Protein AF-0000000074681074 (afdb_homodimer)

Sequence (410 aa):
MANSNIKLIYFNQPGRAEAIRLLLAAAGKAYEEVNVNLDQWQEMKPSAPCGTIPIIEVDGKRFGQSRAIATYLAREFDLYGKESLDGLKIDQTAQVAEDFIMEFANKYYFVKESDKKDEGAKTLKEETAPKYLGFFEKYIREEGTGFICGSKITLGDIVVFDICTGFLKPFIDDSLSSFPLVQALVKMVESNARIKQYLATKKSSMANSNIKLIYFNQPGRAEAIRLLLAAAGKAYEEVNVNLDQWQEMKPSAPCGTIPIIEVDGKRFGQSRAIATYLAREFDLYGKESLDGLKIDQTAQVAEDFIMEFANKYYFVKESDKKDEGAKTLKEETAPKYLGFFEKYIREEGTGFICGSKITLGDIVVFDICTGFLKPFIDDSLSSFPLVQALVKMVESNARIKQYLATKKSS

InterPro domains:
  IPR004045 Glutathione S-transferase, N-terminal [PF02798] (7-75)
  IPR004045 Glutathione S-transferase, N-terminal [PS50404] (4-81)
  IPR004046 Glutathione S-transferase, C-terminal [PF14497] (98-201)
  IPR010987 Glutathione S-transferase, C-terminal-like [PS50405] (83-205)
  IPR036249 Thioredoxin-like superfamily [SSF52833] (5-77)
  IPR036282 Glutathione S-transferase, C-terminal domain superfamily [SSF47616] (79-202)
  IPR040079 Glutathione transferase family [SFLDS00019] (5-202)
  IPR050213 Glutathione S-transferase superfamily [PTHR11571] (6-202)

Foldseek 3Di:
DLPKAKEWEEAPFCPLCVLVVLLCLLLVHDYHYHHDDPVRLVVCQVVAPVSDDGWMAINRDIDHDSLVSNCVSLVVRVQQDDDPVSNVLLVVLLVLLVVLVVLCCVQAVVDDDPVSNVVSLVCLQPPSLLVSLVVQLVCCVVCPCLESGDPDHHSSLSSLLCCCPHPVVVSNVVVVVVRVSSVSSNVVSCPSPSSVVVVVVSVVD/DLPKAKEWEEAPFCPLCVLVVLLCLLLVHDYHYHHDDPVRLVVCQVVAPVSDDGWMAINRDIDHDSLVSNCVSLVVRVQQDDDPVSNVLLVVLLVLLVVLVVLCCVQAVVDDDPVSNVVSLVCLQPPSLLVSLVVQLVCCVVCPCLESGDPDHHSSLSSLLCCCPHPVVVSNVVVVVVRVSSVSSNVVSCPSPSSVVVVVVSVVD

Organism: NCBI:txid231223

Secondary structure (DSSP, 8-state):
-TT--EEEEE-SS-GGGHHHHHHHHHHT---EEEE--HHHHHHHGGGSTTSSS-EEEETTEEE--HHHHHHHHHHHTT-S-SSHHHHHHHHHHHHHHHHHHHHHIIIIIT--SHHHHHHHHHHIIIIIHHHHHHHHHHHHHHH-SSSSSTTS--HHHHHHHHHHHSTTHHHHHHHHTT-HHHHHHHHHHHHSHHHHHHHHHHHT-/-TT--EEEEE-SS-GGGHHHHHHHHHHT---EEEE--HHHHHHHGGGSTTSSS-EEEETTEEE--HHHHHHHHHHHTT-S-SSHHHHHHHHHHHHHHHHHHHHHIIIIIT--SHHHHHHHHHHIIIIIHHHHHHHHHHHHHHH-SSSSSTTS--HHHHHHHHHHHSTTHHHHHHHHTT-HHHHHHHHHHHHSHHHHHHHHHHHT-

Radius of gyration: 20.81 Å; Cα contacts (8 Å, |Δi|>4): 632; chains: 2; bounding box: 51×54×57 Å

Solvent-accessible surface area (backbone atoms only — not comparable to full-atom values): 21508 Å² total; per-residue (Å²): 109,92,78,54,50,39,34,43,36,35,55,88,58,54,78,76,43,34,54,43,52,49,51,34,31,62,58,68,53,79,64,44,78,44,69,43,53,70,70,56,42,64,70,45,34,86,74,34,69,67,61,52,74,28,30,41,30,54,73,84,46,72,41,26,46,50,67,23,49,35,52,32,50,19,56,74,59,74,17,38,67,89,46,62,68,39,35,30,52,30,38,26,46,45,50,52,52,47,53,53,51,48,49,45,38,67,33,33,72,71,40,79,51,64,69,58,23,53,52,24,47,50,45,36,37,71,46,50,33,49,52,55,52,47,42,53,31,50,44,23,59,72,57,65,60,61,26,53,47,68,86,52,79,26,52,30,41,45,44,53,33,42,49,61,68,39,94,46,22,87,43,31,59,85,45,47,77,80,31,63,61,48,51,50,34,37,53,54,55,52,63,35,67,47,37,36,52,50,55,58,55,53,72,72,98,110,92,77,53,53,38,34,43,37,36,54,88,59,56,78,76,43,35,54,43,52,50,53,33,32,61,58,68,52,80,63,45,80,43,70,42,54,72,71,56,42,64,69,46,33,86,74,34,67,67,61,54,74,29,31,40,29,55,74,83,45,72,41,26,45,49,67,23,48,36,51,32,51,18,56,73,58,73,17,38,65,91,47,62,67,37,34,29,53,28,38,25,47,44,50,50,51,47,53,54,53,48,50,46,38,67,34,32,73,73,40,80,51,65,70,57,23,54,52,23,48,49,44,36,37,70,46,49,34,46,51,56,52,48,42,53,32,48,44,24,60,72,58,65,61,62,25,54,48,67,85,51,80,27,52,28,42,46,45,52,35,41,49,61,68,39,94,46,22,87,43,31,58,84,46,45,76,80,31,62,63,48,50,50,33,36,52,54,55,52,62,35,67,47,38,38,52,49,54,57,55,52,70,73,101

pLDDT: mean 95.89, std 6.55, range [50.62, 98.94]

Structure (mmCIF, N/CA/C/O backbone):
data_AF-0000000074681074-model_v1
#
loop_
_entity.id
_entity.type
_entity.pdbx_description
1 polymer 'Glutathione S-transferase'
#
loop_
_atom_site.group_PDB
_atom_site.id
_atom_site.type_symbol
_atom_site.label_atom_id
_atom_site.label_alt_id
_atom_site.label_comp_id
_atom_site.label_asym_id
_atom_site.label_entity_id
_atom_site.label_seq_id
_atom_site.pdbx_PDB_ins_code
_atom_site.Cartn_x
_atom_site.Cartn_y
_atom_site.Cartn_z
_atom_site.occupancy
_atom_site.B_iso_or_equiv
_atom_site.auth_seq_id
_atom_site.auth_comp_id
_atom_site.auth_asym_id
_atom_site.auth_atom_id
_atom_site.pdbx_PDB_model_num
ATOM 1 N N . MET A 1 1 ? -16.156 -4.816 16.031 1 62.44 1 MET A N 1
ATOM 2 C CA . MET A 1 1 ? -14.82 -4.309 16.328 1 62.44 1 MET A CA 1
ATOM 3 C C . MET A 1 1 ? -14.781 -3.678 17.719 1 62.44 1 MET A C 1
ATOM 5 O O . MET A 1 1 ? -13.758 -3.717 18.406 1 62.44 1 MET A O 1
ATOM 9 N N . ALA A 1 2 ? -15.906 -3.174 18.125 1 59.97 2 ALA A N 1
ATOM 10 C CA . ALA A 1 2 ? -15.938 -2.551 19.438 1 59.97 2 ALA A CA 1
ATOM 11 C C . ALA A 1 2 ? -15.484 -3.527 20.516 1 59.97 2 ALA A C 1
ATOM 13 O O . ALA A 1 2 ? -14.797 -3.137 21.469 1 59.97 2 ALA A O 1
ATOM 14 N N . ASN A 1 3 ? -15.508 -4.707 20.109 1 72.12 3 ASN A N 1
ATOM 15 C CA . ASN A 1 3 ? -15.266 -5.68 21.172 1 72.12 3 ASN A CA 1
ATOM 16 C C . ASN A 1 3 ? -13.945 -6.418 20.953 1 72.12 3 ASN A C 1
ATOM 18 O O . ASN A 1 3 ? -13.555 -7.25 21.781 1 72.12 3 ASN A O 1
ATOM 22 N N . SER A 1 4 ? -13.352 -6.109 19.922 1 85.06 4 SER A N 1
ATOM 23 C CA . SER A 1 4 ? -12.102 -6.828 19.656 1 85.06 4 SER A CA 1
ATOM 24 C C . SER A 1 4 ? -10.961 -6.273 20.5 1 85.06 4 SER A C 1
ATOM 26 O O . SER A 1 4 ? -10.883 -5.062 20.734 1 85.06 4 SER A O 1
ATOM 28 N N . ASN A 1 5 ? -10.125 -7.18 21.062 1 93.25 5 ASN A N 1
ATOM 29 C CA . ASN A 1 5 ? -8.891 -6.773 21.719 1 93.25 5 ASN A CA 1
ATOM 30 C C . ASN A 1 5 ? -7.785 -6.48 20.719 1 93.25 5 ASN A C 1
ATOM 32 O O . ASN A 1 5 ? -7.445 -7.336 19.891 1 93.25 5 ASN A O 1
ATOM 36 N N . ILE A 1 6 ? -7.27 -5.254 20.859 1 96.75 6 ILE A N 1
ATOM 37 C CA . ILE A 1 6 ? -6.242 -4.84 19.906 1 96.75 6 ILE A CA 1
ATOM 38 C C . ILE A 1 6 ? -4.926 -4.609 20.641 1 96.75 6 ILE A C 1
ATOM 40 O O . ILE A 1 6 ? -4.895 -3.936 21.688 1 96.75 6 ILE A O 1
ATOM 44 N N . LYS A 1 7 ? -3.873 -5.246 20.109 1 98 7 LYS A N 1
ATOM 45 C CA . LYS A 1 7 ? -2.506 -4.945 20.531 1 98 7 LYS A CA 1
ATOM 46 C C . LYS A 1 7 ? -1.683 -4.418 19.359 1 98 7 LYS A C 1
ATOM 48 O O . LYS A 1 7 ? -1.78 -4.938 18.234 1 98 7 LYS A O 1
ATOM 53 N N . LEU A 1 8 ? -0.989 -3.352 19.625 1 98.38 8 LEU A N 1
ATOM 54 C CA . LEU A 1 8 ? -0.048 -2.816 18.641 1 98.38 8 LEU A CA 1
ATOM 55 C C . LEU A 1 8 ? 1.392 -3.029 19.094 1 98.38 8 LEU A C 1
ATOM 57 O O . LEU A 1 8 ? 1.777 -2.58 20.188 1 98.38 8 LEU A O 1
ATOM 61 N N . ILE A 1 9 ? 2.15 -3.775 18.344 1 98.56 9 ILE A N 1
ATOM 62 C CA . ILE A 1 9 ? 3.539 -4.094 18.656 1 98.56 9 ILE A CA 1
ATOM 63 C C . ILE A 1 9 ? 4.473 -3.275 17.766 1 98.56 9 ILE A C 1
ATOM 65 O O . ILE A 1 9 ? 4.465 -3.434 16.547 1 98.56 9 ILE A O 1
ATOM 69 N N . TYR A 1 10 ? 5.242 -2.447 18.359 1 98 10 TYR A N 1
ATOM 70 C CA . TYR A 1 10 ? 6.18 -1.596 17.641 1 98 10 TYR A CA 1
ATOM 71 C C . TYR A 1 10 ? 7.25 -1.046 18.578 1 98 10 TYR A C 1
ATOM 73 O O . TYR A 1 10 ? 7.266 -1.369 19.766 1 98 10 TYR A O 1
ATOM 81 N N . PHE A 1 11 ? 8.258 -0.343 18.031 1 96.56 11 PHE A N 1
ATOM 82 C CA . PHE A 1 11 ? 9.258 0.345 18.844 1 96.56 11 PHE A CA 1
ATOM 83 C C . PHE A 1 11 ? 8.633 1.521 19.594 1 96.56 11 PHE A C 1
ATOM 85 O O . PHE A 1 11 ? 7.566 2.008 19.203 1 96.56 11 PHE A O 1
ATOM 92 N N . ASN A 1 12 ? 9.312 1.931 20.578 1 92.12 12 ASN A N 1
ATOM 93 C CA . ASN A 1 12 ? 8.844 3.105 21.312 1 92.12 12 ASN A CA 1
ATOM 94 C C . ASN A 1 12 ? 9.211 4.398 20.578 1 92.12 12 ASN A C 1
ATOM 96 O O . ASN A 1 12 ? 9.961 5.219 21.109 1 92.12 12 ASN A O 1
ATOM 100 N N . GLN A 1 13 ? 8.789 4.59 19.469 1 92.44 13 GLN A N 1
ATOM 101 C CA . GLN A 1 13 ? 8.945 5.742 18.578 1 92.44 13 GLN A CA 1
ATOM 102 C C . GLN A 1 13 ? 7.805 5.824 17.578 1 92.44 13 GLN A C 1
ATOM 104 O O . GLN A 1 13 ? 7.148 4.824 17.281 1 92.44 13 GLN A O 1
ATOM 109 N N . PRO A 1 14 ? 7.418 6.949 17.109 1 91.5 14 PRO A N 1
ATOM 110 C CA . PRO A 1 14 ? 6.309 7.086 16.172 1 91.5 14 PRO A CA 1
ATOM 111 C C . PRO A 1 14 ? 6.461 6.184 14.945 1 91.5 14 PRO A C 1
ATOM 113 O O . PRO A 1 14 ? 5.676 5.254 14.75 1 91.5 14 PRO A O 1
ATOM 116 N N . GLY A 1 15 ? 7.594 6.418 14.109 1 92.88 15 GLY A N 1
ATOM 117 C CA . GLY A 1 15 ? 7.902 5.617 12.938 1 92.88 15 GLY A CA 1
ATOM 118 C C . GLY A 1 15 ? 6.676 5.258 12.117 1 92.88 15 GLY A C 1
ATOM 119 O O . GLY A 1 15 ? 5.758 6.066 11.977 1 92.88 15 GLY A O 1
ATOM 120 N N . ARG A 1 16 ? 6.668 4.039 11.578 1 95 16 ARG A N 1
ATOM 121 C CA . ARG A 1 16 ? 5.621 3.578 10.672 1 95 16 ARG A CA 1
ATOM 122 C C . ARG A 1 16 ? 4.344 3.242 11.43 1 95 16 ARG A C 1
ATOM 124 O O . ARG A 1 16 ? 3.277 3.096 10.828 1 95 16 ARG A O 1
ATOM 131 N N . ALA A 1 17 ? 4.359 3.188 12.688 1 97.62 17 ALA A N 1
ATOM 132 C CA . ALA A 1 17 ? 3.186 2.85 13.492 1 97.62 17 ALA A CA 1
ATOM 133 C C . ALA A 1 17 ? 2.365 4.094 13.812 1 97.62 17 ALA A C 1
ATOM 135 O O . ALA A 1 17 ? 1.23 3.994 14.281 1 97.62 17 ALA A O 1
ATOM 136 N N . GLU A 1 18 ? 2.922 5.27 13.539 1 97.75 18 GLU A N 1
ATOM 137 C CA . GLU A 1 18 ? 2.297 6.496 14.031 1 97.75 18 GLU A CA 1
ATOM 138 C C . GLU A 1 18 ? 0.921 6.703 13.398 1 97.75 18 GLU A C 1
ATOM 140 O O . GLU A 1 18 ? -0.022 7.113 14.078 1 97.75 18 GLU A O 1
ATOM 145 N N . ALA A 1 19 ? 0.792 6.504 12.117 1 98.12 19 ALA A N 1
ATOM 146 C CA . ALA A 1 19 ? -0.518 6.64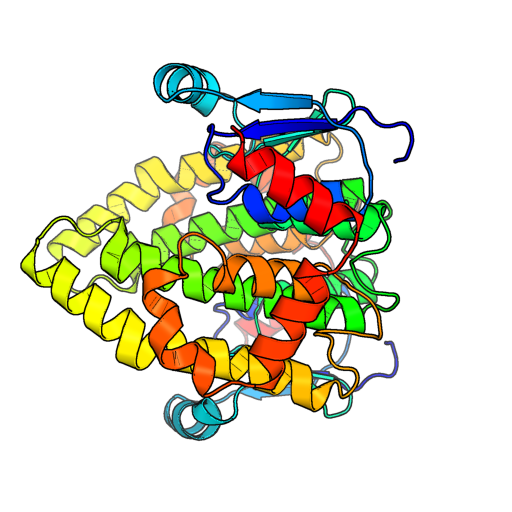1 11.484 1 98.12 19 ALA A CA 1
ATOM 147 C C . ALA A 1 19 ? -1.539 5.711 12.133 1 98.12 19 ALA A C 1
ATOM 149 O O . ALA A 1 19 ? -2.711 6.07 12.273 1 98.12 19 ALA A O 1
ATOM 150 N N . ILE A 1 20 ? -1.136 4.504 12.5 1 98.56 20 ILE A N 1
ATOM 151 C CA . ILE A 1 20 ? -1.996 3.523 13.156 1 98.56 20 ILE A CA 1
ATOM 152 C C . ILE A 1 20 ? -2.441 4.055 14.516 1 98.56 20 ILE A C 1
ATOM 154 O O . ILE A 1 20 ? -3.627 3.998 14.859 1 98.56 20 ILE A O 1
ATOM 158 N N . ARG A 1 21 ? -1.517 4.617 15.266 1 98.12 21 ARG A N 1
ATOM 159 C CA . ARG A 1 21 ? -1.82 5.203 16.562 1 98.12 21 ARG A CA 1
ATOM 160 C C . ARG A 1 21 ? -2.809 6.359 16.438 1 98.12 21 ARG A C 1
ATOM 162 O O . ARG A 1 21 ? -3.756 6.465 17.219 1 98.12 21 ARG A O 1
ATOM 169 N N . LEU A 1 22 ? -2.572 7.18 15.461 1 98.5 22 LEU A N 1
ATOM 170 C CA . LEU A 1 22 ? -3.443 8.328 15.219 1 98.5 22 LEU A CA 1
ATOM 171 C C . LEU A 1 22 ? -4.852 7.867 14.852 1 98.5 22 LEU A C 1
ATOM 173 O O . LEU A 1 22 ? -5.836 8.477 15.273 1 98.5 22 LEU A O 1
ATOM 177 N N . LEU A 1 23 ? -4.984 6.816 14.023 1 98.5 23 LEU A N 1
ATOM 178 C CA . LEU A 1 23 ? -6.285 6.262 13.672 1 98.5 23 LEU A CA 1
ATOM 179 C C . LEU A 1 23 ? -7.012 5.746 14.906 1 98.5 23 LEU A C 1
ATOM 181 O O . LEU A 1 23 ? -8.211 5.992 15.078 1 98.5 23 LEU A O 1
ATOM 185 N N . LEU A 1 24 ? -6.297 5.008 15.75 1 98 24 LEU A N 1
ATOM 186 C CA . LEU A 1 24 ? -6.887 4.469 16.969 1 98 24 LEU A CA 1
ATOM 187 C C . LEU A 1 24 ? -7.32 5.594 17.906 1 98 24 LEU A C 1
ATOM 189 O O . LEU A 1 24 ? -8.383 5.516 18.531 1 98 24 LEU A O 1
ATOM 193 N N . ALA A 1 25 ? -6.52 6.633 17.969 1 98 25 ALA A N 1
ATOM 194 C CA . ALA A 1 25 ? -6.875 7.805 18.766 1 98 25 ALA A CA 1
ATOM 195 C C . ALA A 1 25 ? -8.141 8.469 18.234 1 98 25 ALA A C 1
ATOM 197 O O . ALA A 1 25 ? -9.078 8.734 19 1 98 25 ALA A O 1
ATOM 198 N N . ALA A 1 26 ? -8.148 8.727 16.938 1 98.12 26 ALA A N 1
ATOM 199 C CA . ALA A 1 26 ? -9.305 9.359 16.312 1 98.12 26 ALA A CA 1
ATOM 200 C C . ALA A 1 26 ? -10.57 8.547 16.562 1 98.12 26 ALA A C 1
ATOM 202 O O . ALA A 1 26 ? -11.656 9.109 16.703 1 98.12 26 ALA A O 1
ATOM 203 N N . ALA A 1 27 ? -10.445 7.238 16.594 1 97.25 27 ALA A N 1
ATOM 204 C CA . ALA A 1 27 ? -11.57 6.332 16.781 1 97.25 27 ALA A CA 1
ATOM 205 C C . ALA A 1 27 ? -11.969 6.23 18.25 1 97.25 27 ALA A C 1
ATOM 207 O O . ALA A 1 27 ? -13.047 5.734 18.578 1 97.25 27 ALA A O 1
ATOM 208 N N . GLY A 1 28 ? -11.117 6.695 19.125 1 96.88 28 GLY A N 1
ATOM 209 C CA . GLY A 1 28 ? -11.32 6.496 20.562 1 96.88 28 GLY A CA 1
ATOM 210 C C . GLY A 1 28 ? -11.25 5.039 20.969 1 96.88 28 GLY A C 1
ATOM 211 O O . GLY A 1 28 ? -11.938 4.625 21.906 1 96.88 28 GLY A O 1
ATOM 212 N N . LYS A 1 29 ? -10.531 4.285 20.234 1 97.06 29 LYS A N 1
ATOM 213 C CA . LYS A 1 29 ? -10.43 2.852 20.5 1 97.06 29 LYS A CA 1
ATOM 214 C C . LYS A 1 29 ? -9.273 2.541 21.438 1 97.06 29 LYS A C 1
ATOM 216 O O . LYS A 1 29 ? -8.125 2.877 21.156 1 97.06 29 LYS A O 1
ATOM 221 N N . ALA A 1 30 ? -9.625 1.905 22.547 1 95.81 30 ALA A N 1
ATOM 222 C CA . ALA A 1 30 ? -8.586 1.434 23.453 1 95.81 30 ALA A CA 1
ATOM 223 C C . ALA A 1 30 ? -7.801 0.278 22.844 1 95.81 30 ALA A C 1
ATOM 225 O O . ALA A 1 30 ? -8.367 -0.554 22.125 1 95.81 30 ALA A O 1
ATOM 226 N N . TYR A 1 31 ? -6.527 0.276 23.141 1 96.75 31 TYR A N 1
ATOM 227 C CA . TYR A 1 31 ? -5.66 -0.806 22.688 1 96.75 31 TYR A CA 1
ATOM 228 C C . TYR A 1 31 ? -4.453 -0.953 23.609 1 96.75 31 TYR A C 1
ATOM 230 O O . TYR A 1 31 ? -4.141 -0.049 24.375 1 96.75 31 TYR A O 1
ATOM 238 N N . GLU A 1 32 ? -3.844 -2.074 23.531 1 97.19 32 GLU A N 1
ATOM 239 C CA . GLU A 1 32 ? -2.602 -2.309 24.25 1 97.19 32 GLU A CA 1
ATOM 240 C C . GLU A 1 32 ? -1.385 -2.004 23.391 1 97.19 32 GLU A C 1
ATOM 242 O O . GLU A 1 32 ? -1.263 -2.525 22.281 1 97.19 32 GLU A O 1
ATOM 247 N N . GLU A 1 33 ? -0.555 -1.15 23.828 1 96.38 33 GLU A N 1
ATOM 248 C CA . GLU A 1 33 ? 0.711 -0.857 23.172 1 96.38 33 GLU A CA 1
ATOM 249 C C . GLU A 1 33 ? 1.838 -1.726 23.719 1 96.38 33 GLU A C 1
ATOM 251 O O . GLU A 1 33 ? 2.088 -1.734 24.922 1 96.38 33 GLU A O 1
ATOM 256 N N . VAL A 1 34 ? 2.457 -2.502 22.906 1 97.38 34 VAL A N 1
ATOM 257 C CA . VAL A 1 34 ? 3.621 -3.301 23.281 1 97.38 34 VAL A CA 1
ATOM 258 C C . VAL A 1 34 ? 4.871 -2.729 22.609 1 97.38 34 VAL A C 1
ATOM 260 O O . VAL A 1 34 ? 5.098 -2.939 21.422 1 97.38 34 VAL A O 1
ATOM 263 N N . ASN A 1 35 ? 5.648 -2.053 23.422 1 97.31 35 ASN A N 1
ATOM 264 C CA . ASN A 1 35 ? 6.91 -1.514 22.922 1 97.31 35 ASN A CA 1
ATOM 265 C C . ASN A 1 35 ? 8.031 -2.545 23.016 1 97.31 35 ASN A C 1
ATOM 267 O O . ASN A 1 35 ? 8.25 -3.145 24.078 1 97.31 35 ASN A O 1
ATOM 271 N N . VAL A 1 36 ? 8.695 -2.76 21.922 1 97.62 36 VAL A N 1
ATOM 272 C CA . VAL A 1 36 ? 9.797 -3.711 21.922 1 97.62 36 VAL A CA 1
ATOM 273 C C . VAL A 1 36 ? 11.102 -2.984 21.594 1 97.62 36 VAL A C 1
ATOM 275 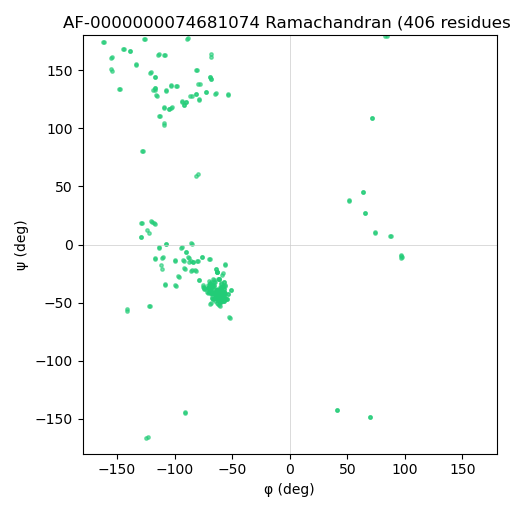O O . VAL A 1 36 ? 11.109 -2.014 20.844 1 97.62 36 VAL A O 1
ATOM 278 N N . ASN A 1 37 ? 12.172 -3.445 22.234 1 97.31 37 ASN A N 1
ATOM 279 C CA . ASN A 1 37 ? 13.492 -2.947 21.875 1 97.31 37 ASN A CA 1
ATOM 280 C C . ASN A 1 37 ? 14.125 -3.779 20.75 1 97.31 37 ASN A C 1
ATOM 282 O O . ASN A 1 37 ? 13.508 -4.723 20.266 1 97.31 37 ASN A O 1
ATOM 286 N N . LEU A 1 38 ? 15.242 -3.381 20.344 1 96.44 38 LEU A N 1
ATOM 287 C CA . LEU A 1 38 ? 15.891 -4.004 19.203 1 96.44 38 LEU A CA 1
ATOM 288 C C . LEU A 1 38 ? 16.156 -5.48 19.453 1 96.44 38 LEU A C 1
ATOM 290 O O . LEU A 1 38 ? 15.977 -6.312 18.562 1 96.44 38 LEU A O 1
ATOM 294 N N . ASP A 1 39 ? 16.609 -5.809 20.641 1 97.69 39 ASP A N 1
ATOM 295 C CA . ASP A 1 39 ? 16.891 -7.199 20.984 1 97.69 39 ASP A CA 1
ATOM 296 C C . ASP A 1 39 ? 15.617 -8.039 20.953 1 97.69 39 ASP A C 1
ATOM 298 O O . ASP A 1 39 ? 15.617 -9.156 20.438 1 97.69 39 ASP A O 1
ATOM 302 N N . GLN A 1 40 ? 14.586 -7.539 21.531 1 97.94 40 GLN A N 1
ATOM 303 C CA . GLN A 1 40 ? 13.297 -8.227 21.531 1 97.94 40 GLN A CA 1
ATOM 304 C C . GLN A 1 40 ? 12.766 -8.406 20.109 1 97.94 40 GLN A C 1
ATOM 306 O O . GLN A 1 40 ? 12.195 -9.445 19.781 1 97.94 40 GLN A O 1
ATOM 311 N N . TRP A 1 41 ? 12.961 -7.391 19.312 1 97.56 41 TRP A N 1
ATOM 312 C CA . TRP A 1 41 ? 12.523 -7.477 17.922 1 97.56 41 TRP A CA 1
ATOM 313 C C . TRP A 1 41 ? 13.289 -8.562 17.172 1 97.56 41 TRP A C 1
ATOM 315 O O . TRP A 1 41 ? 12.695 -9.344 16.422 1 97.56 41 TRP A O 1
ATOM 325 N N . GLN A 1 42 ? 14.578 -8.594 17.359 1 97.44 42 GLN A N 1
ATOM 326 C CA . GLN A 1 42 ? 15.383 -9.609 16.688 1 97.44 42 GLN A CA 1
ATOM 327 C C . GLN A 1 42 ? 14.914 -11.016 17.047 1 97.44 42 GLN A C 1
ATOM 329 O O . GLN A 1 42 ? 14.914 -11.914 16.203 1 97.44 42 GLN A O 1
ATOM 334 N N . GLU A 1 43 ? 14.508 -11.156 18.266 1 97.75 43 GLU A N 1
ATOM 335 C CA . GLU A 1 43 ? 13.992 -12.445 18.719 1 97.75 43 GLU A CA 1
ATOM 336 C C . GLU A 1 43 ? 12.633 -12.758 18.094 1 97.75 43 GLU A C 1
ATOM 338 O O . GLU A 1 43 ? 12.336 -13.906 17.781 1 97.75 43 GLU A O 1
ATOM 343 N N . MET A 1 44 ? 11.812 -11.766 17.891 1 97.31 44 MET A N 1
ATOM 344 C CA . MET A 1 44 ? 10.438 -11.914 17.422 1 97.31 44 MET A CA 1
ATOM 345 C C . MET A 1 44 ? 10.383 -12 15.898 1 97.31 44 MET A C 1
ATOM 347 O O . MET A 1 44 ? 9.43 -12.555 15.344 1 97.31 44 MET A O 1
ATOM 351 N N . LYS A 1 45 ? 11.367 -11.516 15.242 1 97.19 45 LYS A N 1
ATOM 352 C CA . LYS A 1 45 ? 11.367 -11.266 13.805 1 97.19 45 LYS A CA 1
ATOM 353 C C . LYS A 1 45 ? 11.078 -12.547 13.023 1 97.19 45 LYS A C 1
ATOM 355 O O . LYS A 1 45 ? 10.266 -12.555 12.102 1 97.19 45 LYS A O 1
ATOM 360 N N . PRO A 1 46 ? 11.664 -13.703 13.391 1 95.38 46 PRO A N 1
ATOM 361 C CA . PRO A 1 46 ? 11.453 -14.914 12.594 1 95.38 46 PRO A CA 1
ATOM 362 C C . PRO A 1 46 ? 10 -15.383 12.594 1 95.38 46 PRO A C 1
ATOM 364 O O . PRO A 1 46 ? 9.562 -16.047 11.648 1 95.38 46 PRO A O 1
ATOM 367 N N . SER A 1 47 ? 9.227 -14.969 13.57 1 95 47 SER A N 1
ATOM 368 C CA . SER A 1 47 ? 7.84 -15.422 13.664 1 95 47 SER A CA 1
ATOM 369 C C . SER A 1 47 ? 6.871 -14.305 13.289 1 95 47 SER A C 1
ATOM 371 O O . SER A 1 47 ? 5.656 -14.492 13.336 1 95 47 SER A O 1
ATOM 373 N N . ALA A 1 48 ? 7.406 -13.125 12.93 1 97.69 48 ALA A N 1
ATOM 374 C CA . ALA A 1 48 ? 6.547 -12 12.562 1 97.69 48 ALA A CA 1
ATOM 375 C C . ALA A 1 48 ?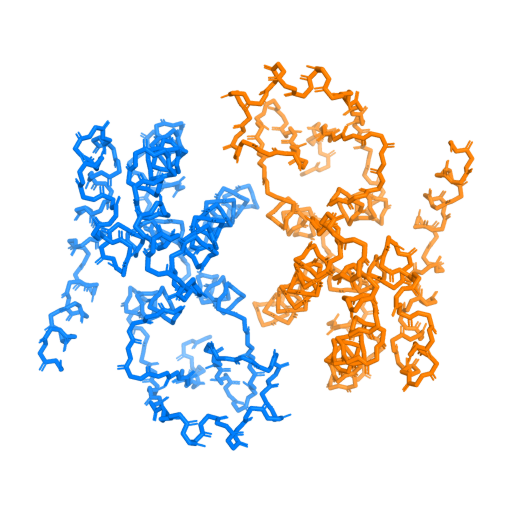 5.812 -12.266 11.25 1 97.69 48 ALA A C 1
ATOM 377 O O . ALA A 1 48 ? 6.391 -12.836 10.32 1 97.69 48 ALA A O 1
ATOM 378 N N . PRO A 1 49 ? 4.59 -11.852 11.133 1 98.12 49 PRO A N 1
ATOM 379 C CA . PRO A 1 49 ? 3.773 -12.188 9.961 1 98.12 49 PRO A CA 1
ATOM 380 C C . PRO A 1 49 ? 4.414 -11.75 8.648 1 98.12 49 PRO A C 1
ATOM 382 O O . PRO A 1 49 ? 4.227 -12.398 7.617 1 98.12 49 PRO A O 1
ATOM 385 N N . CYS A 1 50 ? 5.152 -10.68 8.633 1 98.25 50 CYS A N 1
ATOM 386 C CA . CYS A 1 50 ? 5.719 -10.133 7.406 1 98.25 50 CYS A CA 1
ATOM 387 C C . CYS A 1 50 ? 7.215 -9.875 7.559 1 98.25 50 CYS A C 1
ATOM 389 O O . CYS A 1 50 ? 7.82 -9.203 6.723 1 98.25 50 CYS A O 1
ATOM 391 N N . GLY A 1 51 ? 7.785 -10.32 8.719 1 97.38 51 GLY A N 1
ATOM 392 C CA . GLY A 1 51 ? 9.195 -10.102 8.992 1 97.38 51 GLY A CA 1
ATOM 393 C C . GLY A 1 51 ? 9.516 -8.664 9.367 1 97.38 51 GLY A C 1
ATOM 394 O O . GLY A 1 51 ? 10.688 -8.266 9.375 1 97.38 51 GLY A O 1
ATOM 395 N N . THR A 1 52 ? 8.469 -7.891 9.586 1 97.25 52 THR A N 1
ATOM 396 C CA . THR A 1 52 ? 8.633 -6.484 9.938 1 97.25 52 THR A CA 1
ATOM 397 C C . THR A 1 52 ? 7.645 -6.09 11.031 1 97.25 52 THR A C 1
ATOM 399 O O . THR A 1 52 ? 6.75 -6.863 11.383 1 97.25 52 THR A O 1
ATOM 402 N N . ILE A 1 53 ? 7.797 -5.031 11.633 1 97.88 53 ILE A N 1
ATOM 403 C CA . ILE A 1 53 ? 6.848 -4.363 12.516 1 97.88 53 ILE A CA 1
ATOM 404 C C . ILE A 1 53 ? 6.535 -2.969 11.984 1 97.88 53 ILE A C 1
ATOM 406 O O . ILE A 1 53 ? 7.348 -2.371 11.273 1 97.88 53 ILE A O 1
ATOM 410 N N . PRO A 1 54 ? 5.34 -2.469 12.188 1 98.31 54 PRO A N 1
ATOM 411 C CA . PRO A 1 54 ? 4.391 -2.783 13.258 1 98.31 54 PRO A CA 1
ATOM 412 C C . PRO A 1 54 ? 3.59 -4.055 12.977 1 98.31 54 PRO A C 1
ATOM 414 O O . PRO A 1 54 ? 3.428 -4.445 11.82 1 98.31 54 PRO A O 1
ATOM 417 N N . ILE A 1 55 ? 3.229 -4.711 14.016 1 98.75 55 ILE A N 1
ATOM 418 C CA . ILE A 1 55 ? 2.301 -5.836 14.031 1 98.75 55 ILE A CA 1
ATOM 419 C C . ILE A 1 55 ? 1.063 -5.473 14.852 1 98.75 55 ILE A C 1
ATOM 421 O O . ILE A 1 55 ? 1.173 -4.863 15.914 1 98.75 55 ILE A O 1
ATOM 425 N N . ILE A 1 56 ? -0.104 -5.766 14.359 1 98.56 56 ILE A N 1
ATOM 426 C CA . ILE A 1 56 ? -1.325 -5.664 15.148 1 98.56 56 ILE A CA 1
ATOM 427 C C . ILE A 1 56 ? -1.828 -7.062 15.5 1 98.56 56 ILE A C 1
ATOM 429 O O . ILE A 1 56 ? -1.767 -7.977 14.68 1 98.56 56 ILE A O 1
ATOM 433 N N . GLU A 1 57 ? -2.16 -7.27 16.719 1 97.81 57 GLU A N 1
ATOM 434 C CA . GLU A 1 57 ? -2.852 -8.477 17.156 1 97.81 57 GLU A CA 1
ATOM 435 C C . GLU A 1 57 ? -4.336 -8.211 17.391 1 97.81 57 GLU A C 1
ATOM 437 O O . GLU A 1 57 ? -4.695 -7.332 18.172 1 97.81 57 GLU A O 1
ATOM 442 N N . VAL A 1 58 ? -5.203 -8.867 16.641 1 96.5 58 VAL A N 1
ATOM 443 C CA . VAL A 1 58 ? -6.652 -8.773 16.781 1 96.5 58 VAL A CA 1
ATOM 444 C C . VAL A 1 58 ? -7.215 -10.109 17.281 1 96.5 58 VAL A C 1
ATOM 446 O O . VAL A 1 58 ? -7.215 -11.094 16.547 1 96.5 58 VAL A O 1
ATOM 449 N N . ASP A 1 59 ? -7.691 -10.141 18.516 1 94.5 59 ASP A N 1
ATOM 450 C CA . ASP A 1 59 ? -8.25 -11.336 19.141 1 94.5 59 ASP A CA 1
ATOM 451 C C . ASP A 1 59 ? -7.285 -12.516 19.016 1 94.5 59 ASP A C 1
ATOM 453 O O . ASP A 1 59 ? -7.688 -13.609 18.625 1 94.5 59 ASP A O 1
ATOM 457 N N . GLY A 1 60 ? -6.051 -12.195 19.156 1 93.56 60 GLY A N 1
ATOM 458 C CA . GLY A 1 60 ? -5.039 -13.234 19.25 1 93.56 60 GLY A CA 1
ATOM 459 C C . GLY A 1 60 ? -4.359 -13.531 17.938 1 93.56 60 GLY A C 1
ATOM 460 O O . GLY A 1 60 ? -3.35 -14.242 17.891 1 93.56 60 GLY A O 1
ATOM 461 N N . LYS A 1 61 ? -4.859 -13.047 16.844 1 95.69 61 LYS A N 1
ATOM 462 C CA . LYS A 1 61 ? -4.246 -13.258 15.539 1 95.69 61 LYS A CA 1
ATOM 463 C C . LYS A 1 61 ? -3.393 -12.062 15.133 1 95.69 61 LYS A C 1
ATOM 465 O O . LYS A 1 61 ? -3.809 -10.914 15.297 1 95.69 61 LYS A O 1
ATOM 470 N N . ARG A 1 62 ? -2.191 -12.297 14.594 1 97.81 62 ARG A N 1
ATOM 471 C CA . ARG A 1 62 ? -1.224 -11.242 14.281 1 97.81 62 ARG A CA 1
ATOM 472 C C . ARG A 1 62 ? -1.204 -10.938 12.789 1 97.81 62 ARG A C 1
ATOM 474 O O . ARG A 1 62 ? -1.266 -11.844 11.961 1 97.81 62 ARG A O 1
ATOM 481 N N . PHE A 1 63 ? -1.158 -9.68 12.516 1 98.44 63 PHE A N 1
ATOM 482 C CA . PHE A 1 63 ? -1.051 -9.188 11.141 1 98.44 63 PHE A CA 1
ATOM 483 C C . PHE A 1 63 ? 0.012 -8.094 11.039 1 98.44 63 PHE A C 1
ATOM 485 O O . PHE A 1 63 ? 0.313 -7.422 12.031 1 98.44 63 PHE A O 1
ATOM 492 N N . GLY A 1 64 ? 0.524 -7.969 9.852 1 98.38 64 GLY A N 1
ATOM 493 C CA . GLY A 1 64 ? 1.549 -6.961 9.633 1 98.38 64 GLY A CA 1
ATOM 494 C C . GLY A 1 64 ? 1.208 -5.996 8.508 1 98.38 64 GLY A C 1
ATOM 495 O O . GLY A 1 64 ? 0.044 -5.879 8.125 1 98.38 64 GLY A O 1
ATOM 496 N N . GLN A 1 65 ? 2.281 -5.281 8.148 1 98.12 65 GLN A N 1
ATOM 497 C CA . GLN A 1 65 ? 2.217 -4.266 7.102 1 98.12 65 GLN A CA 1
ATOM 498 C C . GLN A 1 65 ? 1.439 -3.039 7.57 1 98.12 65 GLN A C 1
ATOM 500 O O . GLN A 1 65 ? 0.207 -3.055 7.605 1 98.12 65 GLN A O 1
ATOM 505 N N . SER A 1 66 ? 2.172 -1.957 7.789 1 98.25 66 SER A N 1
ATOM 506 C CA . SER A 1 66 ? 1.629 -0.756 8.414 1 98.25 66 SER A CA 1
ATOM 507 C C . SER A 1 66 ? 0.45 -0.203 7.621 1 98.25 66 SER A C 1
ATOM 509 O O . SER A 1 66 ? -0.58 0.154 8.195 1 98.25 66 SER A O 1
ATOM 511 N N . ARG A 1 67 ? 0.548 -0.233 6.32 1 97.62 67 ARG A N 1
ATOM 512 C CA . ARG A 1 67 ? -0.52 0.311 5.488 1 97.62 67 ARG A CA 1
ATOM 513 C C . ARG A 1 67 ? -1.755 -0.583 5.527 1 97.62 67 ARG A C 1
ATOM 515 O O . ARG A 1 67 ? -2.885 -0.09 5.512 1 97.62 67 ARG A O 1
ATOM 522 N N . ALA A 1 68 ? -1.57 -1.896 5.496 1 98.38 68 ALA A N 1
ATOM 523 C CA . ALA A 1 68 ? -2.688 -2.83 5.605 1 98.38 68 ALA A CA 1
ATOM 524 C C . ALA A 1 68 ? -3.414 -2.662 6.938 1 98.38 68 ALA A C 1
ATOM 526 O O . ALA A 1 68 ? -4.645 -2.633 6.977 1 98.38 68 ALA A O 1
ATOM 527 N N . ILE A 1 69 ? -2.617 -2.521 7.996 1 98.62 69 ILE A N 1
ATOM 528 C CA . ILE A 1 69 ? -3.168 -2.334 9.336 1 98.62 69 ILE A CA 1
ATOM 529 C C . ILE A 1 69 ? -3.961 -1.03 9.383 1 98.62 69 ILE A C 1
ATOM 531 O O . ILE A 1 69 ? -5.086 -1.002 9.891 1 98.62 69 ILE A O 1
ATOM 535 N N . ALA A 1 70 ? -3.391 0.024 8.836 1 98.56 70 ALA A N 1
ATOM 536 C CA . ALA A 1 70 ? -4.043 1.331 8.852 1 98.56 70 ALA A CA 1
ATOM 537 C C . ALA A 1 70 ? -5.367 1.292 8.094 1 98.56 70 ALA A C 1
ATOM 539 O O . ALA A 1 70 ? -6.379 1.811 8.578 1 98.56 70 ALA A O 1
ATOM 540 N N . THR A 1 71 ? -5.352 0.7 6.934 1 97.69 71 THR A N 1
ATOM 541 C CA . THR A 1 71 ? -6.566 0.602 6.129 1 97.69 71 THR A CA 1
ATOM 542 C C . THR A 1 71 ? -7.629 -0.224 6.852 1 97.69 71 THR A C 1
ATOM 544 O O . THR A 1 71 ? -8.805 0.137 6.855 1 97.69 71 THR A O 1
ATOM 547 N N . TYR A 1 72 ? -7.246 -1.325 7.504 1 97.69 72 TYR A N 1
ATOM 548 C CA . TYR A 1 72 ? -8.148 -2.16 8.289 1 97.69 72 TYR A CA 1
ATOM 549 C C . TYR A 1 72 ? -8.836 -1.345 9.383 1 97.69 72 TYR A C 1
ATOM 551 O O . TYR A 1 72 ? -10.062 -1.372 9.508 1 97.69 72 TYR A O 1
ATOM 559 N N . LEU A 1 73 ? -8.078 -0.588 10.125 1 98.06 73 LEU A N 1
ATOM 560 C CA . LEU A 1 73 ? -8.625 0.2 11.227 1 98.06 73 LEU A CA 1
ATOM 561 C C . LEU A 1 73 ? -9.523 1.312 10.703 1 98.06 73 LEU A C 1
ATOM 563 O O . LEU A 1 73 ? -10.562 1.605 11.297 1 98.06 73 LEU A O 1
ATOM 567 N N . ALA A 1 74 ? -9.047 1.936 9.617 1 97.69 74 ALA A N 1
ATOM 568 C CA . ALA A 1 74 ? -9.867 2.994 9.031 1 97.69 74 ALA A CA 1
ATOM 569 C C . ALA A 1 74 ? -11.242 2.465 8.625 1 97.69 74 ALA A C 1
ATOM 571 O O . ALA A 1 74 ? -12.258 3.137 8.82 1 97.69 74 ALA A O 1
ATOM 572 N N . ARG A 1 75 ? -11.273 1.285 8.055 1 95.69 75 ARG A N 1
ATOM 573 C CA . ARG A 1 75 ? -12.539 0.674 7.652 1 95.69 75 ARG A CA 1
ATOM 574 C C . ARG A 1 75 ? -13.383 0.317 8.867 1 95.69 75 ARG A C 1
ATOM 576 O O . ARG A 1 75 ? -14.594 0.546 8.883 1 95.69 7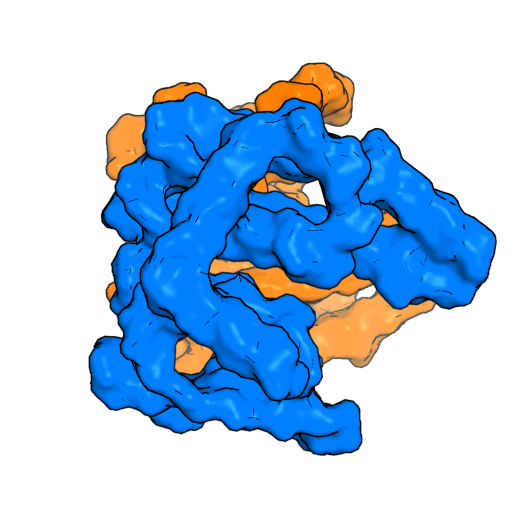5 ARG A O 1
ATOM 583 N N . GLU A 1 76 ? -12.773 -0.199 9.867 1 95.44 76 GLU A N 1
ATOM 584 C CA . GLU A 1 76 ? -13.477 -0.651 11.07 1 95.44 76 GLU A CA 1
ATOM 585 C C . GLU A 1 76 ? -14.109 0.521 11.812 1 95.44 76 GLU A C 1
ATOM 587 O O . GLU A 1 76 ? -15.164 0.377 12.43 1 95.44 76 GLU A O 1
ATOM 592 N N . PHE A 1 77 ? -13.516 1.667 11.719 1 96 77 PHE A N 1
ATOM 593 C CA . PHE A 1 77 ? -13.922 2.752 12.602 1 96 77 PHE A CA 1
ATOM 594 C C . PHE A 1 77 ? -14.484 3.92 11.805 1 96 77 PHE A C 1
ATOM 596 O O . PHE A 1 77 ? -14.469 5.062 12.266 1 96 77 PHE A O 1
ATOM 603 N N . ASP A 1 78 ? -14.867 3.67 10.555 1 95.06 78 ASP A N 1
ATOM 604 C CA . ASP A 1 78 ? -15.547 4.629 9.688 1 95.06 78 ASP A CA 1
ATOM 605 C C . ASP A 1 78 ? -14.656 5.832 9.398 1 95.06 78 ASP A C 1
ATOM 607 O O . ASP A 1 78 ? -15.094 6.977 9.508 1 95.06 78 ASP A O 1
ATOM 611 N N . LEU A 1 79 ? -13.398 5.535 9.078 1 97.69 79 LEU A N 1
ATOM 612 C CA . LEU A 1 79 ? -12.398 6.531 8.703 1 97.69 79 LEU A CA 1
ATOM 613 C C . LEU A 1 79 ? -11.867 6.273 7.297 1 97.69 79 LEU A C 1
ATOM 615 O O . LEU A 1 79 ? -10.742 6.66 6.973 1 97.69 79 LEU A O 1
ATOM 619 N N . TYR A 1 80 ? -12.531 5.496 6.371 1 96.06 80 TYR A N 1
ATOM 620 C CA . TYR A 1 80 ? -12.07 5.074 5.051 1 96.06 80 TYR A CA 1
ATOM 621 C C . TYR A 1 80 ? -13.031 5.539 3.963 1 96.06 80 TYR A C 1
ATOM 623 O O . TYR A 1 80 ? -12.797 5.293 2.777 1 96.06 80 TYR A O 1
ATOM 631 N N . GLY A 1 81 ? -13.93 6.32 4.172 1 89.94 81 GLY A N 1
ATOM 632 C CA . GLY A 1 81 ? -14.93 6.758 3.205 1 89.94 81 GLY A CA 1
ATOM 633 C C . GLY A 1 81 ? -16.109 5.812 3.1 1 89.94 81 GLY A C 1
ATOM 634 O O . GLY A 1 81 ? -16.109 4.742 3.707 1 89.94 81 GLY A O 1
ATOM 635 N N . LYS A 1 82 ? -17.094 6.121 2.244 1 87.06 82 LYS A N 1
ATOM 636 C CA . LYS A 1 82 ? -18.344 5.375 2.191 1 87.06 82 LYS A CA 1
ATOM 637 C C . LYS A 1 82 ? -18.438 4.527 0.925 1 87.06 82 LYS A C 1
ATOM 639 O O . LYS A 1 82 ? -18.953 3.41 0.954 1 87.06 82 LYS A O 1
ATOM 644 N N . GLU A 1 83 ? -17.906 5.035 -0.124 1 90.38 83 GLU A N 1
ATOM 645 C CA . GLU A 1 83 ? -18 4.367 -1.419 1 90.38 83 GLU A CA 1
ATOM 646 C C . GLU A 1 83 ? -16.641 3.887 -1.896 1 90.38 83 GLU A C 1
ATOM 648 O O . GLU A 1 83 ? -15.609 4.312 -1.372 1 90.38 83 GLU A O 1
ATOM 653 N N . SER A 1 84 ? -16.672 3.002 -2.859 1 90.75 84 SER A N 1
ATOM 654 C CA . SER A 1 84 ? -15.438 2.406 -3.369 1 90.75 84 SER A CA 1
ATOM 655 C C . SER A 1 84 ? -14.5 3.471 -3.934 1 90.75 84 SER A C 1
ATOM 657 O O . SER A 1 84 ? -13.281 3.379 -3.779 1 90.75 84 SER A O 1
ATOM 659 N N . LEU A 1 85 ? -15.07 4.453 -4.57 1 94.56 85 LEU A N 1
ATOM 660 C CA . LEU A 1 85 ? -14.242 5.508 -5.141 1 94.56 85 LEU A CA 1
ATOM 661 C C . LEU A 1 85 ? -13.602 6.348 -4.043 1 94.56 85 LEU A C 1
ATOM 663 O O . LEU A 1 85 ? -12.477 6.828 -4.203 1 94.56 85 LEU A O 1
ATOM 667 N N . ASP A 1 86 ? -14.328 6.551 -2.889 1 96.88 86 ASP A N 1
ATOM 668 C CA . ASP A 1 86 ? -13.727 7.211 -1.735 1 96.88 86 ASP A CA 1
ATOM 669 C C . ASP A 1 86 ? -12.484 6.461 -1.259 1 96.88 86 ASP A C 1
ATOM 671 O O . ASP A 1 86 ? -11.445 7.074 -0.988 1 96.88 86 ASP A O 1
ATOM 675 N N . GLY A 1 87 ? -12.641 5.152 -1.213 1 97.06 87 GLY A N 1
ATOM 676 C CA . GLY A 1 87 ? -11.508 4.328 -0.83 1 97.06 87 GLY A CA 1
ATOM 677 C C . GLY A 1 87 ? -10.32 4.469 -1.765 1 97.06 87 GLY A C 1
ATOM 678 O O . GLY A 1 87 ? -9.172 4.5 -1.319 1 97.06 87 GLY A O 1
ATOM 679 N N . LEU A 1 88 ? -10.586 4.555 -3.029 1 97.94 88 LEU A N 1
ATOM 680 C CA . LEU A 1 88 ? -9.531 4.723 -4.02 1 97.94 88 LEU A CA 1
ATOM 681 C C . LEU A 1 88 ? -8.766 6.02 -3.779 1 97.94 88 LEU A C 1
ATOM 683 O O . LEU A 1 88 ? -7.531 6.035 -3.812 1 97.94 88 LEU A O 1
ATOM 687 N N . LYS A 1 89 ? -9.523 7.129 -3.52 1 98.44 89 LYS A N 1
ATOM 688 C CA . LYS A 1 89 ? -8.891 8.414 -3.227 1 98.44 89 LYS A CA 1
ATOM 689 C C . LYS A 1 89 ? -8 8.32 -1.989 1 98.44 89 LYS A C 1
ATOM 691 O O . LYS A 1 89 ? -6.871 8.812 -1.991 1 98.44 89 LYS A O 1
ATOM 696 N N . ILE A 1 90 ? -8.523 7.699 -1.025 1 98.69 90 ILE A N 1
ATOM 697 C CA . ILE A 1 90 ? -7.844 7.57 0.259 1 98.69 90 ILE A CA 1
ATOM 698 C C . ILE A 1 90 ? -6.598 6.707 0.099 1 98.69 90 ILE A C 1
ATOM 700 O O . ILE A 1 90 ? -5.504 7.094 0.519 1 98.69 90 ILE A O 1
ATOM 704 N N . ASP A 1 91 ? -6.734 5.586 -0.578 1 98.44 91 ASP A N 1
ATOM 705 C CA . ASP A 1 91 ? -5.613 4.672 -0.775 1 98.44 91 ASP A CA 1
ATOM 706 C C . ASP A 1 91 ? -4.543 5.301 -1.665 1 98.44 91 ASP A C 1
ATOM 708 O O . ASP A 1 91 ? -3.35 5.109 -1.436 1 98.44 91 ASP A O 1
ATOM 712 N N . GLN A 1 92 ? -4.969 5.973 -2.699 1 98.75 92 GLN A N 1
ATOM 713 C CA . GLN A 1 92 ? -4.02 6.695 -3.537 1 98.75 92 GLN A CA 1
ATOM 714 C C . GLN A 1 92 ? -3.172 7.656 -2.705 1 98.75 92 GLN A C 1
ATOM 716 O O . GLN A 1 92 ? -1.946 7.68 -2.832 1 98.75 92 GLN A O 1
ATOM 721 N N . THR A 1 93 ? -3.826 8.414 -1.844 1 98.88 93 THR A N 1
ATOM 722 C CA . THR A 1 93 ? -3.125 9.375 -1.001 1 98.88 93 THR A CA 1
ATOM 723 C C . THR A 1 93 ? -2.139 8.664 -0.076 1 98.88 93 THR A C 1
ATOM 725 O O . THR A 1 93 ? -0.99 9.094 0.06 1 98.88 93 THR A O 1
ATOM 728 N N . ALA A 1 94 ? -2.615 7.57 0.504 1 98.56 94 ALA A N 1
ATOM 729 C CA . ALA A 1 94 ? -1.771 6.812 1.426 1 98.56 94 ALA A CA 1
ATOM 730 C C . ALA A 1 94 ? -0.561 6.227 0.705 1 98.56 94 ALA A C 1
ATOM 732 O O . ALA A 1 94 ? 0.542 6.199 1.254 1 98.56 94 ALA A O 1
ATOM 733 N N . GLN A 1 95 ? -0.777 5.77 -0.487 1 98.31 95 GLN A N 1
ATOM 734 C CA . GLN A 1 95 ? 0.323 5.195 -1.254 1 98.31 95 GLN A CA 1
ATOM 735 C C . GLN A 1 95 ? 1.306 6.277 -1.698 1 98.31 95 GLN A C 1
ATOM 737 O O . GLN A 1 95 ? 2.516 6.043 -1.744 1 98.31 95 GLN A O 1
ATOM 742 N N . VAL A 1 96 ? 0.815 7.414 -2.045 1 98.56 96 VAL A N 1
ATOM 743 C CA . VAL A 1 96 ? 1.678 8.539 -2.389 1 98.56 96 VAL A CA 1
ATOM 744 C C . VAL A 1 96 ? 2.516 8.938 -1.177 1 98.56 96 VAL A C 1
ATOM 746 O O . VAL A 1 96 ? 3.713 9.211 -1.304 1 98.56 96 VAL A O 1
ATOM 749 N N . ALA A 1 97 ? 1.881 8.992 -0.033 1 98.44 97 ALA A N 1
ATOM 750 C CA . ALA A 1 97 ? 2.617 9.258 1.199 1 98.44 97 ALA A CA 1
ATOM 751 C C . ALA A 1 97 ? 3.723 8.234 1.416 1 98.44 97 ALA A C 1
ATOM 753 O O . ALA A 1 97 ? 4.832 8.578 1.827 1 98.44 97 ALA A O 1
ATOM 754 N N . GLU A 1 98 ? 3.406 7 1.125 1 97.56 98 GLU A N 1
ATOM 755 C CA . GLU A 1 98 ? 4.398 5.938 1.258 1 97.56 98 GLU A CA 1
ATOM 756 C C . GLU A 1 98 ? 5.559 6.145 0.293 1 97.56 98 GLU A C 1
ATOM 758 O O . GLU A 1 98 ? 6.715 5.891 0.642 1 97.56 98 GLU A O 1
ATOM 763 N N . ASP A 1 99 ? 5.238 6.543 -0.93 1 97.5 99 ASP A N 1
ATOM 764 C CA . ASP A 1 99 ? 6.293 6.84 -1.892 1 97.5 99 ASP A CA 1
ATOM 765 C C . ASP A 1 99 ? 7.238 7.914 -1.355 1 97.5 99 ASP A C 1
ATOM 767 O O . ASP A 1 99 ? 8.453 7.832 -1.543 1 97.5 99 ASP A O 1
ATOM 771 N N . PHE A 1 100 ? 6.699 8.922 -0.73 1 98.25 100 PHE A N 1
ATOM 772 C CA . PHE A 1 100 ? 7.492 9.992 -0.137 1 98.25 100 PHE A CA 1
ATOM 773 C C . PHE A 1 100 ? 8.391 9.453 0.964 1 98.25 100 PHE A C 1
ATOM 775 O O . PHE A 1 100 ? 9.586 9.766 1.011 1 98.25 100 PHE A O 1
ATOM 782 N N . ILE A 1 101 ? 7.867 8.594 1.803 1 97.62 101 ILE A N 1
ATOM 783 C CA . ILE A 1 101 ? 8.625 7.988 2.895 1 97.62 101 ILE A CA 1
ATOM 784 C C . ILE A 1 101 ? 9.781 7.168 2.33 1 97.62 101 ILE A C 1
ATOM 786 O O . ILE A 1 101 ? 10.891 7.211 2.857 1 97.62 101 ILE A O 1
ATOM 790 N N . MET A 1 102 ? 9.5 6.496 1.253 1 96.25 102 MET A N 1
ATOM 791 C CA . MET A 1 102 ? 10.531 5.648 0.662 1 96.25 102 MET A CA 1
ATOM 792 C C . MET A 1 102 ? 11.633 6.492 0.032 1 96.25 102 MET A C 1
ATOM 794 O O . MET A 1 102 ? 12.805 6.109 0.055 1 96.25 102 MET A O 1
ATOM 798 N N . GLU A 1 103 ? 11.25 7.586 -0.576 1 96.94 103 GLU A N 1
ATOM 799 C CA . GLU A 1 103 ? 12.266 8.508 -1.076 1 96.94 103 GLU A CA 1
ATOM 800 C C . GLU A 1 103 ? 13.172 8.992 0.052 1 96.94 103 GLU A C 1
ATOM 802 O O . GLU A 1 103 ? 14.391 9.062 -0.108 1 96.94 103 GLU A O 1
ATOM 807 N N . PHE A 1 104 ? 12.633 9.328 1.168 1 97.62 104 PHE A N 1
ATOM 808 C CA . PHE A 1 104 ? 13.391 9.727 2.352 1 97.62 104 PHE A CA 1
ATOM 809 C C . PHE A 1 104 ? 14.32 8.602 2.799 1 97.62 104 PHE A C 1
ATOM 811 O O . PHE A 1 104 ? 15.5 8.844 3.074 1 97.62 104 PHE A O 1
ATOM 818 N N . ALA A 1 105 ? 13.766 7.383 2.875 1 95.5 105 ALA A N 1
ATOM 819 C CA . ALA A 1 105 ? 14.555 6.238 3.324 1 95.5 105 ALA A CA 1
ATOM 820 C C . ALA A 1 105 ? 15.766 6.02 2.422 1 95.5 105 ALA A C 1
ATOM 822 O O . ALA A 1 105 ? 16.891 5.848 2.908 1 95.5 105 ALA A O 1
ATOM 823 N N . ASN A 1 106 ? 15.547 6.141 1.117 1 94.12 106 ASN A N 1
ATOM 824 C CA . ASN A 1 106 ? 16.578 5.812 0.135 1 94.12 106 ASN A CA 1
ATOM 825 C C . ASN A 1 106 ? 17.609 6.926 0.013 1 94.12 106 ASN A C 1
ATOM 827 O O . ASN A 1 106 ? 18.797 6.66 -0.24 1 94.12 106 ASN A O 1
ATOM 831 N N . LYS A 1 107 ? 17.188 8.156 0.228 1 96.44 107 LYS A N 1
ATOM 832 C CA . LYS A 1 107 ? 18.062 9.281 -0.059 1 96.44 107 LYS A CA 1
ATOM 833 C C . LYS A 1 107 ? 18.734 9.797 1.212 1 96.44 107 LYS A C 1
ATOM 835 O O . LYS A 1 107 ? 19.703 10.562 1.146 1 96.44 107 LYS A O 1
ATOM 840 N N . TYR A 1 108 ? 18.172 9.32 2.375 1 97.44 108 TYR A N 1
ATOM 841 C CA . TYR A 1 108 ? 18.719 9.93 3.588 1 97.44 108 TYR A CA 1
ATOM 842 C C . TYR A 1 108 ? 18.859 8.898 4.695 1 97.44 108 TYR A C 1
ATOM 844 O O . TYR A 1 108 ? 19.969 8.633 5.164 1 97.44 108 TYR A O 1
ATOM 852 N N . TYR A 1 109 ? 17.828 8.234 5.043 1 95.19 109 TYR A N 1
ATOM 853 C CA . TYR A 1 109 ? 17.812 7.41 6.25 1 95.19 109 TYR A CA 1
ATOM 854 C C . TYR A 1 109 ? 18.797 6.262 6.137 1 95.19 109 TYR A C 1
ATOM 856 O O . TYR A 1 109 ? 19.562 5.992 7.074 1 95.19 109 TYR A O 1
ATOM 864 N N . PHE A 1 110 ? 18.875 5.555 5.004 1 93.5 110 PHE A N 1
ATOM 865 C CA . PHE A 1 110 ? 19.719 4.375 4.844 1 93.5 110 PHE A CA 1
ATOM 866 C C . PHE A 1 110 ? 21.062 4.754 4.262 1 93.5 110 PHE A C 1
ATOM 868 O O . PHE A 1 110 ? 21.922 3.887 4.039 1 93.5 110 PHE A O 1
ATOM 875 N N . VAL A 1 111 ? 21.234 5.996 3.967 1 94.75 111 VAL A N 1
ATOM 876 C CA . VAL A 1 111 ? 22.484 6.457 3.375 1 94.75 111 VAL A CA 1
ATOM 877 C C . VAL A 1 111 ? 23.531 6.648 4.469 1 94.75 111 VAL A C 1
ATOM 879 O O . VAL A 1 111 ? 23.312 7.391 5.43 1 94.75 111 VAL A O 1
ATOM 882 N N . LYS A 1 112 ? 24.719 6.039 4.227 1 93.19 112 LYS A N 1
ATOM 883 C CA . LYS A 1 112 ? 25.75 6.043 5.254 1 93.19 112 LYS A CA 1
ATOM 884 C C . LYS A 1 112 ? 26.781 7.129 4.988 1 93.19 112 LYS A C 1
ATOM 886 O O . LYS A 1 112 ? 27.312 7.734 5.926 1 93.19 112 LYS A O 1
ATOM 891 N N . GLU A 1 113 ? 27.031 7.312 3.777 1 94.88 113 GLU A N 1
ATOM 892 C CA . GLU A 1 113 ? 28.047 8.305 3.412 1 94.88 113 GLU A CA 1
ATOM 893 C C . GLU A 1 113 ? 27.531 9.727 3.641 1 94.88 113 GLU A C 1
ATOM 895 O O . GLU A 1 113 ? 26.5 10.117 3.08 1 94.88 113 GLU A O 1
ATOM 900 N N . SER A 1 114 ? 28.375 10.492 4.305 1 94.62 114 SER A N 1
ATOM 901 C CA . SER A 1 114 ? 27.953 11.82 4.738 1 94.62 114 SER A CA 1
ATOM 902 C C . SER A 1 114 ? 27.641 12.719 3.549 1 94.62 114 SER A C 1
ATOM 904 O O . SER A 1 114 ? 26.641 13.438 3.545 1 94.62 114 SER A O 1
ATOM 906 N N . ASP A 1 115 ? 28.5 12.688 2.629 1 94.31 115 ASP A N 1
ATOM 907 C CA . ASP A 1 115 ? 28.312 13.547 1.467 1 94.31 115 ASP A CA 1
ATOM 908 C C . ASP A 1 115 ? 27.031 13.18 0.718 1 94.31 115 ASP A C 1
ATOM 910 O O . ASP A 1 115 ? 26.297 14.055 0.264 1 94.31 115 ASP A O 1
ATOM 914 N N . LYS A 1 116 ? 26.812 11.945 0.536 1 95.19 116 LYS A N 1
ATOM 915 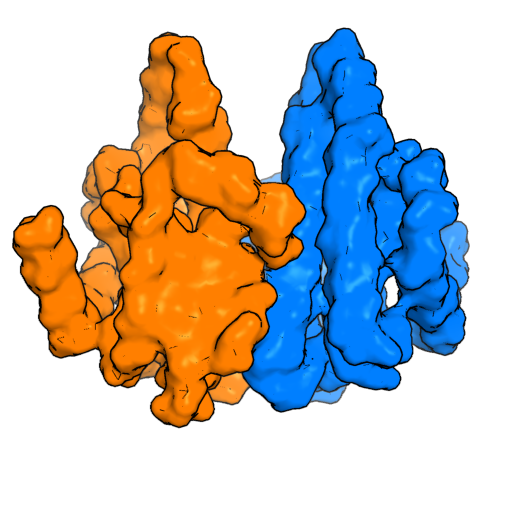C CA . LYS A 1 116 ? 25.594 11.484 -0.125 1 95.19 116 LYS A CA 1
ATOM 916 C C . LYS A 1 116 ? 24.359 11.805 0.712 1 95.19 116 LYS A C 1
ATOM 918 O O . LYS A 1 116 ? 23.281 12.094 0.168 1 95.19 116 LYS A O 1
ATOM 923 N N . LYS A 1 117 ? 24.469 11.742 2.01 1 96.62 117 LYS A N 1
ATOM 924 C CA . LYS A 1 117 ? 23.375 12.07 2.922 1 96.62 117 LYS A CA 1
ATOM 925 C C . LYS A 1 117 ? 23 13.547 2.816 1 96.62 117 LYS A C 1
ATOM 927 O O . LYS A 1 117 ? 21.812 13.883 2.803 1 96.62 117 LYS A O 1
ATOM 932 N N . ASP A 1 118 ? 23.953 14.414 2.75 1 97.12 118 ASP A N 1
ATOM 933 C CA . ASP A 1 118 ? 23.719 15.852 2.592 1 97.12 118 ASP A CA 1
ATOM 934 C C . ASP A 1 118 ? 23.031 16.141 1.262 1 97.12 118 ASP A C 1
ATOM 936 O O . ASP A 1 118 ? 22.109 16.969 1.202 1 97.12 118 ASP A O 1
ATOM 940 N N . GLU A 1 119 ? 23.531 15.484 0.263 1 97.75 119 GLU A N 1
ATOM 941 C CA . GLU A 1 119 ? 22.906 15.648 -1.048 1 97.75 119 GLU A CA 1
ATOM 942 C C . GLU A 1 119 ? 21.469 15.164 -1.032 1 97.75 119 GLU A C 1
ATOM 944 O O . GLU A 1 119 ? 20.594 15.789 -1.629 1 97.75 119 GLU A O 1
ATOM 949 N N . GLY A 1 120 ? 21.234 14.078 -0.394 1 97.88 120 GLY A N 1
ATOM 950 C CA . GLY A 1 120 ? 19.891 13.547 -0.247 1 97.88 120 GLY A CA 1
ATOM 951 C C . GLY A 1 120 ? 18.953 14.477 0.508 1 97.88 120 GLY A C 1
ATOM 952 O O . GLY A 1 120 ? 17.812 14.672 0.11 1 97.88 120 GLY A O 1
ATOM 953 N N . ALA A 1 121 ? 19.484 15.031 1.53 1 97.69 121 ALA A N 1
ATOM 954 C CA . ALA A 1 121 ? 18.703 15.984 2.312 1 97.69 121 ALA A CA 1
ATOM 955 C C . ALA A 1 121 ? 18.297 17.188 1.472 1 97.69 121 ALA A C 1
ATOM 957 O O . ALA A 1 121 ? 17.156 17.656 1.543 1 97.69 121 ALA A O 1
ATOM 958 N N . LYS A 1 122 ? 19.25 17.656 0.741 1 97.81 122 LYS A N 1
ATOM 959 C CA . LYS A 1 122 ? 18.984 18.797 -0.137 1 97.81 122 LYS A CA 1
ATOM 960 C C . LYS A 1 122 ? 17.922 18.453 -1.174 1 97.81 122 LYS A C 1
ATOM 962 O O . LYS A 1 122 ? 16.984 19.234 -1.391 1 97.81 122 LYS A O 1
ATOM 967 N N . THR A 1 123 ? 18.031 17.297 -1.771 1 98.06 123 THR A N 1
ATOM 968 C CA . THR A 1 123 ? 17.078 16.844 -2.779 1 98.06 123 THR A CA 1
ATOM 969 C C . THR A 1 123 ? 15.695 16.688 -2.172 1 98.06 123 THR A C 1
ATOM 971 O O . THR A 1 123 ? 14.688 17.047 -2.793 1 98.06 123 THR A O 1
ATOM 974 N N . LEU A 1 124 ? 15.641 16.125 -0.985 1 98.25 124 LEU A N 1
ATOM 975 C CA . LEU A 1 124 ? 14.375 15.945 -0.295 1 98.25 124 LEU A CA 1
ATOM 976 C C . LEU A 1 124 ? 13.688 17.281 -0.047 1 98.25 124 LEU A C 1
ATOM 978 O O . LEU A 1 124 ? 12.484 17.422 -0.295 1 98.25 124 LEU A O 1
ATOM 982 N N . LYS A 1 125 ? 14.406 18.281 0.389 1 98.06 125 LYS A N 1
ATOM 983 C CA . LYS A 1 125 ? 13.852 19.578 0.762 1 98.06 125 LYS A CA 1
ATOM 984 C C . LYS A 1 125 ? 13.461 20.391 -0.472 1 98.06 125 LYS A C 1
ATOM 986 O O . LYS A 1 125 ? 12.398 21.016 -0.498 1 98.06 125 LYS A O 1
ATOM 991 N N . GLU A 1 126 ? 14.258 20.266 -1.497 1 97.69 126 GLU A N 1
ATOM 992 C CA . GLU A 1 126 ? 14.117 21.203 -2.607 1 97.69 126 GLU A CA 1
ATOM 993 C C . GLU A 1 126 ? 13.258 20.609 -3.725 1 97.69 126 GLU A C 1
ATOM 995 O O . GLU A 1 126 ? 12.633 21.344 -4.492 1 97.69 126 GLU A O 1
ATOM 1000 N N . GLU A 1 127 ? 13.258 19.297 -3.805 1 97.56 127 GLU A N 1
ATOM 1001 C CA . GLU A 1 127 ? 12.586 18.688 -4.945 1 97.56 127 GLU A CA 1
ATOM 1002 C C . GLU A 1 127 ? 11.484 17.734 -4.488 1 97.56 127 GLU A C 1
ATOM 1004 O O . GLU A 1 127 ? 10.328 17.875 -4.875 1 97.56 127 GLU A O 1
ATOM 1009 N N . THR A 1 128 ? 11.844 16.812 -3.627 1 98.12 128 THR A N 1
ATOM 1010 C CA . THR A 1 128 ? 10.938 15.734 -3.266 1 98.12 128 THR A CA 1
ATOM 1011 C C . THR A 1 128 ? 9.75 16.25 -2.463 1 98.12 128 THR A C 1
ATOM 1013 O O . THR A 1 128 ? 8.602 15.961 -2.783 1 98.12 128 THR A O 1
ATOM 1016 N N . ALA A 1 129 ? 10.031 17.016 -1.432 1 98.38 129 ALA A N 1
ATOM 1017 C CA . ALA A 1 129 ? 8.977 17.516 -0.548 1 98.38 129 ALA A CA 1
ATOM 1018 C C . ALA A 1 129 ? 7.977 18.375 -1.315 1 98.38 129 ALA A C 1
ATOM 1020 O O . ALA A 1 129 ? 6.77 18.125 -1.267 1 98.38 129 ALA A O 1
ATOM 1021 N N . PRO A 1 130 ? 8.414 19.359 -2.131 1 98.31 130 PRO A N 1
ATOM 1022 C CA . PRO A 1 130 ? 7.445 20.156 -2.891 1 98.31 130 PRO A CA 1
ATOM 1023 C C . PRO A 1 130 ? 6.602 19.312 -3.842 1 98.31 130 PRO A C 1
ATOM 1025 O O . PRO A 1 130 ? 5.41 19.562 -4.02 1 98.31 130 PRO A O 1
ATOM 1028 N N . LYS A 1 131 ? 7.219 18.312 -4.43 1 97.94 131 LYS A N 1
ATOM 1029 C CA . LYS A 1 131 ? 6.512 17.438 -5.359 1 97.94 131 LYS A CA 1
ATOM 1030 C C . LYS A 1 131 ? 5.355 16.719 -4.668 1 97.94 131 LYS A C 1
ATOM 1032 O O . LYS A 1 131 ? 4.215 16.781 -5.129 1 97.94 131 LYS A O 1
ATOM 1037 N N . TYR A 1 132 ? 5.613 16.094 -3.584 1 98.56 132 TYR A N 1
ATOM 1038 C CA . TYR A 1 132 ? 4.602 15.289 -2.916 1 98.56 132 TYR A CA 1
ATOM 1039 C C . TYR A 1 132 ? 3.576 16.172 -2.213 1 98.56 132 TYR A C 1
ATOM 1041 O O . TYR A 1 132 ? 2.385 15.852 -2.189 1 98.56 132 TYR A O 1
ATOM 1049 N N . LEU A 1 133 ? 4.016 17.297 -1.596 1 98.69 133 LEU A N 1
ATOM 1050 C CA . LEU A 1 133 ? 3.062 18.25 -1.052 1 98.69 133 LEU A CA 1
ATOM 1051 C C . LEU A 1 133 ? 2.148 18.797 -2.148 1 98.69 133 LEU A C 1
ATOM 1053 O O . LEU A 1 133 ? 0.971 19.062 -1.902 1 98.69 133 LEU A O 1
ATOM 1057 N N . GLY A 1 134 ? 2.73 18.906 -3.324 1 98.56 134 GLY A N 1
ATOM 1058 C CA . GLY A 1 134 ? 1.938 19.328 -4.469 1 98.56 134 GLY A CA 1
ATOM 1059 C C . GLY A 1 134 ? 0.825 18.359 -4.812 1 98.56 134 GLY A C 1
ATOM 1060 O O . GLY A 1 134 ? -0.286 18.766 -5.152 1 98.56 134 GLY A O 1
ATOM 1061 N N . PHE A 1 135 ? 1.107 17.078 -4.742 1 98.69 135 PHE A N 1
ATOM 1062 C CA . PHE A 1 135 ? 0.074 16.078 -4.965 1 98.69 135 PHE A CA 1
ATOM 1063 C C . PHE A 1 135 ? -1.041 16.219 -3.934 1 98.69 135 PHE A C 1
ATOM 1065 O O . PHE A 1 135 ? -2.221 16.25 -4.289 1 98.69 135 PHE A O 1
ATOM 1072 N N . PHE A 1 136 ? -0.655 16.297 -2.631 1 98.81 136 PHE A N 1
ATOM 1073 C CA . PHE A 1 136 ? -1.653 16.406 -1.572 1 98.81 136 PHE A CA 1
ATOM 1074 C C . PHE A 1 136 ? -2.506 17.656 -1.745 1 98.81 136 PHE A C 1
ATOM 1076 O O . PHE A 1 136 ? -3.729 17.609 -1.601 1 98.81 136 PHE A O 1
ATOM 1083 N N . GLU A 1 137 ? -1.837 18.781 -2.068 1 98.88 137 GLU A N 1
ATOM 1084 C CA . GLU A 1 137 ? -2.537 20.031 -2.309 1 98.88 137 GLU A CA 1
ATOM 1085 C C . GLU A 1 137 ? -3.572 19.891 -3.42 1 98.88 137 GLU A C 1
ATOM 1087 O O . GLU A 1 137 ? -4.699 20.375 -3.293 1 98.88 137 GLU A O 1
ATOM 1092 N N . LYS A 1 138 ? -3.156 19.266 -4.465 1 98.56 138 LYS A N 1
ATOM 1093 C CA . LYS A 1 138 ? -4.035 19.031 -5.605 1 98.56 138 LYS A CA 1
ATOM 1094 C C . LYS A 1 138 ? -5.227 18.156 -5.215 1 98.56 138 LYS A C 1
ATOM 1096 O O . LYS A 1 138 ? -6.363 18.438 -5.605 1 98.56 138 LYS A O 1
ATOM 1101 N N . TYR A 1 139 ? -5.023 17.062 -4.469 1 98.69 139 TYR A N 1
ATOM 1102 C CA . TYR A 1 139 ? -6.102 16.172 -4.051 1 98.69 139 TYR A CA 1
ATOM 1103 C C . TYR A 1 139 ? -7.141 16.922 -3.225 1 98.69 139 TYR A C 1
ATOM 1105 O O . TYR A 1 139 ? -8.344 16.781 -3.447 1 98.69 139 TYR A O 1
ATOM 1113 N N . ILE A 1 140 ? -6.668 17.734 -2.264 1 98.81 140 ILE A N 1
ATOM 1114 C CA . ILE A 1 140 ? -7.562 18.5 -1.396 1 98.81 140 ILE A CA 1
ATOM 1115 C C . ILE A 1 140 ? -8.359 19.5 -2.229 1 98.81 140 ILE A C 1
ATOM 1117 O O . ILE A 1 140 ? -9.57 19.641 -2.045 1 98.81 140 ILE A O 1
ATOM 1121 N N . ARG A 1 141 ? -7.664 20.172 -3.111 1 98.62 141 ARG A N 1
ATOM 1122 C CA . ARG A 1 141 ? -8.312 21.156 -3.98 1 98.62 141 ARG A CA 1
ATOM 1123 C C . ARG A 1 141 ? -9.406 20.5 -4.816 1 98.62 141 ARG A C 1
ATOM 1125 O O . ARG A 1 141 ? -10.516 21.031 -4.91 1 98.62 141 ARG A O 1
ATOM 1132 N N . GLU A 1 142 ? -9.156 19.391 -5.414 1 97.62 142 GLU A N 1
ATOM 1133 C CA . GLU A 1 142 ? -10.094 18.703 -6.297 1 97.62 142 GLU A CA 1
ATOM 1134 C C . GLU A 1 142 ? -11.297 18.172 -5.523 1 97.62 142 GLU A C 1
ATOM 1136 O O . GLU A 1 142 ? -12.414 18.141 -6.047 1 97.62 142 GLU A O 1
ATOM 1141 N N . GLU A 1 143 ? -11.055 17.734 -4.297 1 97.62 143 GLU A N 1
ATOM 1142 C CA . GLU A 1 143 ? -12.172 17.297 -3.473 1 97.62 143 GLU A CA 1
ATOM 1143 C C . GLU A 1 143 ? -13.086 18.469 -3.098 1 97.62 143 GLU A C 1
ATOM 1145 O O . GLU A 1 143 ? -14.312 18.328 -3.107 1 97.62 143 GLU A O 1
ATOM 1150 N N . GLY A 1 144 ? -12.5 19.625 -2.66 1 98.25 144 GLY A N 1
ATOM 1151 C CA . GLY A 1 144 ? -13.227 20.875 -2.477 1 98.25 144 GLY A CA 1
ATOM 1152 C C . GLY A 1 144 ? -13.867 21 -1.105 1 98.25 144 GLY A C 1
ATOM 1153 O O . GLY A 1 144 ? -14.586 21.953 -0.837 1 98.25 144 GLY A O 1
ATOM 1154 N N . THR A 1 145 ? -13.602 20.094 -0.165 1 98.12 145 THR A N 1
ATOM 1155 C CA . THR A 1 145 ? -14.25 20.109 1.144 1 98.12 145 THR A CA 1
ATOM 1156 C C . THR A 1 145 ? -13.25 20.484 2.234 1 98.12 145 THR A C 1
ATOM 1158 O O . THR A 1 145 ? -13.633 20.703 3.385 1 98.12 145 THR A O 1
ATOM 1161 N N . GLY A 1 146 ? -11.93 20.5 1.861 1 98.44 146 GLY A N 1
ATOM 1162 C CA . GLY A 1 146 ? -10.875 20.719 2.842 1 98.44 146 GLY A CA 1
ATOM 1163 C C . GLY A 1 146 ? -10.266 19.422 3.346 1 98.44 146 GLY A C 1
ATOM 1164 O O . GLY A 1 146 ? -9.258 19.438 4.055 1 98.44 146 GLY A O 1
ATOM 1165 N N . PHE A 1 147 ? -10.914 18.281 2.955 1 98.56 147 PHE A N 1
ATOM 1166 C CA . PHE A 1 147 ? -10.414 16.953 3.293 1 98.56 147 PHE A CA 1
ATOM 1167 C C . PHE A 1 147 ? -9.875 16.25 2.053 1 98.56 147 PHE A C 1
ATOM 1169 O O . PHE A 1 147 ? -10.078 16.719 0.93 1 98.56 147 PHE A O 1
ATOM 1176 N N . ILE A 1 148 ? -9.086 15.203 2.273 1 98.62 148 ILE A N 1
ATOM 1177 C CA . ILE A 1 148 ? -8.641 14.367 1.163 1 98.62 148 ILE A CA 1
ATOM 1178 C C . ILE A 1 148 ? -9.852 13.742 0.472 1 98.62 148 ILE A C 1
ATOM 1180 O O . ILE A 1 148 ? -9.859 13.586 -0.751 1 98.62 148 ILE A O 1
ATOM 1184 N N . CYS A 1 149 ? -10.781 13.32 1.281 1 98 149 CYS A N 1
ATOM 1185 C CA . CYS A 1 149 ? -11.977 12.664 0.778 1 98 149 CYS A CA 1
ATOM 1186 C C . CYS A 1 149 ? -13.172 12.953 1.68 1 98 149 CYS A C 1
ATOM 1188 O O . CYS A 1 149 ? -13.086 12.805 2.9 1 98 149 CYS A O 1
ATOM 1190 N N . GLY A 1 150 ? -14.289 13.305 1.034 1 96.81 150 GLY A N 1
ATOM 1191 C CA . GLY A 1 150 ? -15.516 13.523 1.791 1 96.81 150 GLY A CA 1
ATOM 1192 C C . GLY A 1 150 ? -15.461 14.773 2.65 1 96.81 150 GLY A C 1
ATOM 1193 O O . GLY A 1 150 ? -14.867 15.781 2.258 1 96.81 150 GLY A O 1
ATOM 1194 N N . SER A 1 151 ? -16.172 14.711 3.801 1 96.75 151 SER A N 1
ATOM 1195 C CA . SER A 1 151 ? -16.328 15.906 4.629 1 96.75 151 SER A CA 1
ATOM 1196 C C . SER A 1 151 ? -15.953 15.625 6.082 1 96.75 151 SER A C 1
ATOM 1198 O O . SER A 1 151 ? -16.406 16.328 6.992 1 96.75 151 SER A O 1
ATOM 1200 N N . LYS A 1 152 ? -15.25 14.586 6.246 1 97 152 LYS A N 1
ATOM 1201 C CA . LYS A 1 152 ? -14.75 14.25 7.574 1 97 152 LYS A CA 1
ATOM 1202 C C . LYS A 1 152 ? -13.359 13.609 7.496 1 97 152 LYS A C 1
ATOM 1204 O O . LYS A 1 152 ? -12.922 13.203 6.418 1 97 152 LYS A O 1
ATOM 1209 N N . ILE A 1 153 ? -12.734 13.5 8.641 1 98.44 153 ILE A N 1
ATOM 1210 C CA . ILE A 1 153 ? -11.383 12.961 8.703 1 98.44 153 ILE A CA 1
ATOM 1211 C C . ILE A 1 153 ? -11.391 11.5 8.258 1 98.44 153 ILE A C 1
ATOM 1213 O O . ILE A 1 153 ? -12.242 10.719 8.695 1 98.44 153 ILE A O 1
ATOM 1217 N N . THR A 1 154 ? -10.531 11.156 7.371 1 98.69 154 THR A N 1
ATOM 1218 C CA . THR A 1 154 ? -10.297 9.781 6.945 1 98.69 154 THR A CA 1
ATOM 1219 C C . THR A 1 154 ? -8.82 9.422 7.07 1 98.69 154 THR A C 1
ATOM 1221 O O . THR A 1 154 ? -8 10.258 7.449 1 98.69 154 THR A O 1
ATOM 1224 N N . LEU A 1 155 ? -8.477 8.18 6.773 1 98.81 155 LEU A N 1
ATOM 1225 C CA . LEU A 1 155 ? -7.094 7.719 6.703 1 98.81 155 LEU A CA 1
ATOM 1226 C C . LEU A 1 155 ? -6.258 8.633 5.809 1 98.81 155 LEU A C 1
ATOM 1228 O O . LEU A 1 155 ? -5.09 8.891 6.098 1 98.81 155 LEU A O 1
ATOM 1232 N N . GLY A 1 156 ? -6.844 9.102 4.695 1 98.88 156 GLY A N 1
ATOM 1233 C CA . GLY A 1 156 ? -6.117 10 3.814 1 98.88 156 GLY A CA 1
ATOM 1234 C C . GLY A 1 156 ? -5.625 11.25 4.512 1 98.88 156 GLY A C 1
ATOM 1235 O O . GLY A 1 156 ? -4.477 11.664 4.328 1 98.88 156 GLY A O 1
ATOM 1236 N N . ASP A 1 157 ? -6.445 11.828 5.324 1 98.94 157 ASP A N 1
ATOM 1237 C CA . ASP A 1 157 ? -6.074 13.031 6.07 1 98.94 157 ASP A CA 1
ATOM 1238 C C . ASP A 1 157 ? -5.016 12.719 7.125 1 98.94 157 ASP A C 1
ATOM 1240 O O . ASP A 1 157 ? -4.082 13.5 7.324 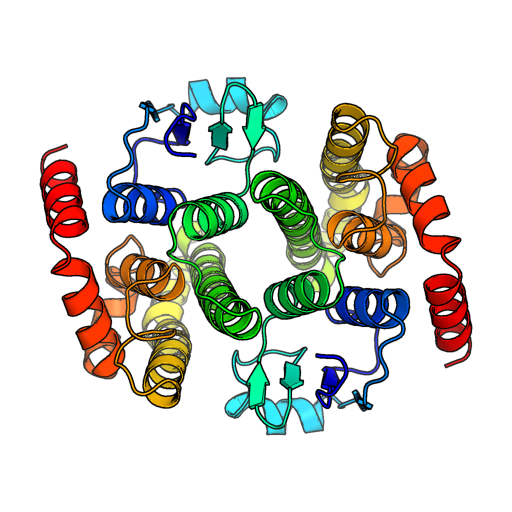1 98.94 157 ASP A O 1
ATOM 1244 N N . ILE A 1 158 ? -5.18 11.609 7.762 1 98.88 158 ILE A N 1
ATOM 1245 C CA . ILE A 1 158 ? -4.312 11.219 8.867 1 98.88 158 ILE A CA 1
ATOM 1246 C C . ILE A 1 158 ? -2.893 10.984 8.352 1 98.88 158 ILE A C 1
ATOM 1248 O O . ILE A 1 158 ? -1.918 11.383 8.992 1 98.88 158 ILE A O 1
ATOM 1252 N N . VAL A 1 159 ? -2.764 10.359 7.195 1 98.75 159 VAL A N 1
ATOM 1253 C CA . VAL A 1 159 ? -1.433 10.078 6.668 1 98.75 159 VAL A CA 1
ATOM 1254 C C . VAL A 1 159 ? -0.754 11.375 6.246 1 98.75 159 VAL A C 1
ATOM 1256 O O . VAL A 1 159 ? 0.456 11.539 6.418 1 98.75 159 VAL A O 1
ATOM 1259 N N . VAL A 1 160 ? -1.529 12.289 5.652 1 98.81 160 VAL A N 1
ATOM 1260 C CA . VAL A 1 160 ? -0.964 13.578 5.273 1 98.81 160 VAL A CA 1
ATOM 1261 C C . VAL A 1 160 ? -0.534 14.344 6.523 1 98.81 160 VAL A C 1
ATOM 1263 O O . VAL A 1 160 ? 0.545 14.938 6.555 1 98.81 160 VAL A O 1
ATOM 1266 N N . PHE A 1 161 ? -1.337 14.297 7.551 1 98.81 161 PHE A N 1
ATOM 1267 C CA . PHE A 1 161 ? -0.999 14.922 8.828 1 98.81 161 PHE A CA 1
ATOM 1268 C C . PHE A 1 161 ? 0.299 14.344 9.383 1 98.81 161 PHE A C 1
ATOM 1270 O O . PHE A 1 161 ? 1.188 15.094 9.797 1 98.81 161 PHE A O 1
ATOM 1277 N N . ASP A 1 162 ? 0.401 13.023 9.391 1 98.31 162 ASP A N 1
ATOM 1278 C CA . ASP A 1 162 ? 1.572 12.336 9.922 1 98.31 162 ASP A CA 1
ATOM 1279 C C . ASP A 1 162 ? 2.832 12.711 9.141 1 98.31 162 ASP A C 1
ATOM 1281 O O . ASP A 1 162 ? 3.891 12.93 9.734 1 98.31 162 ASP A O 1
ATOM 1285 N N . ILE A 1 163 ? 2.684 12.828 7.809 1 98 163 ILE A N 1
ATOM 1286 C CA . ILE A 1 163 ? 3.793 13.211 6.941 1 98 163 ILE A CA 1
ATOM 1287 C C . ILE A 1 163 ? 4.277 14.609 7.316 1 98 163 ILE A C 1
ATOM 1289 O O . ILE A 1 163 ? 5.484 14.852 7.41 1 98 163 ILE A O 1
ATOM 1293 N N . CYS A 1 164 ? 3.357 15.484 7.555 1 98.06 164 CYS A N 1
ATOM 1294 C CA . CYS A 1 164 ? 3.67 16.891 7.727 1 98.06 164 CYS A CA 1
ATOM 1295 C C . CYS A 1 164 ? 4.152 17.172 9.141 1 98.06 164 CYS A C 1
ATOM 1297 O O . CYS A 1 164 ? 4.855 18.156 9.383 1 98.06 164 CYS A O 1
ATOM 1299 N N . THR A 1 165 ? 3.816 16.328 10.094 1 96.88 165 THR A N 1
ATOM 1300 C CA . THR A 1 165 ? 4.105 16.656 11.484 1 96.88 165 THR A CA 1
ATOM 1301 C C . THR A 1 165 ? 5.086 15.648 12.086 1 96.88 165 THR A C 1
ATOM 1303 O O . THR A 1 165 ? 5.625 15.867 13.172 1 96.88 165 THR A O 1
ATOM 1306 N N . GLY A 1 166 ? 5.309 14.539 11.375 1 94.94 166 GLY A N 1
ATOM 1307 C CA . GLY A 1 166 ? 6.133 13.461 11.906 1 94.94 166 GLY A CA 1
ATOM 1308 C C . GLY A 1 166 ? 7.598 13.594 11.547 1 94.94 166 GLY A C 1
ATOM 1309 O O . GLY A 1 166 ? 8.148 14.703 11.57 1 94.94 166 GLY A O 1
ATOM 1310 N N . PHE A 1 167 ? 8.266 12.484 11.312 1 93.69 167 PHE A N 1
ATOM 1311 C CA . PHE A 1 167 ? 9.719 12.43 11.18 1 93.69 167 PHE A CA 1
ATOM 1312 C C . PHE A 1 167 ? 10.164 13.109 9.891 1 93.69 167 PHE A C 1
ATOM 1314 O O . PHE A 1 167 ? 11.352 13.414 9.719 1 93.69 167 PHE A O 1
ATOM 1321 N N . LEU A 1 168 ? 9.227 13.406 8.977 1 96.75 168 LEU A N 1
ATOM 1322 C CA . LEU A 1 168 ? 9.586 14.062 7.723 1 96.75 168 LEU A CA 1
ATOM 1323 C C . LEU A 1 168 ? 9.531 15.586 7.871 1 96.75 168 LEU A C 1
ATOM 1325 O O . LEU A 1 168 ? 9.969 16.312 6.977 1 96.75 168 LEU A O 1
ATOM 1329 N N . LYS A 1 169 ? 9.078 16.109 8.961 1 96.75 169 LYS A N 1
ATOM 1330 C CA . LYS A 1 169 ? 8.82 17.531 9.18 1 96.75 169 LYS A CA 1
ATOM 1331 C C . LYS A 1 169 ? 10.047 18.375 8.859 1 96.75 169 LYS A C 1
ATOM 1333 O O . LYS A 1 169 ? 9.945 19.391 8.18 1 96.75 169 LYS A O 1
ATOM 1338 N N . PRO A 1 170 ? 11.273 17.938 9.266 1 96.5 170 PRO A N 1
ATOM 1339 C CA . PRO A 1 170 ? 12.445 18.766 8.992 1 96.5 170 PRO A CA 1
ATOM 1340 C C . PRO A 1 170 ? 12.703 18.953 7.504 1 96.5 170 PRO A C 1
ATOM 1342 O O . PRO A 1 170 ? 13.344 19.938 7.098 1 96.5 170 PRO A O 1
ATOM 1345 N N . PHE A 1 171 ? 12.227 18.047 6.711 1 97.25 171 PHE A N 1
ATOM 1346 C CA . PHE A 1 171 ? 12.484 18.094 5.277 1 97.25 171 PHE A CA 1
ATOM 1347 C C . PHE A 1 171 ? 11.375 18.844 4.551 1 97.25 171 PHE A C 1
ATOM 1349 O O . PHE A 1 171 ? 11.531 19.219 3.383 1 97.25 171 PHE A O 1
ATOM 1356 N N . ILE A 1 172 ? 10.281 19.047 5.258 1 96.94 172 ILE A N 1
ATOM 1357 C CA . ILE A 1 172 ? 9.102 19.578 4.578 1 96.94 172 ILE A CA 1
ATOM 1358 C C . ILE A 1 172 ? 8.812 21 5.062 1 96.94 172 ILE A C 1
ATOM 1360 O O . ILE A 1 172 ? 8.062 21.734 4.422 1 96.94 172 ILE A O 1
ATOM 1364 N N . ASP A 1 173 ? 9.297 21.453 6.125 1 94.31 173 ASP A N 1
ATOM 1365 C CA . ASP A 1 173 ? 8.93 22.672 6.816 1 94.31 173 ASP A CA 1
ATOM 1366 C C . ASP A 1 173 ? 9.086 23.891 5.902 1 94.31 173 ASP A C 1
ATOM 1368 O O . ASP A 1 173 ? 8.195 24.75 5.836 1 94.31 173 ASP A O 1
ATOM 1372 N N . ASP A 1 174 ? 10.133 23.906 5.152 1 93.56 174 ASP A N 1
ATOM 1373 C CA . ASP A 1 174 ? 10.422 25.062 4.305 1 93.56 174 ASP A CA 1
ATOM 1374 C C . ASP A 1 174 ? 9.422 25.172 3.156 1 93.56 174 ASP A C 1
ATOM 1376 O O . ASP A 1 174 ? 9.109 26.281 2.703 1 93.56 174 ASP A O 1
ATOM 1380 N N . SER A 1 175 ? 8.977 24.047 2.734 1 96.19 175 SER A N 1
ATOM 1381 C CA . SER A 1 175 ? 8.109 24.031 1.558 1 96.19 175 SER A CA 1
ATOM 1382 C C . SER A 1 175 ? 6.641 24.125 1.947 1 96.19 175 SER A C 1
ATOM 1384 O O . SER A 1 175 ? 5.797 24.484 1.124 1 96.19 175 SER A O 1
ATOM 1386 N N . LEU A 1 176 ? 6.324 23.812 3.166 1 96.88 176 LEU A N 1
ATOM 1387 C CA . LEU A 1 176 ? 4.941 23.672 3.604 1 96.88 176 LEU A CA 1
ATOM 1388 C C . LEU A 1 176 ? 4.191 24.984 3.451 1 96.88 176 LEU A C 1
ATOM 1390 O O . LEU A 1 176 ? 2.982 25 3.205 1 96.88 176 LEU A O 1
ATOM 1394 N N . SER A 1 177 ? 4.852 26.141 3.553 1 95.44 177 SER A N 1
ATOM 1395 C CA . SER A 1 177 ? 4.238 27.469 3.488 1 95.44 177 SER A CA 1
ATOM 1396 C C . SER A 1 177 ? 3.602 27.719 2.125 1 95.44 177 SER A C 1
ATOM 1398 O O . SER A 1 177 ? 2.68 28.531 2.002 1 95.44 177 SER A O 1
ATOM 1400 N N . SER A 1 178 ? 4.062 27.016 1.084 1 97.88 178 SER A N 1
ATOM 1401 C CA . SER A 1 178 ? 3.57 27.203 -0.277 1 97.88 178 SER A CA 1
ATOM 1402 C C . SER A 1 178 ? 2.326 26.359 -0.537 1 97.88 178 SER A C 1
ATOM 1404 O O . SER A 1 178 ? 1.763 26.406 -1.634 1 97.88 178 SER A O 1
ATOM 1406 N N . PHE A 1 179 ? 1.884 25.641 0.456 1 98.69 179 PHE A N 1
ATOM 1407 C CA . PHE A 1 179 ? 0.763 24.734 0.279 1 98.69 179 PHE A CA 1
ATOM 1408 C C . PHE A 1 179 ? -0.303 24.969 1.343 1 98.69 179 PHE A C 1
ATOM 1410 O O . PHE A 1 179 ? -0.429 24.188 2.287 1 98.69 179 PHE A O 1
ATOM 1417 N N . PRO A 1 180 ? -1.131 25.984 1.126 1 98.69 180 PRO A N 1
ATOM 1418 C CA . PRO A 1 180 ? -2.066 26.438 2.158 1 98.69 180 PRO A CA 1
ATOM 1419 C C . PRO A 1 180 ? -3.152 25.406 2.463 1 98.69 180 PRO A C 1
ATOM 1421 O O . PRO A 1 180 ? -3.621 25.312 3.6 1 98.69 180 PRO A O 1
ATOM 1424 N N . LEU A 1 181 ? -3.615 24.641 1.469 1 98.88 181 LEU A N 1
ATOM 1425 C CA . LEU A 1 181 ? -4.656 23.656 1.728 1 98.88 181 LEU A CA 1
ATOM 1426 C C . LEU A 1 181 ? -4.125 22.516 2.592 1 98.88 181 LEU A C 1
ATOM 1428 O O . LEU A 1 181 ? -4.84 22 3.455 1 98.88 181 LEU A O 1
ATOM 1432 N N . VAL A 1 182 ? -2.871 22.125 2.354 1 98.88 182 VAL A N 1
ATOM 1433 C CA . VAL A 1 182 ? -2.238 21.109 3.189 1 98.88 182 VAL A CA 1
ATOM 1434 C C . VAL A 1 182 ? -2.104 21.641 4.621 1 98.88 182 VAL A C 1
ATOM 1436 O O . VAL A 1 182 ? -2.391 20.906 5.578 1 98.88 182 VAL A O 1
ATOM 1439 N N . GLN A 1 183 ? -1.688 22.891 4.766 1 98.75 183 GLN A N 1
ATOM 1440 C CA . GLN A 1 183 ? -1.571 23.484 6.09 1 98.75 183 GLN A CA 1
ATOM 1441 C C . GLN A 1 183 ? -2.912 23.484 6.816 1 98.75 183 GLN A C 1
ATOM 1443 O O . GLN A 1 183 ? -2.979 23.156 8.008 1 98.75 183 GLN A O 1
ATOM 1448 N N . ALA A 1 184 ? -3.918 23.844 6.09 1 98.81 184 ALA A N 1
ATOM 1449 C CA . ALA A 1 184 ? -5.254 23.891 6.68 1 98.81 184 ALA A CA 1
ATOM 1450 C C . ALA A 1 184 ? -5.703 22.5 7.117 1 98.81 184 ALA A C 1
ATOM 1452 O O . ALA A 1 184 ? -6.324 22.344 8.172 1 98.81 184 ALA A O 1
ATOM 1453 N N . LEU A 1 185 ? -5.414 21.5 6.285 1 98.88 185 LEU A N 1
ATOM 1454 C CA . LEU A 1 185 ? -5.758 20.141 6.637 1 98.88 185 LEU A CA 1
ATOM 1455 C C . LEU A 1 185 ? -5.039 19.703 7.91 1 98.88 185 LEU A C 1
ATOM 1457 O O . LEU A 1 185 ? -5.637 19.062 8.781 1 98.88 185 LEU A O 1
ATOM 1461 N N . VAL A 1 186 ? -3.781 20.031 8.016 1 98.62 186 VAL A N 1
ATOM 1462 C CA . VAL A 1 186 ? -2.982 19.672 9.18 1 98.62 186 VAL A CA 1
ATOM 1463 C C . VAL A 1 186 ? -3.594 20.281 10.438 1 98.62 186 VAL A C 1
ATOM 1465 O O . VAL A 1 186 ? -3.766 19.594 11.453 1 98.62 186 VAL A O 1
ATOM 1468 N N . LYS A 1 187 ? -3.932 21.547 10.375 1 98.5 187 LYS A N 1
ATOM 1469 C CA . LYS A 1 187 ? -4.555 22.219 11.508 1 98.5 187 LYS A CA 1
ATOM 1470 C C . LYS A 1 187 ? -5.891 21.578 11.867 1 98.5 187 LYS A C 1
ATOM 1472 O O . LYS A 1 187 ? -6.23 21.453 13.047 1 98.5 187 LYS A O 1
ATOM 1477 N N . MET A 1 188 ? -6.617 21.25 10.844 1 98.38 188 MET A N 1
ATOM 1478 C CA . MET A 1 188 ? -7.922 20.609 11.039 1 98.38 188 MET A CA 1
ATOM 1479 C C . MET A 1 188 ? -7.773 19.281 11.781 1 98.38 188 MET A C 1
ATOM 1481 O O . MET A 1 188 ? -8.484 19.031 12.758 1 98.38 188 MET A O 1
ATOM 1485 N N . VAL A 1 189 ? -6.867 18.422 11.352 1 98.62 189 VAL A N 1
ATOM 1486 C CA . VAL A 1 189 ? -6.66 17.125 11.992 1 98.62 189 VAL A CA 1
ATOM 1487 C C . VAL A 1 189 ? -6.152 17.328 13.414 1 98.62 189 VAL A C 1
ATOM 1489 O O . VAL A 1 189 ? -6.594 16.641 14.336 1 98.62 189 VAL A O 1
ATOM 1492 N N . GLU A 1 190 ? -5.254 18.25 13.617 1 97.81 190 GLU A N 1
ATOM 1493 C CA . GLU A 1 190 ? -4.672 18.547 14.922 1 97.81 190 GLU A CA 1
ATOM 1494 C C . GLU A 1 190 ? -5.742 19.016 15.906 1 97.81 190 GLU A C 1
ATOM 1496 O O . GLU A 1 190 ? -5.625 18.781 17.109 1 97.81 190 GLU A O 1
ATOM 1501 N N . SER A 1 191 ? -6.746 19.625 15.438 1 97.38 191 SER A N 1
ATOM 1502 C CA . SER A 1 191 ? -7.777 20.219 16.281 1 97.38 191 SER A CA 1
ATOM 1503 C C . SER A 1 191 ? -8.82 19.188 16.688 1 97.38 191 SER A C 1
ATOM 1505 O O . SER A 1 191 ? -9.656 19.453 17.562 1 97.38 191 SER A O 1
ATOM 1507 N N . ASN A 1 192 ? -8.812 18.016 15.961 1 97.69 192 ASN A N 1
ATOM 1508 C CA . ASN A 1 192 ? -9.688 16.953 16.422 1 97.69 192 ASN A CA 1
ATOM 1509 C C . ASN A 1 192 ? -9.453 16.625 17.906 1 97.69 192 ASN A C 1
ATOM 1511 O O . ASN A 1 192 ? -8.312 16.391 18.312 1 97.69 192 ASN A O 1
ATOM 1515 N N . ALA A 1 193 ? -10.477 16.578 18.719 1 97.75 193 ALA A N 1
ATOM 1516 C CA . ALA A 1 193 ? -10.359 16.5 20.172 1 97.75 193 ALA A CA 1
ATOM 1517 C C . ALA A 1 193 ? -9.586 15.258 20.594 1 97.75 193 ALA A C 1
ATOM 1519 O O . ALA A 1 193 ? -8.719 15.32 21.469 1 97.75 193 ALA A O 1
ATOM 1520 N N . ARG A 1 194 ? -9.883 14.164 20.016 1 97.75 194 ARG A N 1
ATOM 1521 C CA . ARG A 1 194 ? -9.242 12.914 20.391 1 97.75 194 ARG A CA 1
ATOM 1522 C C . ARG A 1 194 ? -7.781 12.891 19.969 1 97.75 194 ARG A C 1
ATOM 1524 O O . ARG A 1 194 ? -6.918 12.414 20.703 1 97.75 194 ARG A O 1
ATOM 1531 N N . ILE A 1 195 ? -7.516 13.406 18.781 1 98.06 195 ILE A N 1
ATOM 1532 C CA . ILE A 1 195 ? -6.145 13.453 18.281 1 98.06 195 ILE A CA 1
ATOM 1533 C C . ILE A 1 195 ? -5.328 14.445 19.109 1 98.06 195 ILE A C 1
ATOM 1535 O O . ILE A 1 195 ? -4.176 14.172 19.453 1 98.06 195 ILE A O 1
ATOM 1539 N N . LYS A 1 196 ? -5.926 15.555 19.391 1 97.44 196 LYS A N 1
ATOM 1540 C CA . LYS A 1 196 ? -5.27 16.547 20.25 1 97.44 196 LYS A CA 1
ATOM 1541 C C . LYS A 1 196 ? -4.863 15.938 21.578 1 97.44 196 LYS A C 1
ATOM 1543 O O . LYS A 1 196 ? -3.754 16.188 22.062 1 97.44 196 LYS A O 1
ATOM 1548 N N . GLN A 1 197 ? -5.758 15.219 22.172 1 96.69 197 GLN A N 1
ATOM 1549 C CA . GLN A 1 197 ? -5.469 14.555 23.438 1 96.69 197 GLN A CA 1
ATOM 1550 C C . GLN A 1 197 ? -4.328 13.555 23.297 1 96.69 197 GLN A C 1
ATOM 1552 O O . GLN A 1 197 ? -3.438 13.492 24.141 1 96.69 197 GLN A O 1
ATOM 1557 N N . TYR A 1 198 ? -4.391 12.766 22.25 1 97.06 198 TYR A N 1
ATOM 1558 C CA . TYR A 1 198 ? -3.336 11.797 21.984 1 97.06 198 TYR A CA 1
ATOM 1559 C C . TYR A 1 198 ? -1.983 12.484 21.844 1 97.06 198 TYR A C 1
ATOM 1561 O O . TYR A 1 198 ? -0.99 12.023 22.422 1 97.06 198 TYR A O 1
ATOM 1569 N N . LEU A 1 199 ? -1.952 13.602 21.109 1 96 199 LEU A N 1
ATOM 1570 C CA . LEU A 1 199 ? -0.709 14.328 20.891 1 96 199 LEU A CA 1
ATOM 1571 C C . LEU A 1 199 ? -0.169 14.906 22.188 1 96 199 LEU A C 1
ATOM 1573 O O . LEU A 1 199 ? 1.047 14.992 22.375 1 96 199 LEU A O 1
ATOM 1577 N N . ALA A 1 200 ? -1.03 15.258 23.047 1 94.06 200 ALA A N 1
ATOM 1578 C CA . ALA A 1 200 ? -0.632 15.812 24.344 1 94.06 200 ALA A CA 1
ATOM 1579 C C . ALA A 1 200 ? 0.012 14.742 25.219 1 94.06 200 ALA A C 1
ATOM 1581 O O . ALA A 1 200 ? 0.907 15.039 26.016 1 94.06 200 ALA A O 1
ATOM 1582 N N . THR A 1 201 ? -0.443 13.5 25.094 1 88.69 201 THR A N 1
ATOM 1583 C CA . THR A 1 201 ? 0.092 12.406 25.891 1 88.69 201 THR A CA 1
ATOM 1584 C C . THR A 1 201 ? 1.464 11.977 25.375 1 88.69 201 THR A C 1
ATOM 1586 O O . THR A 1 201 ? 2.289 11.477 26.141 1 88.69 201 THR A O 1
ATOM 1589 N N . LYS A 1 202 ? 1.684 12.023 24.156 1 80.38 202 LYS A N 1
ATOM 1590 C CA . LYS A 1 202 ? 2.951 11.656 23.531 1 80.38 202 LYS A CA 1
ATOM 1591 C C . LYS A 1 202 ? 4.07 12.602 23.953 1 80.38 202 LYS A C 1
ATOM 1593 O O . LYS A 1 202 ? 5.215 12.18 24.125 1 80.38 202 LYS A O 1
ATOM 1598 N N . LYS A 1 203 ? 3.756 13.844 23.859 1 66.69 203 LYS A N 1
ATOM 1599 C CA . LYS A 1 203 ? 4.734 14.852 24.234 1 66.69 203 LYS A CA 1
ATOM 1600 C C . LYS A 1 203 ? 5.188 14.672 25.688 1 66.69 203 LYS A C 1
ATOM 1602 O O . LYS A 1 203 ? 6.328 14.977 26.031 1 66.69 203 LYS A O 1
ATOM 1607 N N . SER A 1 204 ? 4.375 14.078 26.406 1 56.47 204 SER A N 1
ATOM 1608 C CA . SER A 1 204 ? 4.68 13.883 27.812 1 56.47 204 SER A CA 1
ATOM 1609 C C . SER A 1 204 ? 5.484 12.609 28.047 1 56.47 204 SER A C 1
ATOM 1611 O O . SER A 1 204 ? 6.078 12.422 29.109 1 56.47 204 SER A O 1
ATOM 1613 N N . SER A 1 205 ? 5.512 11.68 26.984 1 50.62 205 SER A N 1
ATOM 1614 C CA . SER A 1 205 ? 6.242 10.43 27.203 1 50.62 205 SER A CA 1
ATOM 1615 C C . SER A 1 205 ? 7.711 10.57 26.812 1 50.62 205 SER A C 1
ATOM 1617 O O . SER A 1 205 ? 8.047 11.305 25.875 1 50.62 205 SER A O 1
ATOM 1619 N N . MET B 1 1 ? -20.766 0.028 -10.68 1 62.97 1 MET B N 1
ATOM 1620 C CA . MET B 1 1 ? -19.516 -0.153 -11.414 1 62.97 1 MET B CA 1
ATOM 1621 C C . MET B 1 1 ? -19.766 -0.797 -12.773 1 62.97 1 MET B C 1
ATOM 1623 O O . MET B 1 1 ? -19.062 -0.513 -13.742 1 62.97 1 MET B O 1
ATOM 1627 N N . ALA B 1 2 ? -20.828 -1.555 -12.828 1 61.09 2 ALA B N 1
ATOM 1628 C CA . ALA B 1 2 ? -21.125 -2.213 -14.102 1 61.09 2 ALA B CA 1
ATOM 1629 C C . ALA B 1 2 ? -21.25 -1.193 -15.227 1 61.09 2 ALA B C 1
ATOM 1631 O O . ALA B 1 2 ? -20.828 -1.448 -16.359 1 61.09 2 ALA B O 1
ATOM 1632 N N . ASN B 1 3 ? -21.422 -0.034 -14.781 1 72.56 3 ASN B N 1
ATOM 1633 C CA . ASN B 1 3 ? -21.75 0.932 -15.828 1 72.56 3 ASN B CA 1
ATOM 1634 C C . ASN B 1 3 ? -20.625 1.962 -16 1 72.56 3 ASN B C 1
ATOM 1636 O O . ASN B 1 3 ? -20.703 2.812 -16.891 1 72.56 3 ASN B O 1
ATOM 1640 N N . SER B 1 4 ? -19.688 1.834 -15.203 1 85.06 4 SER B N 1
ATOM 1641 C CA . SER B 1 4 ? -18.641 2.832 -15.312 1 85.06 4 SER B CA 1
ATOM 1642 C C . SER B 1 4 ? -17.688 2.52 -16.469 1 85.06 4 SER B C 1
ATOM 1644 O O . SER B 1 4 ? -17.406 1.353 -16.75 1 85.06 4 SER B O 1
ATOM 1646 N N . ASN B 1 5 ? -17.297 3.566 -17.219 1 93.06 5 ASN B N 1
ATOM 1647 C CA . ASN B 1 5 ? -16.25 3.426 -18.234 1 93.06 5 ASN B CA 1
ATOM 1648 C C . ASN B 1 5 ? -14.859 3.436 -17.594 1 93.06 5 ASN B C 1
ATOM 1650 O O . ASN B 1 5 ? -14.508 4.375 -16.875 1 93.06 5 ASN B O 1
ATOM 1654 N N . ILE B 1 6 ? -14.133 2.35 -17.922 1 96.69 6 ILE B N 1
ATOM 1655 C CA . ILE B 1 6 ? -12.805 2.225 -17.344 1 96.69 6 ILE B CA 1
ATOM 1656 C C . ILE B 1 6 ? -11.742 2.279 -18.438 1 96.69 6 ILE B C 1
ATOM 1658 O O . ILE B 1 6 ? -11.859 1.593 -19.453 1 96.69 6 ILE B O 1
ATOM 1662 N N . LYS B 1 7 ? -10.766 3.18 -18.219 1 97.94 7 LYS B N 1
ATOM 1663 C CA . LYS B 1 7 ? -9.547 3.188 -19.031 1 97.94 7 LYS B CA 1
ATOM 1664 C C . LYS B 1 7 ? -8.312 2.908 -18.172 1 97.94 7 LYS B C 1
ATOM 1666 O O . LYS B 1 7 ? -8.203 3.428 -17.047 1 97.94 7 LYS B O 1
ATOM 1671 N N . LEU B 1 8 ? -7.504 2.016 -18.672 1 98.31 8 LEU B N 1
ATOM 1672 C CA . LEU B 1 8 ? -6.223 1.746 -18.031 1 98.31 8 LEU B CA 1
ATOM 1673 C C . LEU B 1 8 ? -5.07 2.271 -18.875 1 98.31 8 LEU B C 1
ATOM 1675 O O . LEU B 1 8 ? -4.926 1.887 -20.031 1 98.31 8 LEU B O 1
ATOM 1679 N N . ILE B 1 9 ? -4.312 3.215 -18.344 1 98.56 9 ILE B N 1
ATOM 1680 C CA . ILE B 1 9 ? -3.191 3.836 -19.047 1 98.56 9 ILE B CA 1
ATOM 1681 C C . ILE B 1 9 ? -1.875 3.289 -18.5 1 98.56 9 ILE B C 1
ATOM 1683 O O . ILE B 1 9 ? -1.556 3.486 -17.312 1 98.56 9 ILE B O 1
ATOM 1687 N N . TYR B 1 10 ? -1.151 2.633 -19.312 1 97.94 10 TYR B N 1
ATOM 1688 C CA . TYR B 1 10 ? 0.13 2.049 -18.922 1 97.94 10 TYR B CA 1
ATOM 1689 C C . TYR B 1 10 ? 0.975 1.734 -20.156 1 97.94 10 TYR B C 1
ATOM 1691 O O . TYR B 1 10 ? 0.57 2.02 -21.281 1 97.94 10 TYR B O 1
ATOM 1699 N N . PHE B 1 11 ? 2.225 1.302 -19.969 1 96.38 11 PHE B N 1
ATOM 1700 C CA . PHE B 1 11 ? 3.07 0.837 -21.062 1 96.38 11 PHE B CA 1
ATOM 1701 C C . PHE B 1 11 ? 2.545 -0.476 -21.625 1 96.38 11 PHE B C 1
ATOM 1703 O O . PHE B 1 11 ? 1.764 -1.172 -20.984 1 96.38 11 PHE B O 1
ATOM 1710 N N . ASN B 1 12 ? 3.016 -0.771 -22.766 1 91.5 12 ASN B N 1
ATOM 1711 C CA . ASN B 1 12 ? 2.643 -2.047 -23.375 1 91.5 12 ASN B CA 1
ATOM 1712 C C . ASN B 1 12 ? 3.488 -3.193 -22.828 1 91.5 12 ASN B C 1
ATOM 1714 O O . ASN B 1 12 ? 4.223 -3.84 -23.578 1 91.5 12 ASN B O 1
ATOM 1718 N N . GLN B 1 13 ? 3.475 -3.43 -21.656 1 91.88 13 GLN B N 1
ATOM 1719 C CA . GLN B 1 13 ? 4.148 -4.48 -20.906 1 91.88 13 GLN B CA 1
ATOM 1720 C C . GLN B 1 13 ? 3.404 -4.797 -19.609 1 91.88 13 GLN B C 1
ATOM 1722 O O . GLN B 1 13 ? 2.641 -3.969 -19.109 1 91.88 13 GLN B O 1
ATOM 1727 N N . PRO B 1 14 ? 3.424 -5.98 -19.094 1 90.81 14 PRO B N 1
ATOM 1728 C CA . PRO B 1 14 ? 2.705 -6.336 -17.875 1 90.81 14 PRO B CA 1
ATOM 1729 C C . PRO B 1 14 ? 3.004 -5.383 -16.719 1 90.81 14 PRO B C 1
ATOM 1731 O O . PRO B 1 14 ? 2.123 -4.637 -16.281 1 90.81 14 PRO B O 1
ATOM 1734 N N . GLY B 1 15 ? 4.352 -5.328 -16.25 1 92.62 15 GLY B N 1
ATOM 1735 C CA . GLY B 1 15 ? 4.801 -4.434 -15.195 1 92.62 15 GLY B CA 1
ATOM 1736 C C . GLY B 1 15 ? 3.818 -4.324 -14.047 1 92.62 15 GLY B C 1
ATOM 1737 O O . GLY B 1 15 ? 3.189 -5.312 -13.664 1 92.62 15 GLY B O 1
ATOM 1738 N N . ARG B 1 16 ? 3.684 -3.111 -13.5 1 94.88 16 ARG B N 1
ATOM 1739 C CA . ARG B 1 16 ? 2.877 -2.861 -12.305 1 94.88 16 ARG B CA 1
ATOM 1740 C C . ARG B 1 16 ? 1.39 -2.859 -12.641 1 94.88 16 ARG B C 1
ATOM 1742 O O . ARG B 1 16 ? 0.545 -2.936 -11.75 1 94.88 16 ARG B O 1
ATOM 1749 N N . ALA B 1 17 ? 1.018 -2.854 -13.852 1 97.56 17 ALA B N 1
ATOM 1750 C CA . ALA B 1 17 ? -0.385 -2.828 -14.258 1 97.56 17 ALA B CA 1
ATOM 1751 C C . ALA B 1 17 ? -0.95 -4.242 -14.367 1 97.56 17 ALA B C 1
ATOM 1753 O O . ALA B 1 17 ? -2.164 -4.426 -14.477 1 97.56 17 ALA B O 1
ATOM 1754 N N . GLU B 1 18 ? -0.08 -5.246 -14.312 1 97.69 18 GLU B N 1
ATOM 1755 C CA . GLU B 1 18 ? -0.518 -6.602 -14.641 1 97.69 18 GLU B CA 1
ATOM 1756 C C . GLU B 1 18 ? -1.56 -7.102 -13.641 1 97.69 18 GLU B C 1
ATOM 1758 O O . GLU B 1 18 ? -2.541 -7.742 -14.031 1 97.69 18 GLU B O 1
ATOM 1763 N N . ALA B 1 19 ? -1.35 -6.887 -12.367 1 98.12 19 ALA B N 1
ATOM 1764 C CA . ALA B 1 19 ? -2.348 -7.301 -11.383 1 98.12 19 ALA B CA 1
ATOM 1765 C C . ALA B 1 19 ? -3.701 -6.656 -11.672 1 98.12 19 ALA B C 1
ATOM 1767 O O . ALA B 1 19 ? -4.746 -7.281 -11.469 1 98.12 19 ALA B O 1
ATOM 1768 N N . ILE B 1 20 ? -3.711 -5.398 -12.094 1 98.5 20 ILE B N 1
ATOM 1769 C CA . ILE B 1 20 ? -4.93 -4.668 -12.43 1 98.5 20 ILE B CA 1
ATOM 1770 C C . ILE B 1 20 ? -5.617 -5.34 -13.617 1 98.5 20 ILE B C 1
ATOM 1772 O O . ILE B 1 20 ? -6.832 -5.57 -13.586 1 98.5 20 ILE B O 1
ATOM 1776 N N . ARG B 1 21 ? -4.855 -5.695 -14.625 1 98.06 21 ARG B N 1
ATOM 1777 C CA . ARG B 1 21 ? -5.383 -6.383 -15.805 1 98.06 21 ARG B CA 1
ATOM 1778 C C . ARG B 1 21 ? -5.992 -7.727 -15.422 1 98.06 21 ARG B C 1
ATOM 1780 O O . ARG B 1 21 ? -7.078 -8.078 -15.891 1 98.06 21 ARG B O 1
ATOM 1787 N N . LEU B 1 22 ? -5.297 -8.445 -14.594 1 98.44 22 LEU B N 1
ATOM 1788 C CA . LEU B 1 22 ? -5.77 -9.75 -14.148 1 98.44 22 LEU B CA 1
ATOM 1789 C C . LEU B 1 22 ? -7.074 -9.617 -13.367 1 98.44 22 LEU B C 1
ATOM 1791 O O . LEU B 1 22 ? -7.973 -10.453 -13.5 1 98.44 22 LEU B O 1
ATOM 1795 N N . LEU B 1 23 ? -7.195 -8.594 -12.5 1 98.5 23 LEU B N 1
ATOM 1796 C CA . LEU B 1 23 ? -8.43 -8.344 -11.758 1 98.5 23 LEU B CA 1
ATOM 1797 C C . LEU B 1 23 ? -9.586 -8.055 -12.711 1 98.5 23 LEU B C 1
ATOM 1799 O O . LEU B 1 23 ? -10.688 -8.578 -12.523 1 98.5 23 LEU B O 1
ATOM 1803 N N . LEU B 1 24 ? -9.336 -7.203 -13.695 1 98 24 LEU B N 1
ATOM 1804 C CA . LEU B 1 24 ? -10.367 -6.859 -14.664 1 98 24 LEU B CA 1
ATOM 1805 C C . LEU B 1 24 ? -10.789 -8.086 -15.469 1 98 24 LEU B C 1
ATOM 1807 O O . LEU B 1 24 ? -11.969 -8.281 -15.75 1 98 24 LEU B O 1
ATOM 1811 N N . ALA B 1 25 ? -9.82 -8.914 -15.812 1 97.94 25 ALA B N 1
ATOM 1812 C CA . ALA B 1 25 ? -10.109 -10.164 -16.516 1 97.94 25 ALA B CA 1
ATOM 1813 C C . ALA B 1 25 ? -10.977 -11.086 -15.648 1 97.94 25 ALA B C 1
ATOM 1815 O O . ALA B 1 25 ? -12 -11.586 -16.109 1 97.94 25 ALA B O 1
ATOM 1816 N N . ALA B 1 26 ? -10.547 -11.297 -14.422 1 98.12 26 ALA B N 1
ATOM 1817 C CA . ALA B 1 26 ? -11.289 -12.148 -13.5 1 98.12 26 ALA B CA 1
ATOM 1818 C C . ALA B 1 26 ? -12.727 -11.664 -13.336 1 98.12 26 ALA B C 1
ATOM 1820 O O . ALA B 1 26 ? -13.648 -12.469 -13.18 1 98.12 26 ALA B O 1
ATOM 1821 N N . ALA B 1 27 ? -12.922 -10.359 -13.359 1 97.25 27 ALA B N 1
ATOM 1822 C CA . ALA B 1 27 ? -14.227 -9.75 -13.164 1 97.25 27 ALA B CA 1
ATOM 1823 C C . ALA B 1 27 ? -15.055 -9.797 -14.445 1 97.25 27 ALA B C 1
ATOM 1825 O O . ALA B 1 27 ? -16.266 -9.57 -14.422 1 97.25 27 ALA B O 1
ATOM 1826 N N . GLY B 1 28 ? -14.414 -10.078 -15.555 1 96.88 28 GLY B N 1
ATOM 1827 C CA . GLY B 1 28 ? -15.07 -9.984 -16.844 1 96.88 28 GLY B CA 1
ATOM 1828 C C . GLY B 1 28 ? -15.469 -8.57 -17.219 1 96.88 28 GLY B C 1
ATOM 1829 O O . GLY B 1 28 ? -16.484 -8.359 -17.891 1 96.88 28 GLY B O 1
ATOM 1830 N N . LYS B 1 29 ? -14.75 -7.645 -16.688 1 97.06 29 LYS B N 1
ATOM 1831 C CA . LYS B 1 29 ? -15.07 -6.238 -16.922 1 97.06 29 LYS B CA 1
ATOM 1832 C C . LYS B 1 29 ? -14.352 -5.711 -18.156 1 97.06 29 LYS B C 1
ATOM 1834 O O . LYS B 1 29 ? -13.117 -5.758 -18.234 1 97.06 29 LYS B O 1
ATOM 1839 N N . ALA B 1 30 ? -15.148 -5.211 -19.094 1 95.75 30 ALA B N 1
ATOM 1840 C CA . ALA B 1 30 ? -14.562 -4.547 -20.25 1 95.75 30 ALA B CA 1
ATOM 1841 C C . ALA B 1 30 ? -13.922 -3.221 -19.859 1 95.75 30 ALA B C 1
ATOM 1843 O O . ALA B 1 30 ? -14.422 -2.516 -18.984 1 95.75 30 ALA B O 1
ATOM 1844 N N . TYR B 1 31 ? -12.828 -2.936 -20.516 1 96.62 31 TYR B N 1
ATOM 1845 C CA . TYR B 1 31 ? -12.141 -1.668 -20.297 1 96.62 31 TYR B CA 1
ATOM 1846 C C . TYR B 1 31 ? -11.32 -1.277 -21.516 1 96.62 31 TYR B C 1
ATOM 1848 O O . TYR B 1 31 ? -11.047 -2.113 -22.391 1 96.62 31 TYR B O 1
ATOM 1856 N N . GLU B 1 32 ? -11 -0.03 -21.578 1 97.06 32 GLU B N 1
ATOM 1857 C CA . GLU B 1 32 ? -10.125 0.459 -22.641 1 97.06 32 GLU B CA 1
ATOM 1858 C C . GLU B 1 32 ? -8.672 0.478 -22.188 1 97.06 32 GLU B C 1
ATOM 1860 O O . GLU B 1 32 ? -8.344 1.06 -21.141 1 97.06 32 GLU B O 1
ATOM 1865 N N . GLU B 1 33 ? -7.836 -0.182 -22.891 1 96.25 33 GLU B N 1
ATOM 1866 C CA . GLU B 1 33 ? -6.398 -0.151 -22.641 1 96.25 33 GLU B CA 1
ATOM 1867 C C . GLU B 1 33 ? -5.719 0.939 -23.469 1 96.25 33 GLU B C 1
ATOM 1869 O O . GLU B 1 33 ? -5.844 0.968 -24.703 1 96.25 33 GLU B O 1
ATOM 1874 N N . VAL B 1 34 ? -5.078 1.871 -22.844 1 97.31 34 VAL B N 1
ATOM 1875 C CA . VAL B 1 34 ? -4.293 2.906 -23.5 1 97.31 34 VAL B CA 1
ATOM 1876 C C . VAL B 1 34 ? -2.805 2.666 -23.266 1 97.31 34 VAL B C 1
ATOM 1878 O O . VAL B 1 34 ? -2.291 2.969 -22.172 1 97.31 34 VAL B O 1
ATOM 1881 N N . ASN B 1 35 ? -2.17 2.158 -24.281 1 97.25 35 ASN B N 1
ATOM 1882 C CA . ASN B 1 35 ? -0.729 1.947 -24.203 1 97.25 35 ASN B CA 1
ATOM 1883 C C . ASN B 1 35 ? 0.043 3.207 -24.578 1 97.25 35 ASN B C 1
ATOM 1885 O O . ASN B 1 35 ? -0.213 3.807 -25.625 1 97.25 35 ASN B O 1
ATOM 1889 N N . VAL B 1 36 ? 0.937 3.607 -23.719 1 97.5 36 VAL B N 1
ATOM 1890 C CA . VAL B 1 36 ? 1.74 4.789 -24.016 1 97.5 36 VAL B CA 1
ATOM 1891 C C . VAL B 1 36 ? 3.213 4.402 -24.125 1 97.5 36 VAL B C 1
ATOM 1893 O O . VAL B 1 36 ? 3.674 3.494 -23.422 1 97.5 36 VAL B O 1
ATOM 1896 N N . ASN B 1 37 ? 3.906 5.07 -25.031 1 97.19 37 ASN B N 1
ATOM 1897 C CA . ASN B 1 37 ? 5.355 4.906 -25.094 1 97.19 37 ASN B CA 1
ATOM 1898 C C . ASN B 1 37 ? 6.07 5.902 -24.172 1 97.19 37 ASN B C 1
ATOM 1900 O O . ASN B 1 37 ? 5.426 6.695 -23.484 1 97.19 37 ASN B O 1
ATOM 1904 N N . LEU B 1 38 ? 7.328 5.785 -24.141 1 96.38 38 LEU B N 1
ATOM 1905 C CA . LEU B 1 38 ? 8.125 6.582 -23.219 1 96.38 38 LEU B CA 1
ATOM 1906 C C . LEU B 1 38 ? 7.949 8.07 -23.484 1 96.38 38 LEU B C 1
ATOM 1908 O O . LEU B 1 38 ? 7.855 8.875 -22.562 1 96.38 38 LEU B O 1
ATOM 1912 N N . ASP B 1 39 ? 7.938 8.461 -24.734 1 97.62 39 ASP B N 1
ATOM 1913 C CA . ASP B 1 39 ? 7.77 9.867 -25.109 1 97.62 39 ASP B CA 1
ATOM 1914 C C . ASP B 1 39 ? 6.402 10.391 -24.672 1 97.62 39 ASP B C 1
ATOM 1916 O O . ASP B 1 39 ? 6.297 11.492 -24.141 1 97.62 39 ASP B O 1
ATOM 1920 N N . GLN B 1 40 ? 5.391 9.641 -24.922 1 97.88 40 GLN B N 1
ATOM 1921 C CA . GLN B 1 40 ? 4.035 10.008 -24.516 1 97.88 40 GLN B CA 1
ATOM 1922 C C . GLN B 1 40 ? 3.926 10.109 -23 1 97.88 40 GLN B C 1
ATOM 1924 O O . GLN B 1 40 ? 3.254 11.008 -22.484 1 97.88 40 GLN B O 1
ATOM 1929 N N . TRP B 1 41 ? 4.586 9.195 -22.344 1 97.5 41 TRP B N 1
ATOM 1930 C CA . TRP B 1 41 ? 4.57 9.227 -20.875 1 97.5 41 TRP B CA 1
ATOM 1931 C C . TRP B 1 41 ? 5.25 10.484 -20.359 1 97.5 41 TRP B C 1
ATOM 1933 O O . TRP B 1 41 ? 4.746 11.133 -19.438 1 97.5 41 TRP B O 1
ATOM 1943 N N . GLN B 1 42 ? 6.383 10.82 -20.906 1 97.38 42 GLN B N 1
ATOM 1944 C CA . GLN B 1 42 ? 7.09 12.016 -20.469 1 97.38 42 GLN B CA 1
ATOM 1945 C C . GLN B 1 42 ? 6.219 13.258 -20.625 1 97.38 42 GLN B C 1
ATOM 1947 O O . GLN B 1 42 ? 6.258 14.164 -19.781 1 97.38 42 GLN B O 1
ATOM 1952 N N . GLU B 1 43 ? 5.441 13.266 -21.656 1 97.62 43 GLU B N 1
ATOM 1953 C CA . GLU B 1 43 ? 4.527 14.383 -21.891 1 97.62 43 GLU B CA 1
ATOM 1954 C C . GLU B 1 43 ? 3.387 14.383 -20.891 1 97.62 43 GLU B C 1
ATOM 1956 O O . GLU B 1 43 ? 2.934 15.445 -20.453 1 97.62 43 GLU B O 1
ATOM 1961 N N . MET B 1 44 ? 2.918 13.234 -20.469 1 97.25 44 MET B N 1
ATOM 1962 C CA . MET B 1 44 ? 1.747 13.07 -19.609 1 97.25 44 MET B CA 1
ATOM 1963 C C . MET B 1 44 ? 2.127 13.203 -18.141 1 97.25 44 MET B C 1
ATOM 1965 O O . MET B 1 44 ? 1.286 13.547 -17.312 1 97.25 44 MET B O 1
ATOM 1969 N N . LYS B 1 45 ? 3.348 12.984 -17.828 1 97.12 45 LYS B N 1
ATOM 1970 C CA . LYS B 1 45 ? 3.836 12.797 -16.469 1 97.12 45 LYS B CA 1
ATOM 1971 C C . LYS B 1 45 ? 3.504 14 -15.586 1 97.12 45 LYS B C 1
ATOM 1973 O O . LYS B 1 45 ? 3.021 13.844 -14.469 1 97.12 45 LYS B O 1
ATOM 1978 N N . PRO B 1 46 ? 3.664 15.242 -16.078 1 95.31 46 PRO B N 1
ATOM 1979 C CA . PRO B 1 46 ? 3.43 16.406 -15.211 1 95.31 46 PRO B CA 1
ATOM 1980 C C . PRO B 1 46 ? 1.975 16.516 -14.758 1 95.31 46 PRO B C 1
ATOM 1982 O O . PRO B 1 46 ? 1.693 17.094 -13.703 1 95.31 46 PRO B O 1
ATOM 1985 N N . SER B 1 47 ? 1.068 15.898 -15.469 1 94.94 47 SER B N 1
ATOM 1986 C CA . SER B 1 47 ? -0.348 16 -15.133 1 94.94 47 SER B CA 1
ATOM 1987 C C . SER B 1 47 ? -0.874 14.711 -14.531 1 94.94 47 SER B C 1
ATOM 1989 O O . SER B 1 47 ? -2.061 14.609 -14.203 1 94.94 47 SER B O 1
ATOM 1991 N N . ALA B 1 48 ? -0.004 13.711 -14.383 1 97.69 48 ALA B N 1
ATOM 1992 C CA . ALA B 1 48 ? -0.431 12.43 -13.828 1 97.69 48 ALA B CA 1
ATOM 1993 C C . ALA B 1 48 ? -0.784 12.562 -12.352 1 97.69 48 ALA B C 1
ATOM 1995 O O . ALA B 1 48 ? -0.108 13.281 -11.609 1 97.69 48 ALA B O 1
ATOM 1996 N N . PRO B 1 49 ? -1.782 11.883 -11.883 1 98.12 49 PRO B N 1
ATOM 1997 C CA . PRO B 1 49 ? -2.273 12.062 -10.516 1 98.12 49 PRO B CA 1
ATOM 1998 C C . PRO B 1 49 ? -1.191 11.82 -9.469 1 98.12 49 PRO B C 1
ATOM 2000 O O . PRO B 1 49 ? -1.215 12.438 -8.398 1 98.12 49 PRO B O 1
ATOM 2003 N N . CYS B 1 50 ? -0.258 10.945 -9.711 1 98.19 50 CYS B N 1
ATOM 2004 C CA . CYS B 1 50 ? 0.752 10.586 -8.727 1 98.19 50 CYS B CA 1
ATOM 2005 C C . CYS B 1 50 ? 2.152 10.68 -9.32 1 98.19 50 CYS B C 1
ATOM 2007 O O . CYS B 1 50 ? 3.117 10.195 -8.727 1 98.19 50 CYS B O 1
ATOM 2009 N N . GLY B 1 51 ? 2.244 11.203 -10.578 1 97.38 51 GLY B N 1
ATOM 2010 C CA . GLY B 1 51 ? 3.521 11.305 -11.266 1 97.38 51 GLY B CA 1
ATOM 2011 C C . GLY B 1 51 ? 4.035 9.969 -11.766 1 97.38 51 GLY B C 1
ATOM 2012 O O . GLY B 1 51 ? 5.211 9.852 -12.125 1 97.38 51 GLY B O 1
ATOM 2013 N N . THR B 1 52 ? 3.17 8.969 -11.703 1 97.19 52 THR B N 1
ATOM 2014 C CA . THR B 1 52 ? 3.535 7.629 -12.141 1 97.19 52 THR B CA 1
ATOM 2015 C C . THR B 1 52 ? 2.387 6.98 -12.914 1 97.19 52 THR B C 1
ATOM 2017 O O . THR B 1 52 ? 1.278 7.52 -12.953 1 97.19 52 THR B O 1
ATOM 2020 N N . ILE B 1 53 ? 2.605 5.961 -13.57 1 97.81 53 ILE B N 1
ATOM 2021 C CA . ILE B 1 53 ? 1.616 5.062 -14.156 1 97.81 53 ILE B CA 1
ATOM 2022 C C . ILE B 1 53 ? 1.802 3.656 -13.594 1 97.81 53 ILE B C 1
ATOM 2024 O O . ILE B 1 53 ? 2.904 3.285 -13.188 1 97.81 53 ILE B O 1
ATOM 2028 N N . PRO B 1 54 ? 0.755 2.887 -13.461 1 98.31 54 PRO B N 1
ATOM 2029 C CA . PRO B 1 54 ? -0.515 2.936 -14.188 1 98.31 54 PRO B CA 1
ATOM 2030 C C . PRO B 1 54 ? -1.467 3.998 -13.648 1 98.31 54 PRO B C 1
ATOM 2032 O O . PRO B 1 54 ? -1.363 4.383 -12.477 1 98.31 54 PRO B O 1
ATOM 2035 N N . ILE B 1 55 ? -2.266 4.516 -14.5 1 98.69 55 ILE B N 1
ATOM 2036 C CA . ILE B 1 55 ? -3.391 5.395 -14.203 1 98.69 55 ILE B CA 1
ATOM 2037 C C . ILE B 1 55 ? -4.695 4.727 -14.633 1 98.69 55 ILE B C 1
ATOM 2039 O O . ILE B 1 55 ? -4.766 4.117 -15.703 1 98.69 55 ILE B O 1
ATOM 2043 N N . ILE B 1 56 ? -5.695 4.762 -13.805 1 98.56 56 ILE B N 1
ATOM 2044 C CA . ILE B 1 56 ? -7.039 4.352 -14.203 1 98.56 56 ILE B CA 1
ATOM 2045 C C . ILE B 1 56 ? -7.934 5.582 -14.344 1 98.56 56 ILE B C 1
ATOM 2047 O O . ILE B 1 56 ? -7.848 6.516 -13.547 1 98.56 56 ILE B O 1
ATOM 2051 N N . GLU B 1 57 ? -8.641 5.664 -15.406 1 97.75 57 GLU B N 1
ATOM 2052 C CA . GLU B 1 57 ? -9.688 6.664 -15.578 1 97.75 57 GLU B CA 1
ATOM 2053 C C . GLU B 1 57 ? -11.07 6.051 -15.375 1 97.75 57 GLU B C 1
ATOM 2055 O O . GLU B 1 57 ? -11.43 5.082 -16.047 1 97.75 57 GLU B O 1
ATOM 2060 N N . VAL B 1 58 ? -11.812 6.52 -14.398 1 96.44 58 VAL B N 1
ATOM 2061 C CA . VAL B 1 58 ? -13.172 6.086 -14.109 1 96.44 58 VAL B CA 1
ATOM 2062 C C . VAL B 1 58 ? -14.148 7.234 -14.367 1 96.44 58 VAL B C 1
ATOM 2064 O O . VAL B 1 58 ? -14.156 8.227 -13.625 1 96.44 58 VAL B O 1
ATOM 2067 N N . ASP B 1 59 ? -14.969 7.113 -15.414 1 94.25 59 ASP B N 1
ATOM 2068 C CA . ASP B 1 59 ? -15.938 8.133 -15.805 1 94.25 59 ASP B CA 1
ATOM 2069 C C . ASP B 1 59 ? -15.281 9.5 -15.93 1 94.25 59 ASP B C 1
ATOM 2071 O O . ASP B 1 59 ? -15.789 10.492 -15.398 1 94.25 59 ASP B O 1
ATOM 2075 N N . GLY B 1 60 ? -14.102 9.477 -16.422 1 93.31 60 GLY B N 1
ATOM 2076 C CA . GLY B 1 60 ? -13.43 10.711 -16.781 1 93.31 60 GLY B CA 1
ATOM 2077 C C . GLY B 1 60 ? -12.484 11.211 -15.711 1 93.31 60 GLY B C 1
ATOM 2078 O O . GLY B 1 60 ? -11.695 12.125 -15.945 1 93.31 60 GLY B O 1
ATOM 2079 N N . LYS B 1 61 ? -12.508 10.656 -14.539 1 95.56 61 LYS B N 1
ATOM 2080 C CA . LYS B 1 61 ? -11.609 11.055 -13.461 1 95.56 61 LYS B CA 1
ATOM 2081 C C . LYS B 1 61 ? -10.422 10.102 -13.367 1 95.56 61 LYS B C 1
ATOM 2083 O O . LYS B 1 61 ? -10.586 8.883 -13.438 1 95.56 61 LYS B O 1
ATOM 2088 N N . ARG B 1 62 ? -9.195 10.633 -13.195 1 97.75 62 ARG B N 1
ATOM 2089 C CA . ARG B 1 62 ? -7.969 9.844 -13.227 1 97.75 62 ARG B CA 1
ATOM 2090 C C . ARG B 1 62 ? -7.441 9.602 -11.812 1 97.75 62 ARG B C 1
ATOM 2092 O O . ARG B 1 62 ? -7.461 10.5 -10.977 1 97.75 62 ARG B O 1
ATOM 2099 N N . PHE B 1 63 ? -7.039 8.391 -11.609 1 98.44 63 PHE B N 1
ATOM 2100 C CA . PHE B 1 63 ? -6.422 7.984 -10.352 1 98.44 63 PHE B CA 1
ATOM 2101 C C . PHE B 1 63 ? -5.16 7.172 -10.602 1 98.44 63 PHE B C 1
ATOM 2103 O O . PHE B 1 63 ? -5.02 6.543 -11.656 1 98.44 63 PHE B O 1
ATOM 2110 N N . GLY B 1 64 ? -4.297 7.227 -9.625 1 98.31 64 GLY B N 1
ATOM 2111 C CA . GLY B 1 64 ? -3.053 6.484 -9.758 1 98.31 64 GLY B CA 1
ATOM 2112 C C . GLY B 1 64 ? -2.822 5.504 -8.625 1 98.31 64 GLY B C 1
ATOM 2113 O O . GLY B 1 64 ? -3.762 5.121 -7.926 1 98.31 64 GLY B O 1
ATOM 2114 N N . GLN B 1 65 ? -1.552 5.062 -8.609 1 98.06 65 GLN B N 1
ATOM 2115 C CA . GLN B 1 65 ? -1.062 4.102 -7.625 1 98.06 65 GLN B CA 1
ATOM 2116 C C . GLN B 1 65 ? -1.632 2.709 -7.891 1 98.06 65 GLN B C 1
ATOM 2118 O O . GLN B 1 65 ? -2.795 2.439 -7.586 1 98.06 65 GLN B O 1
ATOM 2123 N N . SER B 1 66 ? -0.754 1.832 -8.359 1 98.19 66 SER B N 1
ATOM 2124 C CA . SER B 1 66 ? -1.154 0.51 -8.828 1 98.19 66 SER B CA 1
ATOM 2125 C C . SER B 1 66 ? -1.885 -0.267 -7.738 1 98.19 66 SER B C 1
ATOM 2127 O O . SER B 1 66 ? -2.928 -0.871 -7.992 1 98.19 66 SER B O 1
ATOM 2129 N N . ARG B 1 67 ? -1.425 -0.175 -6.527 1 97.62 67 ARG B N 1
ATOM 2130 C CA . ARG B 1 67 ? -2.043 -0.916 -5.434 1 97.62 67 ARG B CA 1
ATOM 2131 C C . ARG B 1 67 ? -3.408 -0.337 -5.082 1 97.62 67 ARG B C 1
ATOM 2133 O O . ARG B 1 67 ? -4.336 -1.079 -4.754 1 97.62 67 ARG B O 1
ATOM 2140 N N . ALA B 1 68 ? -3.527 0.984 -5.059 1 98.38 68 ALA B N 1
ATOM 2141 C CA . ALA B 1 6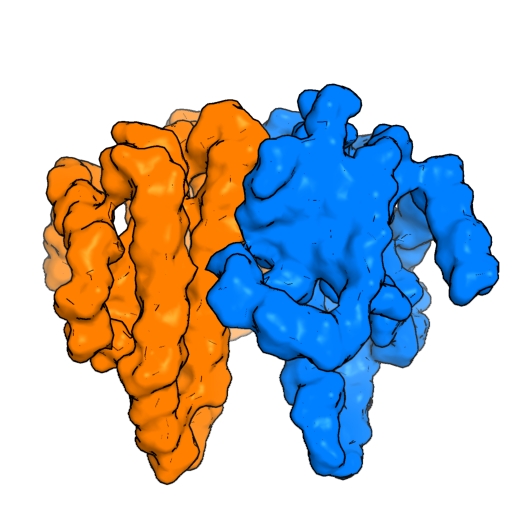8 ? -4.812 1.629 -4.801 1 98.38 68 ALA B CA 1
ATOM 2142 C C . ALA B 1 68 ? -5.84 1.247 -5.863 1 98.38 68 ALA B C 1
ATOM 2144 O O . ALA B 1 68 ? -6.984 0.93 -5.539 1 98.38 68 ALA B O 1
ATOM 2145 N N . ILE B 1 69 ? -5.383 1.258 -7.117 1 98.62 69 ILE B N 1
ATOM 2146 C CA . ILE B 1 69 ? -6.246 0.899 -8.242 1 98.62 69 ILE B CA 1
ATOM 2147 C C . ILE B 1 69 ? -6.691 -0.554 -8.102 1 98.62 69 ILE B C 1
ATOM 2149 O O . ILE B 1 69 ? -7.879 -0.861 -8.25 1 98.62 69 ILE B O 1
ATOM 2153 N N . ALA B 1 70 ? -5.754 -1.427 -7.777 1 98.56 70 ALA B N 1
ATOM 2154 C CA . ALA B 1 70 ? -6.062 -2.848 -7.645 1 98.56 70 ALA B CA 1
ATOM 2155 C C . ALA B 1 70 ? -7.078 -3.088 -6.531 1 98.56 70 ALA B C 1
ATOM 2157 O O . ALA B 1 70 ? -8.039 -3.842 -6.707 1 98.56 70 ALA B O 1
ATOM 2158 N N . THR B 1 71 ? -6.859 -2.473 -5.406 1 97.62 71 THR B N 1
ATOM 2159 C CA . THR B 1 71 ? -7.77 -2.627 -4.277 1 97.62 71 THR B CA 1
ATOM 2160 C C . THR B 1 71 ? -9.156 -2.098 -4.629 1 97.62 71 THR B C 1
ATOM 2162 O O . THR B 1 71 ? -10.164 -2.725 -4.297 1 97.62 71 THR B O 1
ATOM 2165 N N . TYR B 1 72 ? -9.25 -0.949 -5.324 1 97.69 72 TYR B N 1
ATOM 2166 C CA . TYR B 1 72 ? -10.508 -0.375 -5.777 1 97.69 72 TYR B CA 1
ATOM 2167 C C . TYR B 1 72 ? -11.281 -1.364 -6.645 1 97.69 72 TYR B C 1
ATOM 2169 O O . TYR B 1 72 ? -12.461 -1.626 -6.402 1 97.69 72 TYR B O 1
ATOM 2177 N N . LEU B 1 73 ? -10.625 -1.959 -7.609 1 98 73 LEU B N 1
ATOM 2178 C CA . LEU B 1 73 ? -11.273 -2.891 -8.523 1 98 73 LEU B CA 1
ATOM 2179 C C . LEU B 1 73 ? -11.703 -4.16 -7.797 1 98 73 LEU B C 1
ATOM 2181 O O . LEU B 1 73 ? -12.781 -4.703 -8.07 1 98 73 LEU B O 1
ATOM 2185 N N . ALA B 1 74 ? -10.797 -4.617 -6.914 1 97.69 74 ALA B N 1
ATOM 2186 C CA . ALA B 1 74 ? -11.141 -5.812 -6.148 1 97.69 74 ALA B CA 1
ATOM 2187 C C . ALA B 1 74 ? -12.414 -5.602 -5.34 1 97.69 74 ALA B C 1
ATOM 2189 O O . ALA B 1 74 ? -13.258 -6.496 -5.254 1 97.69 74 ALA B O 1
ATOM 2190 N N . ARG B 1 75 ? -12.555 -4.441 -4.746 1 95.62 75 ARG B N 1
ATOM 2191 C CA . ARG B 1 75 ? -13.75 -4.121 -3.973 1 95.62 75 ARG B CA 1
ATOM 2192 C C . ARG B 1 75 ? -14.969 -4.012 -4.875 1 95.62 75 ARG B C 1
ATOM 2194 O O . ARG B 1 75 ? -16.047 -4.516 -4.539 1 95.62 75 ARG B O 1
ATOM 2201 N N . GLU B 1 76 ? -14.82 -3.414 -6 1 95.38 76 GLU B N 1
ATOM 2202 C CA . GLU B 1 76 ? -15.93 -3.18 -6.922 1 95.38 76 GLU B CA 1
ATOM 2203 C C . GLU B 1 76 ? -16.453 -4.492 -7.492 1 95.38 76 GLU B C 1
ATOM 2205 O O . GLU B 1 76 ? -17.656 -4.613 -7.77 1 95.38 76 GLU B O 1
ATOM 2210 N N . PHE B 1 77 ? -15.617 -5.465 -7.609 1 96 77 PHE B N 1
ATOM 2211 C CA . PHE B 1 77 ? -16.016 -6.645 -8.367 1 96 77 PHE B CA 1
ATOM 2212 C C . PHE B 1 77 ? -16.031 -7.879 -7.473 1 96 77 PHE B C 1
ATOM 2214 O O . PHE B 1 77 ? -15.875 -9.008 -7.957 1 96 77 PHE B O 1
ATOM 2221 N N . ASP B 1 78 ? -16.078 -7.676 -6.16 1 95.12 78 ASP B N 1
ATOM 2222 C CA . ASP B 1 78 ? -16.234 -8.727 -5.16 1 95.12 78 ASP B CA 1
ATOM 2223 C C . ASP B 1 78 ? -15.0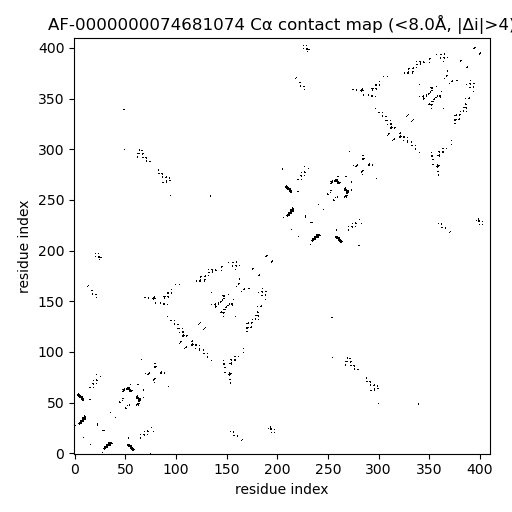39 -9.688 -5.176 1 95.12 78 ASP B C 1
ATOM 2225 O O . ASP B 1 78 ? -15.219 -10.906 -5.184 1 95.12 78 ASP B O 1
ATOM 2229 N N . LEU B 1 79 ? -13.844 -9.102 -5.23 1 97.75 79 LEU B N 1
ATOM 2230 C CA . LEU B 1 79 ? -12.578 -9.836 -5.195 1 97.75 79 LEU B CA 1
ATOM 2231 C C . LEU B 1 79 ? -11.734 -9.406 -3.998 1 97.75 79 LEU B C 1
ATOM 2233 O O . LEU B 1 79 ? -10.508 -9.508 -4.031 1 97.75 79 LEU B O 1
ATOM 2237 N N . TYR B 1 80 ? -12.273 -8.789 -2.904 1 96.38 80 TYR B N 1
ATOM 2238 C CA . TYR B 1 80 ? -11.555 -8.211 -1.774 1 96.38 80 TYR B CA 1
ATOM 2239 C C . TYR B 1 80 ? -12.023 -8.82 -0.458 1 96.38 80 TYR B C 1
ATOM 2241 O O . TYR B 1 80 ? -11.539 -8.445 0.613 1 96.38 80 TYR B O 1
ATOM 2249 N N . GLY B 1 81 ? -12.719 -9.828 -0.422 1 90.38 81 GLY B N 1
ATOM 2250 C CA . GLY B 1 81 ? -13.258 -10.438 0.783 1 90.38 81 GLY B CA 1
ATOM 2251 C C . GLY B 1 81 ? -14.547 -9.789 1.259 1 90.38 81 GLY B C 1
ATOM 2252 O O . GLY B 1 81 ? -14.977 -8.773 0.704 1 90.38 81 GLY B O 1
ATOM 2253 N N . LYS B 1 82 ? -15.133 -10.281 2.354 1 87.44 82 LYS B N 1
ATOM 2254 C CA . LYS B 1 82 ? -16.453 -9.844 2.801 1 87.44 82 LYS B CA 1
ATOM 2255 C C . LYS B 1 82 ? -16.359 -8.992 4.059 1 87.44 82 LYS B C 1
ATOM 2257 O O . LYS B 1 82 ? -17.125 -8.039 4.234 1 87.44 82 LYS B O 1
ATOM 2262 N N . GLU B 1 83 ? -15.43 -9.312 4.883 1 90.62 83 GLU B N 1
ATOM 2263 C CA . GLU B 1 83 ? -15.289 -8.633 6.168 1 90.62 83 GLU B CA 1
ATOM 2264 C C . GLU B 1 83 ? -13.992 -7.836 6.23 1 90.62 83 GLU B C 1
ATOM 2266 O O . GLU B 1 83 ? -13.094 -8.031 5.402 1 90.62 83 GLU B O 1
ATOM 2271 N N . SER B 1 84 ? -13.93 -6.941 7.176 1 90.88 84 SER B N 1
ATOM 2272 C CA . SER B 1 84 ? -12.773 -6.062 7.312 1 90.88 84 SER B CA 1
ATOM 2273 C C . SER B 1 84 ? -11.492 -6.859 7.543 1 90.88 84 SER B C 1
ATOM 2275 O O . SER B 1 84 ? -10.43 -6.496 7.039 1 90.88 84 SER B O 1
ATOM 2277 N N . LEU B 1 85 ? -11.617 -7.934 8.281 1 94.69 85 LEU B N 1
ATOM 2278 C CA . LEU B 1 85 ? -10.445 -8.75 8.547 1 94.69 85 LEU B CA 1
ATOM 2279 C C . LEU B 1 85 ? -9.969 -9.461 7.281 1 94.69 85 LEU B C 1
ATOM 2281 O O . LEU B 1 85 ? -8.773 -9.656 7.086 1 94.69 85 LEU B O 1
ATOM 2285 N N . ASP B 1 86 ? -10.938 -9.859 6.387 1 96.94 86 ASP B N 1
ATOM 2286 C CA . ASP B 1 86 ? -10.562 -10.406 5.086 1 96.94 86 ASP B CA 1
ATOM 2287 C C . ASP B 1 86 ? -9.719 -9.406 4.293 1 96.94 86 ASP B C 1
ATOM 2289 O O . ASP B 1 86 ? -8.695 -9.781 3.713 1 96.94 86 ASP B O 1
ATOM 2293 N N . GLY B 1 87 ? -10.18 -8.172 4.336 1 97.12 87 GLY B N 1
ATOM 2294 C CA . GLY B 1 87 ? -9.43 -7.121 3.668 1 97.12 87 GLY B CA 1
ATOM 2295 C C . GLY B 1 87 ? -8.023 -6.953 4.211 1 97.12 87 GLY B C 1
ATOM 2296 O O . GLY B 1 87 ? -7.078 -6.73 3.447 1 97.12 87 GLY B O 1
ATOM 2297 N N . LEU B 1 88 ? -7.879 -7.066 5.496 1 98 88 LEU B N 1
ATOM 2298 C CA . LEU B 1 88 ? -6.57 -6.953 6.129 1 98 88 LEU B CA 1
ATOM 2299 C C . LEU B 1 88 ? -5.629 -8.047 5.629 1 98 88 LEU B C 1
ATOM 2301 O O . LEU B 1 88 ? -4.473 -7.773 5.297 1 98 88 LEU B O 1
ATOM 2305 N N . LYS B 1 89 ? -6.156 -9.305 5.562 1 98.5 89 LYS B N 1
ATOM 2306 C CA . LYS B 1 89 ? -5.359 -10.414 5.055 1 98.5 89 LYS B CA 1
ATOM 2307 C C . LYS B 1 89 ? -4.922 -10.164 3.615 1 98.5 89 LYS B C 1
ATOM 2309 O O . LYS B 1 89 ? -3.76 -10.391 3.266 1 98.5 89 LYS B O 1
ATOM 2314 N N . ILE B 1 90 ? -5.832 -9.719 2.871 1 98.75 90 ILE B N 1
ATOM 2315 C CA . ILE B 1 90 ? -5.609 -9.484 1.449 1 98.75 90 ILE B CA 1
ATOM 2316 C C . ILE B 1 90 ? -4.602 -8.352 1.265 1 98.75 90 ILE B C 1
ATOM 2318 O O . ILE B 1 90 ? -3.623 -8.5 0.528 1 98.75 90 ILE B O 1
ATOM 2322 N N . ASP B 1 91 ? -4.789 -7.27 1.988 1 98.5 91 ASP B N 1
ATOM 2323 C CA . ASP B 1 91 ? -3.898 -6.117 1.878 1 98.5 91 ASP B CA 1
ATOM 2324 C C . ASP B 1 91 ? -2.5 -6.453 2.391 1 98.5 91 ASP B C 1
ATOM 2326 O O . ASP B 1 91 ? -1.502 -6 1.825 1 98.5 91 ASP B O 1
ATOM 2330 N N . GLN B 1 92 ? -2.432 -7.172 3.479 1 98.75 92 GLN B N 1
ATOM 2331 C CA . GLN B 1 92 ? -1.135 -7.625 3.971 1 98.75 92 GLN B CA 1
ATOM 2332 C C . GLN B 1 92 ? -0.375 -8.391 2.893 1 98.75 92 GLN B C 1
ATOM 2334 O O . GLN B 1 92 ? 0.807 -8.133 2.654 1 98.75 92 GLN B O 1
ATOM 2339 N N . THR B 1 93 ? -1.069 -9.305 2.24 1 98.88 93 THR B N 1
ATOM 2340 C CA . THR B 1 93 ? -0.448 -10.109 1.194 1 98.88 93 THR B CA 1
ATOM 2341 C C . THR B 1 93 ? 0.033 -9.227 0.046 1 98.88 93 THR B C 1
ATOM 2343 O O . THR B 1 93 ? 1.156 -9.383 -0.437 1 98.88 93 THR B O 1
ATOM 2346 N N . ALA B 1 94 ? -0.831 -8.297 -0.337 1 98.56 94 ALA B N 1
ATOM 2347 C CA . ALA B 1 94 ? -0.492 -7.398 -1.438 1 98.56 94 ALA B CA 1
ATOM 2348 C C . ALA B 1 94 ? 0.71 -6.527 -1.084 1 98.56 94 ALA B C 1
ATOM 2350 O O . ALA B 1 94 ? 1.566 -6.266 -1.932 1 98.56 94 ALA B O 1
ATOM 2351 N N . GLN B 1 95 ? 0.758 -6.086 0.138 1 98.31 95 GLN B N 1
ATOM 2352 C CA . GLN B 1 95 ? 1.875 -5.25 0.567 1 98.31 95 GLN B CA 1
ATOM 2353 C C . GLN B 1 95 ? 3.164 -6.059 0.663 1 98.31 95 GLN B C 1
ATOM 2355 O O . GLN B 1 95 ? 4.246 -5.555 0.357 1 98.31 95 GLN B O 1
ATOM 2360 N N . VAL B 1 96 ? 3.072 -7.266 1.099 1 98.56 96 VAL B N 1
ATOM 2361 C CA . VAL B 1 96 ? 4.23 -8.156 1.134 1 98.56 96 VAL B CA 1
ATOM 2362 C C . VAL B 1 96 ? 4.742 -8.391 -0.285 1 98.56 96 VAL B C 1
ATOM 2364 O O . VAL B 1 96 ? 5.953 -8.375 -0.526 1 98.56 96 VAL B O 1
ATOM 2367 N N . ALA B 1 97 ? 3.824 -8.617 -1.191 1 98.44 97 ALA B N 1
ATOM 2368 C CA . ALA B 1 97 ? 4.207 -8.758 -2.594 1 98.44 97 ALA B CA 1
ATOM 2369 C C . ALA B 1 97 ? 4.934 -7.512 -3.092 1 98.44 97 ALA B C 1
ATOM 2371 O O . ALA B 1 97 ? 5.922 -7.613 -3.822 1 98.44 97 ALA B O 1
ATOM 2372 N N . GLU B 1 98 ? 4.438 -6.379 -2.682 1 97.56 98 GLU B N 1
ATOM 2373 C CA . GLU B 1 98 ? 5.078 -5.125 -3.062 1 97.56 98 GLU B CA 1
ATOM 2374 C C . GLU B 1 98 ? 6.488 -5.027 -2.492 1 97.56 98 GLU B C 1
ATOM 2376 O O . GLU B 1 98 ? 7.398 -4.527 -3.156 1 97.56 98 GLU B O 1
ATOM 2381 N N . ASP B 1 99 ? 6.645 -5.441 -1.235 1 97.56 99 ASP B N 1
ATOM 2382 C CA . ASP B 1 99 ? 7.977 -5.457 -0.64 1 97.56 99 ASP B CA 1
ATOM 2383 C C . ASP B 1 99 ? 8.938 -6.305 -1.467 1 97.56 99 ASP B C 1
ATOM 2385 O O . ASP B 1 99 ? 10.102 -5.941 -1.644 1 97.56 99 ASP B O 1
ATOM 2389 N N . PHE B 1 100 ? 8.484 -7.434 -1.942 1 98.19 100 PHE B N 1
ATOM 2390 C CA . PHE B 1 100 ? 9.297 -8.312 -2.779 1 98.19 100 PHE B CA 1
ATOM 2391 C C . PHE B 1 100 ? 9.68 -7.621 -4.078 1 98.19 100 PHE B C 1
ATOM 2393 O O . PHE B 1 100 ? 10.844 -7.66 -4.484 1 98.19 100 PHE B O 1
ATOM 2400 N N . ILE B 1 101 ? 8.75 -6.941 -4.699 1 97.56 101 ILE B N 1
ATOM 2401 C CA . ILE B 1 101 ? 8.984 -6.219 -5.941 1 97.56 101 ILE B CA 1
ATOM 2402 C C . ILE B 1 101 ? 10.039 -5.137 -5.719 1 97.56 101 ILE B C 1
ATOM 2404 O O . ILE B 1 101 ? 10.93 -4.938 -6.551 1 97.56 101 ILE B O 1
ATOM 2408 N N . MET B 1 102 ? 9.953 -4.516 -4.582 1 96.25 102 MET B N 1
ATOM 2409 C CA . MET B 1 102 ? 10.891 -3.434 -4.289 1 96.25 102 MET B CA 1
ATOM 2410 C C . MET B 1 102 ? 12.289 -3.982 -4.043 1 96.25 102 MET B C 1
ATOM 2412 O O . MET B 1 102 ? 13.281 -3.342 -4.398 1 96.25 102 MET B O 1
ATOM 2416 N N . GLU B 1 103 ? 12.352 -5.109 -3.393 1 96.94 103 GLU B N 1
ATOM 2417 C CA . GLU B 1 103 ? 13.656 -5.758 -3.25 1 96.94 103 GLU B CA 1
ATOM 2418 C C . GLU B 1 103 ? 14.266 -6.062 -4.613 1 96.94 103 GLU B C 1
ATOM 2420 O O . GLU B 1 103 ? 15.461 -5.844 -4.82 1 96.94 103 GLU B O 1
ATOM 2425 N N . PHE B 1 104 ? 13.523 -6.539 -5.527 1 97.62 104 PHE B N 1
ATOM 2426 C CA . PHE B 1 104 ? 13.961 -6.789 -6.895 1 97.62 104 PHE B CA 1
ATOM 2427 C C . PHE B 1 104 ? 14.438 -5.5 -7.555 1 97.62 104 PHE B C 1
ATOM 2429 O O . PHE B 1 104 ? 15.5 -5.473 -8.18 1 97.62 104 PHE B O 1
ATOM 2436 N N . ALA B 1 105 ? 13.625 -4.449 -7.418 1 95.44 105 ALA B N 1
ATOM 2437 C CA . ALA B 1 105 ? 13.961 -3.172 -8.039 1 95.44 105 ALA B CA 1
ATOM 2438 C C . ALA B 1 105 ? 15.297 -2.65 -7.527 1 95.44 105 ALA B C 1
ATOM 2440 O O . ALA B 1 105 ? 16.156 -2.244 -8.312 1 95.44 105 ALA B O 1
ATOM 2441 N N . ASN B 1 106 ? 15.508 -2.775 -6.223 1 94.06 106 ASN B N 1
ATOM 2442 C CA . ASN B 1 106 ? 16.672 -2.186 -5.578 1 94.06 106 ASN B CA 1
ATOM 2443 C C . ASN B 1 106 ? 17.922 -3.025 -5.805 1 94.06 106 ASN B C 1
ATOM 2445 O O . ASN B 1 106 ? 19.031 -2.488 -5.902 1 94.06 106 ASN B O 1
ATOM 2449 N N . LYS B 1 107 ? 17.766 -4.32 -5.938 1 96.44 107 LYS B N 1
ATOM 2450 C CA . LYS B 1 107 ? 18.922 -5.207 -5.961 1 96.44 107 LYS B CA 1
ATOM 2451 C C . LYS B 1 107 ? 19.281 -5.594 -7.395 1 96.44 107 LYS B C 1
ATOM 2453 O O . LYS B 1 107 ? 20.375 -6.117 -7.641 1 96.44 107 LYS B O 1
ATOM 2458 N N . TYR B 1 108 ? 18.312 -5.297 -8.312 1 97.38 108 TYR B N 1
ATOM 2459 C CA . TYR B 1 108 ? 18.578 -5.809 -9.648 1 97.38 108 TYR B CA 1
ATOM 2460 C C . TYR B 1 108 ? 18.156 -4.805 -10.711 1 97.38 108 TYR B C 1
ATOM 2462 O O . TYR B 1 108 ? 19 -4.312 -11.477 1 97.38 108 TYR B O 1
ATOM 2470 N N . TYR B 1 109 ? 16.938 -4.418 -10.719 1 95.12 109 TYR B N 1
ATOM 2471 C CA . TYR B 1 109 ? 16.391 -3.662 -11.836 1 95.12 109 TYR B CA 1
ATOM 2472 C C . TYR B 1 109 ? 17.078 -2.311 -11.977 1 95.12 109 TYR B C 1
ATOM 2474 O O . TYR B 1 109 ? 17.438 -1.905 -13.086 1 95.12 109 TYR B O 1
ATOM 2482 N N . PHE B 1 110 ? 17.328 -1.585 -10.883 1 93.56 110 PHE B N 1
ATOM 2483 C CA . PHE B 1 110 ? 17.875 -0.237 -10.93 1 93.56 110 PHE B CA 1
ATOM 2484 C C . PHE B 1 110 ? 19.391 -0.269 -10.789 1 93.56 110 PHE B C 1
ATOM 2486 O O . PHE B 1 110 ? 20.047 0.778 -10.797 1 93.56 110 PHE B O 1
ATOM 2493 N N . VAL B 1 111 ? 19.922 -1.437 -10.602 1 94.81 111 VAL B N 1
ATOM 2494 C CA . VAL B 1 111 ? 21.359 -1.573 -10.422 1 94.81 111 VAL B CA 1
ATOM 2495 C C . VAL B 1 111 ? 22.047 -1.554 -11.781 1 94.81 111 VAL B C 1
ATOM 2497 O O . VAL B 1 111 ? 21.734 -2.357 -12.664 1 94.81 111 VAL B O 1
ATOM 2500 N N . LYS B 1 112 ? 23.094 -0.676 -11.867 1 92.88 112 LYS B N 1
ATOM 2501 C CA . LYS B 1 112 ? 23.75 -0.47 -13.156 1 92.88 112 LYS B CA 1
ATOM 2502 C C . LYS B 1 112 ? 25.047 -1.277 -13.25 1 92.88 112 LYS B C 1
ATOM 2504 O O . LYS B 1 112 ? 25.406 -1.769 -14.32 1 92.88 112 LYS B O 1
ATOM 2509 N N . GLU B 1 113 ? 25.656 -1.366 -12.172 1 94.88 113 GLU B N 1
ATOM 2510 C CA . GLU B 1 113 ? 26.922 -2.092 -12.156 1 94.88 113 GLU B CA 1
ATOM 2511 C C . GLU B 1 113 ? 26.703 -3.598 -12.273 1 94.88 113 GLU B C 1
ATOM 2513 O O . GLU B 1 113 ? 26 -4.191 -11.453 1 94.88 113 GLU B O 1
ATOM 2518 N N . SER B 1 114 ? 27.469 -4.168 -13.195 1 94.56 114 SER B N 1
ATOM 2519 C CA . SER B 1 114 ? 27.25 -5.57 -13.539 1 94.56 114 SER B CA 1
ATOM 2520 C C . SER B 1 114 ? 27.516 -6.477 -12.344 1 94.56 114 SER B C 1
ATOM 2522 O O . SER B 1 114 ? 26.75 -7.398 -12.07 1 94.56 114 SER B O 1
ATOM 2524 N N . ASP B 1 115 ? 28.594 -6.219 -11.719 1 94.31 115 ASP B N 1
ATOM 2525 C CA . ASP B 1 115 ? 28.953 -7.066 -10.578 1 94.31 115 ASP B CA 1
ATOM 2526 C C . ASP B 1 115 ? 27.906 -6.969 -9.477 1 94.31 115 ASP B C 1
ATOM 2528 O O . ASP B 1 115 ? 27.547 -7.977 -8.859 1 94.31 115 ASP B O 1
ATOM 2532 N N . LYS B 1 116 ? 27.469 -5.832 -9.188 1 95.19 116 LYS B N 1
ATOM 2533 C CA . LYS B 1 116 ? 26.422 -5.637 -8.18 1 95.19 116 LYS B CA 1
ATOM 2534 C C . LYS B 1 116 ? 25.109 -6.254 -8.633 1 95.19 116 LYS B C 1
ATOM 2536 O O . LYS B 1 116 ? 24.344 -6.758 -7.805 1 95.19 116 LYS B O 1
ATOM 2541 N N . LYS B 1 117 ? 24.812 -6.195 -9.906 1 96.5 117 LYS B N 1
ATOM 2542 C CA . LYS B 1 117 ? 23.609 -6.797 -10.461 1 96.5 117 LYS B CA 1
ATOM 2543 C C . LYS B 1 117 ? 23.625 -8.312 -10.305 1 96.5 117 LYS B C 1
ATOM 2545 O O . LYS B 1 117 ? 22.609 -8.922 -9.953 1 96.5 117 LYS B O 1
ATOM 2550 N N . ASP B 1 118 ? 24.719 -8.945 -10.562 1 97.12 118 ASP B N 1
ATOM 2551 C CA . ASP B 1 118 ? 24.875 -10.383 -10.391 1 97.12 118 ASP B CA 1
ATOM 2552 C C . ASP B 1 118 ? 24.703 -10.789 -8.93 1 97.12 118 ASP B C 1
ATOM 2554 O O . ASP B 1 118 ? 24.047 -11.797 -8.633 1 97.12 118 ASP B O 1
ATOM 2558 N N . GLU B 1 119 ? 25.312 -10 -8.094 1 97.75 119 GLU B N 1
ATOM 2559 C CA . GLU B 1 119 ? 25.156 -10.25 -6.664 1 97.75 119 GLU B CA 1
ATOM 2560 C C . GLU B 1 119 ? 23.703 -10.109 -6.234 1 97.75 119 GLU B C 1
ATOM 2562 O O . GLU B 1 119 ? 23.203 -10.898 -5.426 1 97.75 119 GLU B O 1
ATOM 2567 N N . GLY B 1 120 ? 23.047 -9.133 -6.742 1 97.88 120 GLY B N 1
ATOM 2568 C CA . GLY B 1 120 ? 21.641 -8.93 -6.465 1 97.88 120 GLY B CA 1
ATOM 2569 C C . GLY B 1 120 ? 20.766 -10.07 -6.945 1 97.88 120 GLY B C 1
ATOM 2570 O O . GLY B 1 120 ? 19.859 -10.508 -6.234 1 97.88 120 GLY B O 1
ATOM 2571 N N . ALA B 1 121 ? 21.078 -10.531 -8.094 1 97.69 121 ALA B N 1
ATOM 2572 C CA . ALA B 1 121 ? 20.328 -11.656 -8.641 1 97.69 121 ALA B CA 1
ATOM 2573 C C . ALA B 1 121 ? 20.484 -12.898 -7.758 1 97.69 121 ALA B C 1
ATOM 2575 O O . ALA B 1 121 ? 19.516 -13.609 -7.508 1 97.69 121 ALA B O 1
ATOM 2576 N N . LYS B 1 122 ? 21.688 -13.109 -7.367 1 97.81 122 LYS B N 1
ATOM 2577 C CA . LYS B 1 122 ? 21.953 -14.25 -6.492 1 97.81 122 LYS B CA 1
ATOM 2578 C C . LYS B 1 122 ? 21.203 -14.125 -5.176 1 97.81 122 LYS B C 1
ATOM 2580 O O . LYS B 1 122 ? 20.578 -15.086 -4.723 1 97.81 122 LYS B O 1
ATOM 2585 N N . THR B 1 123 ? 21.219 -12.953 -4.586 1 98 123 THR B N 1
ATOM 2586 C CA . THR B 1 123 ? 20.531 -12.703 -3.326 1 98 123 THR B CA 1
ATOM 2587 C C . THR B 1 123 ? 19.031 -12.883 -3.488 1 98 123 THR B C 1
ATOM 2589 O O . THR B 1 123 ? 18.359 -13.438 -2.613 1 98 123 THR B O 1
ATOM 2592 N N . LEU B 1 124 ? 18.5 -12.391 -4.598 1 98.25 124 LEU B N 1
ATOM 2593 C CA . LEU B 1 124 ? 17.078 -12.523 -4.875 1 98.25 124 LEU B CA 1
ATOM 2594 C C . LEU B 1 124 ? 16.672 -13.992 -4.961 1 98.25 124 LEU B C 1
ATOM 2596 O O . LEU B 1 124 ? 15.672 -14.391 -4.371 1 98.25 124 LEU B O 1
ATOM 2600 N N . LYS B 1 125 ? 17.438 -14.812 -5.621 1 98 125 LYS B N 1
ATOM 2601 C CA . LYS B 1 125 ? 17.109 -16.219 -5.863 1 98 125 LYS B CA 1
ATOM 2602 C C . LYS B 1 125 ? 17.297 -17.047 -4.594 1 98 125 LYS B C 1
ATOM 2604 O O . LYS B 1 125 ? 16.453 -17.891 -4.281 1 98 125 LYS B O 1
ATOM 2609 N N . GLU B 1 126 ? 18.297 -16.719 -3.852 1 97.69 126 GLU B N 1
ATOM 2610 C CA . GLU B 1 126 ? 18.719 -17.625 -2.783 1 97.69 126 GLU B CA 1
ATOM 2611 C C . GLU B 1 126 ? 18.109 -17.203 -1.443 1 97.69 126 GLU B C 1
ATOM 2613 O O . GLU B 1 126 ? 17.938 -18.031 -0.551 1 97.69 126 GLU B O 1
ATOM 2618 N N . GLU B 1 127 ? 17.844 -15.93 -1.313 1 97.62 127 GLU B N 1
ATOM 2619 C CA . GLU B 1 127 ? 17.422 -15.445 -0.004 1 97.62 127 GLU B CA 1
ATOM 2620 C C . GLU B 1 127 ? 16.047 -14.781 -0.081 1 97.62 127 GLU B C 1
ATOM 2622 O O . GLU B 1 127 ? 15.117 -15.172 0.626 1 97.62 127 GLU B O 1
ATOM 2627 N N . THR B 1 128 ? 15.914 -13.844 -0.978 1 98.12 128 THR B N 1
ATOM 2628 C CA . THR B 1 128 ? 14.727 -13.008 -1.014 1 98.12 128 THR B CA 1
ATOM 2629 C C . THR B 1 128 ? 13.508 -13.812 -1.449 1 98.12 128 THR B C 1
ATOM 2631 O O . THR B 1 128 ? 12.469 -13.781 -0.789 1 98.12 128 THR B O 1
ATOM 2634 N N . ALA B 1 129 ? 13.633 -14.523 -2.549 1 98.38 129 ALA B N 1
ATOM 2635 C CA . ALA B 1 129 ? 12.508 -15.281 -3.096 1 98.38 129 ALA B CA 1
ATOM 2636 C C . ALA B 1 129 ? 12 -16.312 -2.098 1 98.38 129 ALA B C 1
ATOM 2638 O O . ALA B 1 129 ? 10.812 -16.359 -1.777 1 98.38 129 ALA B O 1
ATOM 2639 N N . PRO B 1 130 ? 12.867 -17.156 -1.481 1 98.31 130 PRO B N 1
ATOM 2640 C CA . PRO B 1 130 ? 12.383 -18.109 -0.496 1 98.31 130 PRO B CA 1
ATOM 2641 C C . PRO B 1 130 ? 11.688 -17.453 0.692 1 98.31 130 PRO B C 1
ATOM 2643 O O . PRO B 1 130 ? 10.703 -17.969 1.208 1 98.31 130 PRO B O 1
ATOM 2646 N N . LYS B 1 131 ? 12.211 -16.328 1.104 1 97.94 131 LYS B N 1
ATOM 2647 C CA . LYS B 1 131 ? 11.633 -15.609 2.232 1 97.94 131 LYS B CA 1
ATOM 2648 C C . LYS B 1 131 ? 10.188 -15.203 1.94 1 97.94 131 LYS B C 1
ATOM 2650 O O . LYS B 1 131 ? 9.281 -15.508 2.719 1 97.94 131 LYS B O 1
ATOM 2655 N N . TYR B 1 132 ? 9.969 -14.562 0.853 1 98.56 132 TYR B N 1
ATOM 2656 C CA . TYR B 1 132 ? 8.641 -14.031 0.546 1 98.56 132 TYR B CA 1
ATOM 2657 C C . TYR B 1 132 ? 7.684 -15.148 0.148 1 98.56 132 TYR B C 1
ATOM 2659 O O . TYR B 1 132 ? 6.5 -15.117 0.488 1 98.56 132 TYR B O 1
ATOM 2667 N N . LEU B 1 133 ? 8.172 -16.172 -0.608 1 98.69 133 LEU B N 1
ATOM 2668 C CA . LEU B 1 133 ? 7.344 -17.344 -0.877 1 98.69 133 LEU B CA 1
ATOM 2669 C C . LEU B 1 133 ? 6.945 -18.031 0.421 1 98.69 133 LEU B C 1
ATOM 2671 O O . LEU B 1 133 ? 5.844 -18.578 0.526 1 98.69 133 LEU B O 1
ATOM 2675 N N . GLY B 1 134 ? 7.859 -17.969 1.362 1 98.56 134 GLY B N 1
ATOM 2676 C CA . GLY B 1 134 ? 7.559 -18.516 2.676 1 98.56 134 GLY B CA 1
ATOM 2677 C C . GLY B 1 134 ? 6.402 -17.812 3.363 1 98.56 134 GLY B C 1
ATOM 2678 O O . GLY B 1 134 ? 5.57 -18.469 4.004 1 98.56 134 GLY B O 1
ATOM 2679 N N . PHE B 1 135 ? 6.355 -16.516 3.258 1 98.69 135 PHE B N 1
ATOM 2680 C CA . PHE B 1 135 ? 5.23 -15.773 3.807 1 98.69 135 PHE B CA 1
ATOM 2681 C C . PHE B 1 135 ? 3.924 -16.188 3.146 1 98.69 135 PHE B C 1
ATOM 2683 O O . PHE B 1 135 ? 2.939 -16.484 3.83 1 98.69 135 PHE B O 1
ATOM 2690 N N . PHE B 1 136 ? 3.918 -16.234 1.786 1 98.81 136 PHE B N 1
ATOM 2691 C CA . PHE B 1 136 ? 2.703 -16.594 1.066 1 98.81 136 PHE B CA 1
ATOM 2692 C C . PHE B 1 136 ? 2.252 -18 1.441 1 98.81 136 PHE B C 1
ATOM 2694 O O . PHE B 1 136 ? 1.062 -18.234 1.666 1 98.81 136 PHE B O 1
ATOM 2701 N N . GLU B 1 137 ? 3.221 -18.938 1.521 1 98.88 137 GLU B N 1
ATOM 2702 C CA . GLU B 1 137 ? 2.932 -20.312 1.912 1 98.88 137 GLU B CA 1
ATOM 2703 C C . GLU B 1 137 ? 2.266 -20.375 3.283 1 98.88 137 GLU B C 1
ATOM 2705 O O . GLU B 1 137 ? 1.295 -21.109 3.48 1 98.88 137 GLU B O 1
ATOM 2710 N N . LYS B 1 138 ? 2.816 -19.625 4.172 1 98.56 138 LYS B N 1
ATOM 2711 C CA . LYS B 1 138 ? 2.287 -19.547 5.531 1 98.56 138 LYS B CA 1
ATOM 2712 C C . LYS B 1 138 ? 0.866 -19 5.543 1 98.56 138 LYS B C 1
ATOM 2714 O O . LYS B 1 138 ? -0.005 -19.516 6.242 1 98.56 138 LYS B O 1
ATOM 2719 N N . TYR B 1 139 ? 0.589 -17.906 4.809 1 98.69 139 TYR B N 1
ATOM 2720 C CA . TYR B 1 139 ? -0.738 -17.297 4.762 1 98.69 139 TYR B CA 1
ATOM 2721 C C . TYR B 1 139 ? -1.771 -18.297 4.254 1 98.69 139 TYR B C 1
ATOM 2723 O O . TYR B 1 139 ? -2.855 -18.422 4.828 1 98.69 139 TYR B O 1
ATOM 2731 N N . ILE B 1 140 ? -1.438 -19.016 3.172 1 98.81 140 ILE B N 1
ATOM 2732 C CA . ILE B 1 140 ? -2.35 -20 2.584 1 98.81 140 ILE B CA 1
ATOM 2733 C C . ILE B 1 140 ? -2.615 -21.125 3.582 1 98.81 140 ILE B C 1
ATOM 2735 O O . ILE B 1 140 ? -3.762 -21.547 3.76 1 98.81 140 ILE B O 1
ATOM 2739 N N . ARG B 1 141 ? -1.553 -21.578 4.191 1 98.62 141 ARG B N 1
ATOM 2740 C CA . ARG B 1 141 ? -1.672 -22.656 5.18 1 98.62 141 ARG B CA 1
ATOM 2741 C C . ARG B 1 141 ? -2.59 -22.234 6.324 1 98.62 141 ARG B C 1
ATOM 2743 O O . ARG B 1 141 ? -3.475 -23 6.723 1 98.62 141 ARG B O 1
ATOM 2750 N N . GLU B 1 142 ? -2.434 -21.078 6.855 1 97.69 142 GLU B N 1
ATOM 2751 C CA . GLU B 1 142 ? -3.197 -20.578 8 1 97.69 142 GLU B CA 1
ATOM 2752 C C . GLU B 1 142 ? -4.664 -20.375 7.633 1 97.69 142 GLU B C 1
ATOM 2754 O O . GLU B 1 142 ? -5.551 -20.578 8.469 1 97.69 142 GLU B O 1
ATOM 2759 N N . GLU B 1 143 ? -4.895 -19.938 6.398 1 97.62 143 GLU B N 1
ATOM 2760 C CA . GLU B 1 143 ? -6.281 -19.797 5.961 1 97.62 143 GLU B CA 1
ATOM 2761 C C . GLU B 1 143 ? -6.969 -21.141 5.836 1 97.62 143 GLU B C 1
ATOM 2763 O O . GLU B 1 143 ? -8.133 -21.297 6.211 1 97.62 143 GLU B O 1
ATOM 2768 N N . GLY B 1 144 ? -6.305 -22.156 5.207 1 98.25 144 GLY B N 1
ATOM 2769 C CA . GLY B 1 144 ? -6.746 -23.547 5.207 1 98.25 144 GLY B CA 1
ATOM 2770 C C . GLY B 1 144 ? -7.711 -23.859 4.082 1 98.25 144 GLY B C 1
ATOM 2771 O O . GLY B 1 144 ? -8.242 -24.969 4.008 1 98.25 144 GLY B O 1
ATOM 2772 N N . THR B 1 145 ? -7.953 -22.953 3.139 1 98.12 145 THR B N 1
ATOM 2773 C CA . THR B 1 145 ? -8.93 -23.172 2.078 1 98.12 145 THR B CA 1
ATOM 2774 C C . THR B 1 145 ? -8.234 -23.344 0.729 1 98.12 145 THR B C 1
ATOM 2776 O O . THR B 1 145 ? -8.875 -23.688 -0.265 1 98.12 145 THR B O 1
ATOM 2779 N N . GLY B 1 146 ? -6.902 -23.047 0.698 1 98.5 146 GLY B N 1
ATOM 2780 C CA . GLY B 1 146 ? -6.164 -23.047 -0.554 1 98.5 146 GLY B CA 1
ATOM 2781 C C . GLY B 1 146 ? -6.035 -21.672 -1.174 1 98.5 146 GLY B C 1
ATOM 2782 O O . GLY B 1 146 ? -5.293 -21.484 -2.139 1 98.5 146 GLY B O 1
ATOM 2783 N N . PHE B 1 147 ? -6.797 -20.703 -0.584 1 98.56 147 PHE B N 1
ATOM 2784 C CA . PHE B 1 147 ? -6.73 -19.312 -1.01 1 98.56 147 PHE B CA 1
ATOM 2785 C C . PHE B 1 147 ? -6.031 -18.453 0.04 1 98.56 147 PHE B C 1
ATOM 2787 O O . PHE B 1 147 ? -5.785 -18.922 1.157 1 98.56 147 PHE B O 1
ATOM 2794 N N . ILE B 1 148 ? -5.605 -17.266 -0.366 1 98.62 148 ILE B N 1
ATOM 2795 C CA . ILE B 1 148 ? -5.055 -16.312 0.59 1 98.62 148 ILE B CA 1
ATOM 2796 C C . ILE B 1 148 ? -6.117 -15.953 1.627 1 98.62 148 ILE B C 1
ATOM 2798 O O . ILE B 1 148 ? -5.805 -15.758 2.805 1 98.62 148 ILE B O 1
ATOM 2802 N N . CYS B 1 149 ? -7.312 -15.773 1.144 1 98 149 CYS B N 1
ATOM 2803 C CA . CYS B 1 149 ? -8.43 -15.398 1.997 1 98 149 CYS B CA 1
ATOM 2804 C C . CYS B 1 149 ? -9.734 -15.984 1.48 1 98 149 CYS B C 1
ATOM 2806 O O . CYS B 1 149 ? -10.047 -15.875 0.294 1 98 149 CYS B O 1
ATOM 2808 N N . GLY B 1 150 ? -10.5 -16.562 2.408 1 96.88 150 GLY B N 1
ATOM 2809 C CA . GLY B 1 150 ? -11.797 -17.094 2.041 1 96.88 150 GLY B CA 1
ATOM 2810 C C . GLY B 1 150 ? -11.719 -18.328 1.164 1 96.88 150 GLY B C 1
ATOM 2811 O O . GLY B 1 150 ? -10.812 -19.156 1.329 1 96.88 150 GLY B O 1
ATOM 2812 N N . SER B 1 151 ? -12.727 -18.484 0.284 1 96.88 151 SER B N 1
ATOM 2813 C CA . SER B 1 151 ? -12.844 -19.703 -0.5 1 96.88 151 SER B CA 1
ATOM 2814 C C . SER B 1 151 ? -12.992 -19.391 -1.987 1 96.88 151 SER B C 1
ATOM 2816 O O . SER B 1 151 ? -13.508 -20.219 -2.746 1 96.88 151 SER B O 1
ATOM 2818 N N . LYS B 1 152 ? -12.625 -18.234 -2.326 1 97.06 152 LYS B N 1
ATOM 2819 C CA . LYS B 1 152 ? -12.633 -17.828 -3.73 1 97.06 152 LYS B CA 1
ATOM 2820 C C . LYS B 1 152 ? -11.469 -16.906 -4.043 1 97.06 152 LYS B C 1
ATOM 2822 O O . LYS B 1 152 ? -10.836 -16.359 -3.133 1 97.06 152 LYS B O 1
ATOM 2827 N N . ILE B 1 153 ? -11.258 -16.688 -5.316 1 98.44 153 ILE B N 1
ATOM 2828 C CA . ILE B 1 153 ? -10.148 -15.852 -5.762 1 98.44 153 ILE B CA 1
ATOM 2829 C C . ILE B 1 153 ? -10.359 -14.414 -5.281 1 98.44 153 ILE B C 1
ATOM 2831 O O . ILE B 1 153 ? -11.461 -13.867 -5.414 1 98.44 153 ILE B O 1
ATOM 2835 N N . THR B 1 154 ? -9.383 -13.852 -4.668 1 98.69 154 THR B N 1
ATOM 2836 C CA . THR B 1 154 ? -9.352 -12.445 -4.281 1 98.69 154 THR B CA 1
ATOM 2837 C C . THR B 1 154 ? -8.102 -11.758 -4.824 1 98.69 154 THR B C 1
ATOM 2839 O O . THR B 1 154 ? -7.262 -12.406 -5.457 1 98.69 154 THR B O 1
ATOM 2842 N N . LEU B 1 155 ? -7.98 -10.461 -4.609 1 98.81 155 LEU B N 1
ATOM 2843 C CA . LEU B 1 155 ? -6.781 -9.695 -4.934 1 98.81 155 LEU B CA 1
ATOM 2844 C C . LEU B 1 155 ? -5.535 -10.359 -4.359 1 98.81 155 LEU B C 1
ATOM 2846 O O . LEU B 1 155 ? -4.477 -10.359 -4.992 1 98.81 155 LEU B O 1
ATOM 2850 N N . GLY B 1 156 ? -5.641 -10.906 -3.143 1 98.88 156 GLY B N 1
ATOM 2851 C CA . GLY B 1 156 ? -4.5 -11.586 -2.545 1 98.88 156 GLY B CA 1
ATOM 2852 C C . GLY B 1 156 ? -3.963 -12.719 -3.4 1 98.88 156 GLY B C 1
ATOM 2853 O O . GLY B 1 156 ? -2.75 -12.844 -3.576 1 98.88 156 GLY B O 1
ATOM 2854 N N . ASP B 1 157 ? -4.836 -13.5 -3.953 1 98.94 157 ASP B N 1
ATOM 2855 C CA . ASP B 1 157 ? -4.441 -14.609 -4.812 1 98.94 157 ASP B CA 1
ATOM 2856 C C . ASP B 1 157 ? -3.84 -14.102 -6.121 1 98.94 157 ASP B C 1
ATOM 2858 O O . ASP B 1 157 ? -2.852 -14.656 -6.613 1 98.94 157 ASP B O 1
ATOM 2862 N N . ILE B 1 158 ? -4.422 -13.086 -6.637 1 98.88 158 ILE B N 1
ATOM 2863 C CA . ILE B 1 158 ? -4.035 -12.539 -7.934 1 98.88 158 ILE B CA 1
ATOM 2864 C C . ILE B 1 158 ? -2.619 -11.969 -7.852 1 98.88 158 ILE B C 1
ATOM 2866 O O . ILE B 1 158 ? -1.813 -12.156 -8.766 1 98.88 158 ILE B O 1
ATOM 2870 N N . VAL B 1 159 ? -2.305 -11.281 -6.773 1 98.75 159 VAL B N 1
ATOM 2871 C CA . VAL B 1 159 ? -0.98 -10.68 -6.652 1 98.75 159 VAL B CA 1
ATOM 2872 C C . VAL B 1 159 ? 0.072 -11.781 -6.492 1 98.75 159 VAL B C 1
ATOM 2874 O O . VAL B 1 159 ? 1.181 -11.664 -7.023 1 98.75 159 VAL B O 1
ATOM 2877 N N . VAL B 1 160 ? -0.266 -12.828 -5.73 1 98.81 160 VAL B N 1
ATOM 2878 C CA . VAL B 1 160 ? 0.665 -13.938 -5.578 1 98.81 160 VAL B CA 1
ATOM 2879 C C . VAL B 1 160 ? 0.868 -14.625 -6.926 1 98.81 160 VAL B C 1
ATOM 2881 O O . VAL B 1 160 ? 1.996 -14.961 -7.297 1 98.81 160 VAL B O 1
ATOM 2884 N N . PHE B 1 161 ? -0.182 -14.805 -7.66 1 98.81 161 PHE B N 1
ATOM 2885 C CA . PHE B 1 161 ? -0.105 -15.375 -9 1 98.81 161 PHE B CA 1
ATOM 2886 C C . PHE B 1 161 ? 0.803 -14.547 -9.891 1 98.81 161 PHE B C 1
ATOM 2888 O O . PHE B 1 161 ? 1.676 -15.086 -10.578 1 98.81 161 PHE B O 1
ATOM 2895 N N . ASP B 1 162 ? 0.591 -13.242 -9.891 1 98.25 162 ASP B N 1
ATOM 2896 C CA . ASP B 1 162 ? 1.362 -12.32 -10.719 1 98.25 162 ASP B CA 1
ATOM 2897 C C . ASP B 1 162 ? 2.848 -12.367 -10.367 1 98.25 162 ASP B C 1
ATOM 2899 O O . ASP B 1 162 ? 3.703 -12.359 -11.25 1 98.25 162 ASP B O 1
ATOM 2903 N N . ILE B 1 163 ? 3.137 -12.461 -9.047 1 98 163 ILE B N 1
ATOM 2904 C CA . ILE B 1 163 ? 4.512 -12.547 -8.562 1 98 163 ILE B CA 1
ATOM 2905 C C . ILE B 1 163 ? 5.168 -13.812 -9.109 1 98 163 ILE B C 1
ATOM 2907 O O . ILE B 1 163 ? 6.316 -13.773 -9.562 1 98 163 ILE B O 1
ATOM 2911 N N . CYS B 1 164 ? 4.438 -14.883 -9.102 1 98 164 CYS B N 1
ATOM 2912 C CA . CYS B 1 164 ? 5 -16.188 -9.406 1 98 164 CYS B CA 1
ATOM 2913 C C . CYS B 1 164 ? 5.09 -16.406 -10.914 1 98 164 CYS B C 1
ATOM 2915 O O . CYS B 1 164 ? 5.887 -17.219 -11.383 1 98 164 CYS B O 1
ATOM 2917 N N . THR B 1 165 ? 4.305 -15.68 -11.688 1 96.81 165 THR B N 1
ATOM 2918 C CA . THR B 1 165 ? 4.234 -15.984 -13.109 1 96.81 165 THR B CA 1
ATOM 2919 C C . THR B 1 165 ? 4.734 -14.805 -13.938 1 96.81 165 THR B C 1
ATOM 2921 O O . THR B 1 165 ? 4.965 -14.938 -15.141 1 96.81 165 THR B O 1
ATOM 2924 N N . GLY B 1 166 ? 4.91 -13.648 -13.289 1 94.81 166 GLY B N 1
ATOM 2925 C CA . GLY B 1 166 ? 5.27 -12.43 -14 1 94.81 166 GLY B CA 1
ATOM 2926 C C . GLY B 1 166 ? 6.77 -12.211 -14.094 1 94.81 166 GLY B C 1
ATOM 2927 O O . GLY B 1 166 ? 7.527 -13.164 -14.312 1 94.81 166 GLY B O 1
ATOM 2928 N N . PHE B 1 167 ? 7.199 -10.969 -14.039 1 93.69 167 PHE B N 1
ATOM 2929 C CA . PHE B 1 167 ? 8.57 -10.578 -14.336 1 93.69 167 PHE B CA 1
ATOM 2930 C C . PHE B 1 167 ? 9.523 -11.094 -13.258 1 93.69 167 PHE B C 1
ATOM 2932 O O . PHE B 1 167 ? 10.742 -11.109 -13.453 1 93.69 167 PHE B O 1
ATOM 2939 N N . LEU B 1 168 ? 8.984 -11.57 -12.125 1 96.75 168 LEU B N 1
ATOM 2940 C CA . LEU B 1 168 ? 9.844 -12.078 -11.055 1 96.75 168 LEU B CA 1
ATOM 2941 C C . LEU B 1 168 ? 10.102 -13.578 -11.234 1 96.75 168 LEU B C 1
ATOM 2943 O O . LEU B 1 168 ? 10.93 -14.156 -10.531 1 96.75 168 LEU B O 1
ATOM 2947 N N . LYS B 1 169 ? 9.469 -14.227 -12.164 1 96.75 169 LYS B N 1
ATOM 2948 C CA . LYS B 1 169 ? 9.484 -15.68 -12.344 1 96.75 169 LYS B CA 1
ATOM 2949 C C . LYS B 1 169 ? 10.914 -16.203 -12.43 1 96.75 169 LYS B C 1
ATOM 2951 O O . LYS B 1 169 ? 11.258 -17.188 -11.789 1 96.75 169 LYS B O 1
ATOM 2956 N N . PRO B 1 170 ? 11.836 -15.516 -13.164 1 96.44 170 PRO B N 1
ATOM 2957 C CA . PRO B 1 170 ? 13.195 -16.047 -13.273 1 96.44 170 PRO B CA 1
ATOM 2958 C C . PRO B 1 170 ? 13.914 -16.109 -11.93 1 96.44 170 PRO B C 1
ATOM 2960 O O . PRO B 1 170 ? 14.852 -16.891 -11.766 1 96.44 170 PRO B O 1
ATOM 2963 N N . PHE B 1 171 ? 13.508 -15.32 -11 1 97.25 171 PHE B N 1
ATOM 2964 C CA . PHE B 1 171 ? 14.172 -15.25 -9.711 1 97.25 171 PHE B CA 1
ATOM 2965 C C . PHE B 1 171 ? 13.523 -16.203 -8.711 1 97.25 171 PHE B C 1
ATOM 2967 O O . PHE B 1 171 ? 14.086 -16.484 -7.652 1 97.25 171 PHE B O 1
ATOM 2974 N N . ILE B 1 172 ? 12.352 -16.688 -9.078 1 96.94 172 ILE B N 1
ATOM 2975 C CA . ILE B 1 172 ? 11.539 -17.438 -8.125 1 96.94 172 ILE B CA 1
ATOM 2976 C C . ILE B 1 172 ? 11.484 -18.906 -8.531 1 96.94 172 ILE B C 1
ATOM 2978 O O . ILE B 1 172 ? 11.172 -19.781 -7.715 1 96.94 172 ILE B O 1
ATOM 2982 N N . ASP B 1 173 ? 11.719 -19.266 -9.695 1 94.38 173 ASP B N 1
ATOM 2983 C CA . ASP B 1 173 ? 11.461 -20.578 -10.289 1 94.38 173 ASP B CA 1
ATOM 2984 C C . ASP B 1 173 ? 12.156 -21.688 -9.5 1 94.38 173 ASP B C 1
ATOM 2986 O O . ASP B 1 173 ? 11.555 -22.719 -9.203 1 94.38 173 ASP B O 1
ATOM 2990 N N . ASP B 1 174 ? 13.359 -21.438 -9.102 1 93.5 174 ASP B N 1
ATOM 2991 C CA . ASP B 1 174 ? 14.141 -22.453 -8.414 1 93.5 174 ASP B CA 1
ATOM 2992 C C . ASP B 1 174 ? 13.578 -22.75 -7.027 1 93.5 174 ASP B C 1
ATOM 2994 O O . ASP B 1 174 ? 13.672 -23.875 -6.539 1 93.5 174 ASP B O 1
ATOM 2998 N N . SER B 1 175 ? 13.031 -21.75 -6.449 1 96.19 175 SER B N 1
ATOM 2999 C CA . SER B 1 175 ? 12.578 -21.875 -5.07 1 96.19 175 SER B CA 1
ATOM 3000 C C . SER B 1 175 ? 11.117 -22.328 -5.008 1 96.19 175 SER B C 1
ATOM 3002 O O . SER B 1 175 ? 10.664 -22.844 -3.986 1 96.19 175 SER B O 1
ATOM 3004 N N . LEU B 1 176 ? 10.391 -22.141 -6.062 1 96.94 176 LEU B N 1
ATOM 3005 C CA . LEU B 1 176 ? 8.945 -22.344 -6.059 1 96.94 176 LEU B CA 1
ATOM 3006 C C . LEU B 1 176 ? 8.602 -23.781 -5.742 1 96.94 176 LEU B C 1
ATOM 3008 O O . LEU B 1 176 ? 7.551 -24.062 -5.152 1 96.94 176 LEU B O 1
ATOM 3012 N N . SER B 1 177 ? 9.445 -24.766 -6.074 1 95.38 177 SER B N 1
ATOM 3013 C CA . SER B 1 177 ? 9.203 -26.188 -5.879 1 95.38 177 SER B CA 1
ATOM 3014 C C . SER B 1 177 ? 9.07 -26.531 -4.398 1 95.38 177 SER B C 1
ATOM 3016 O O . SER B 1 177 ? 8.438 -27.531 -4.039 1 95.38 177 SER B O 1
ATOM 3018 N N . SER B 1 178 ? 9.648 -25.703 -3.523 1 97.88 178 SER B N 1
ATOM 3019 C CA . SER B 1 178 ? 9.633 -25.953 -2.086 1 97.88 178 SER B CA 1
ATOM 3020 C C . SER B 1 178 ? 8.359 -25.422 -1.441 1 97.88 178 SER B C 1
ATOM 3022 O O . SER B 1 178 ? 8.172 -25.547 -0.23 1 97.88 178 SER B O 1
ATOM 3024 N N . PHE B 1 179 ? 7.492 -24.844 -2.232 1 98.69 179 PHE B N 1
ATOM 3025 C CA . PHE B 1 179 ? 6.297 -24.203 -1.701 1 98.69 179 PHE B CA 1
ATOM 3026 C C . PHE B 1 179 ? 5.047 -24.719 -2.41 1 98.69 179 PHE B C 1
ATOM 3028 O O . PHE B 1 179 ? 4.473 -24.031 -3.248 1 98.69 179 PHE B O 1
ATOM 3035 N N . PRO B 1 180 ? 4.582 -25.891 -1.989 1 98.69 180 PRO B N 1
ATOM 3036 C CA . PRO B 1 180 ? 3.514 -26.578 -2.713 1 98.69 180 PRO B CA 1
ATOM 3037 C C . PRO B 1 180 ? 2.18 -25.844 -2.648 1 98.69 180 PRO B C 1
ATOM 3039 O O . PRO B 1 180 ? 1.389 -25.906 -3.592 1 98.69 180 PRO B O 1
ATOM 3042 N N . LEU B 1 181 ? 1.87 -25.188 -1.538 1 98.88 181 LEU B N 1
ATOM 3043 C CA . LEU B 1 181 ? 0.601 -24.469 -1.442 1 98.88 181 LEU B CA 1
ATOM 3044 C C . LEU B 1 181 ? 0.578 -23.266 -2.385 1 98.88 181 LEU B C 1
ATOM 3046 O O . LEU B 1 181 ? -0.458 -22.969 -2.98 1 98.88 181 LEU B O 1
ATOM 3050 N N . VAL B 1 182 ? 1.718 -22.594 -2.512 1 98.88 182 VAL B N 1
ATOM 3051 C CA . VAL B 1 182 ? 1.825 -21.484 -3.463 1 98.88 182 VAL B CA 1
ATOM 3052 C C . VAL B 1 182 ? 1.648 -22.016 -4.887 1 98.88 182 VAL B C 1
ATOM 3054 O O . VAL B 1 182 ? 0.934 -21.422 -5.691 1 98.88 182 VAL B O 1
ATOM 3057 N N . GLN B 1 183 ? 2.285 -23.141 -5.188 1 98.75 183 GLN B N 1
ATOM 3058 C CA . GLN B 1 183 ? 2.141 -23.75 -6.508 1 98.75 183 GLN B CA 1
ATOM 3059 C C . GLN B 1 183 ? 0.68 -24.078 -6.809 1 98.75 183 GLN B C 1
ATOM 3061 O O . GLN B 1 183 ? 0.197 -23.828 -7.914 1 98.75 183 GLN B O 1
ATOM 3066 N N . ALA B 1 184 ? 0.041 -24.641 -5.832 1 98.81 184 ALA B N 1
ATOM 3067 C CA . ALA B 1 184 ? -1.362 -25 -6.004 1 98.81 184 ALA B CA 1
ATOM 3068 C C . ALA B 1 184 ? -2.229 -23.766 -6.242 1 98.81 184 ALA B C 1
ATOM 3070 O O . ALA B 1 184 ? -3.152 -23.797 -7.059 1 98.81 184 ALA B O 1
ATOM 3071 N N . LEU B 1 185 ? -1.941 -22.703 -5.496 1 98.88 185 LEU B N 1
ATOM 3072 C CA . LEU B 1 185 ? -2.68 -21.469 -5.68 1 98.88 185 LEU B CA 1
ATOM 3073 C C . LEU B 1 185 ? -2.488 -20.922 -7.094 1 98.88 185 LEU B C 1
ATOM 3075 O O . LEU B 1 185 ? -3.445 -20.469 -7.727 1 98.88 185 LEU B O 1
ATOM 3079 N N . VAL B 1 186 ? -1.276 -20.953 -7.582 1 98.62 186 VAL B N 1
ATOM 3080 C CA . VAL B 1 186 ? -0.961 -20.469 -8.922 1 98.62 186 VAL B CA 1
ATOM 3081 C C . VAL B 1 186 ? -1.757 -21.25 -9.961 1 98.62 186 VAL B C 1
ATOM 3083 O O . VAL B 1 186 ? -2.373 -20.656 -10.852 1 98.62 186 VAL B O 1
ATOM 3086 N N . LYS B 1 187 ? -1.755 -22.547 -9.836 1 98.5 187 LYS B N 1
ATOM 3087 C CA . LYS B 1 187 ? -2.512 -23.391 -10.758 1 98.5 187 LYS B CA 1
ATOM 3088 C C . LYS B 1 187 ? -4.004 -23.094 -10.688 1 98.5 187 LYS B C 1
ATOM 3090 O O . LYS B 1 187 ? -4.695 -23.094 -11.703 1 98.5 187 LYS B O 1
ATOM 3095 N N . MET B 1 188 ? -4.453 -22.891 -9.477 1 98.38 188 MET B N 1
ATOM 3096 C CA . MET B 1 188 ? -5.863 -22.594 -9.258 1 98.38 188 MET B CA 1
ATOM 3097 C C . MET B 1 188 ? -6.25 -21.297 -9.961 1 98.38 188 MET B C 1
ATOM 3099 O O . MET B 1 188 ? -7.254 -21.25 -10.68 1 98.38 188 MET B O 1
ATOM 3103 N N . VAL B 1 189 ? -5.484 -20.234 -9.805 1 98.62 189 VAL B N 1
ATOM 3104 C CA . VAL B 1 189 ? -5.781 -18.953 -10.43 1 98.62 189 VAL B CA 1
ATOM 3105 C C . VAL B 1 189 ? -5.684 -19.078 -11.945 1 98.62 189 VAL B C 1
ATOM 3107 O O . VAL B 1 189 ? -6.527 -18.531 -12.672 1 98.62 189 VAL B O 1
ATOM 3110 N N . GLU B 1 190 ? -4.695 -19.781 -12.438 1 97.81 190 GLU B N 1
ATOM 3111 C CA . GLU B 1 190 ? -4.48 -19.969 -13.867 1 97.81 190 GLU B CA 1
ATOM 3112 C C . GLU B 1 190 ? -5.652 -20.703 -14.508 1 97.81 190 GLU B C 1
ATOM 3114 O O . GLU B 1 190 ? -5.949 -20.5 -15.688 1 97.81 190 GLU B O 1
ATOM 3119 N N . SER B 1 191 ? -6.305 -21.516 -13.789 1 97.38 191 SER B N 1
ATOM 3120 C CA . SER B 1 191 ? -7.371 -22.359 -14.305 1 97.38 191 SER B CA 1
ATOM 3121 C C . SER B 1 191 ? -8.695 -21.609 -14.352 1 97.38 191 SER B C 1
ATOM 3123 O O . SER B 1 191 ? -9.672 -22.094 -14.945 1 97.38 191 SER B O 1
ATOM 3125 N N . ASN B 1 192 ? -8.75 -20.438 -13.625 1 97.69 192 ASN B N 1
ATOM 3126 C CA . ASN B 1 192 ? -9.938 -19.625 -13.773 1 97.69 192 ASN B CA 1
ATOM 3127 C C . ASN B 1 192 ? -10.227 -19.297 -15.242 1 97.69 192 ASN B C 1
ATOM 3129 O O . ASN B 1 192 ? -9.352 -18.828 -15.961 1 97.69 192 ASN B O 1
ATOM 3133 N N . ALA B 1 193 ? -11.43 -19.531 -15.711 1 97.75 193 ALA B N 1
ATOM 3134 C CA . ALA B 1 193 ? -11.766 -19.469 -17.125 1 97.75 193 ALA B CA 1
ATOM 3135 C C . ALA B 1 193 ? -11.461 -18.094 -17.719 1 97.75 193 ALA B C 1
ATOM 3137 O O . ALA B 1 193 ? -10.898 -17.984 -18.812 1 97.75 193 ALA B O 1
ATOM 3138 N N . ARG B 1 194 ? -11.82 -17.094 -17.047 1 97.75 194 ARG B N 1
ATOM 3139 C CA . ARG B 1 194 ? -11.625 -15.734 -17.547 1 97.75 194 ARG B CA 1
ATOM 3140 C C . ARG B 1 194 ? -10.148 -15.367 -17.562 1 97.75 194 ARG B C 1
ATOM 3142 O O . ARG B 1 194 ? -9.672 -14.727 -18.516 1 97.75 194 ARG B O 1
ATOM 3149 N N . ILE B 1 195 ? -9.43 -15.758 -16.531 1 98.06 195 ILE B N 1
ATOM 3150 C CA . ILE B 1 195 ? -8 -15.469 -16.453 1 98.06 195 ILE B CA 1
ATOM 3151 C C . ILE B 1 195 ? -7.262 -16.266 -17.516 1 98.06 195 ILE B C 1
ATOM 3153 O O . ILE B 1 195 ? -6.359 -15.75 -18.188 1 98.06 195 ILE B O 1
ATOM 3157 N N . LYS B 1 196 ? -7.645 -17.5 -17.672 1 97.38 196 LYS B N 1
ATOM 3158 C CA . LYS B 1 196 ? -7.059 -18.344 -18.703 1 97.38 196 LYS B CA 1
ATOM 3159 C C . LYS B 1 196 ? -7.215 -17.703 -20.094 1 97.38 196 LYS B C 1
ATOM 3161 O O . LYS B 1 196 ? -6.273 -17.703 -20.891 1 97.38 196 LYS B O 1
ATOM 3166 N N . GLN B 1 197 ? -8.391 -17.234 -20.359 1 96.62 197 GLN B N 1
ATOM 3167 C CA . GLN B 1 197 ? -8.648 -16.562 -21.625 1 96.62 197 GLN B CA 1
ATOM 3168 C C . GLN B 1 197 ? -7.777 -15.328 -21.781 1 96.62 197 GLN B C 1
ATOM 3170 O O . GLN B 1 197 ? -7.219 -15.086 -22.859 1 96.62 197 GLN B O 1
ATOM 3175 N N . TYR B 1 198 ? -7.711 -14.531 -20.75 1 96.94 198 TYR B N 1
ATOM 3176 C CA . TYR B 1 198 ? -6.879 -13.336 -20.766 1 96.94 198 TYR B CA 1
ATOM 3177 C C . TYR B 1 198 ? -5.426 -13.688 -21.062 1 96.94 198 TYR B C 1
ATOM 3179 O O . TYR B 1 198 ? -4.777 -13.031 -21.875 1 96.94 198 TYR B O 1
ATOM 3187 N N . LEU B 1 199 ? -4.922 -14.742 -20.406 1 95.88 199 LEU B N 1
ATOM 3188 C CA . LEU B 1 199 ? -3.531 -15.148 -20.594 1 95.88 199 LEU B CA 1
ATOM 3189 C C . LEU B 1 199 ? -3.281 -15.633 -22.016 1 95.88 199 LEU B C 1
ATOM 3191 O O . LEU B 1 199 ? -2.189 -15.445 -22.547 1 95.88 199 LEU B O 1
ATOM 3195 N N . ALA B 1 200 ? -4.25 -16.203 -22.594 1 93.94 200 ALA B N 1
ATOM 3196 C CA . ALA B 1 200 ? -4.133 -16.688 -23.969 1 93.94 200 ALA B CA 1
ATOM 3197 C C . ALA B 1 200 ? -4.043 -15.531 -24.953 1 93.94 200 ALA B C 1
ATOM 3199 O O . ALA B 1 200 ? -3.381 -15.641 -25.984 1 93.94 200 ALA B O 1
ATOM 3200 N N . THR B 1 201 ? -4.707 -14.438 -24.672 1 88.38 201 THR B N 1
ATOM 3201 C CA . THR B 1 201 ? -4.707 -13.273 -25.547 1 88.38 201 THR B CA 1
ATOM 3202 C C . THR B 1 201 ? -3.387 -12.516 -25.438 1 88.38 201 THR B C 1
ATOM 3204 O O . THR B 1 201 ? -2.967 -11.852 -26.391 1 88.38 201 THR B O 1
ATOM 3207 N N . LYS B 1 202 ? -2.834 -12.445 -24.312 1 80.5 202 LYS B N 1
ATOM 3208 C CA . LYS B 1 202 ? -1.564 -11.766 -24.078 1 80.5 202 LYS B CA 1
ATOM 3209 C C . LYS B 1 202 ? -0.43 -12.438 -24.844 1 80.5 202 LYS B C 1
ATOM 3211 O O . LYS B 1 202 ? 0.476 -11.758 -25.344 1 80.5 202 LYS B O 1
ATOM 3216 N N . LYS B 1 203 ? -0.391 -13.703 -24.734 1 66.19 203 LYS B N 1
ATOM 3217 C CA . LYS B 1 203 ? 0.647 -14.461 -25.422 1 66.19 203 LYS B CA 1
ATOM 3218 C C . LYS B 1 203 ? 0.592 -14.219 -26.922 1 66.19 203 LYS B C 1
ATOM 3220 O O . LYS B 1 203 ? 1.623 -14.234 -27.609 1 66.19 203 LYS B O 1
ATOM 3225 N N . SER B 1 204 ? -0.513 -13.906 -27.344 1 56.47 204 SER B N 1
ATOM 3226 C CA . SER B 1 204 ? -0.692 -13.703 -28.781 1 56.47 204 SER B CA 1
ATOM 3227 C C . SER B 1 204 ? -0.319 -12.281 -29.188 1 56.47 204 SER B C 1
ATOM 3229 O O . SER B 1 204 ? -0.152 -11.992 -30.375 1 56.47 204 SER B O 1
ATOM 3231 N N . SER B 1 205 ? -0.175 -11.336 -28.156 1 50.69 205 SER B N 1
ATOM 3232 C CA . SER B 1 205 ? 0.14 -9.961 -28.531 1 50.69 205 SER B CA 1
ATOM 3233 C C . SER B 1 205 ? 1.647 -9.742 -28.609 1 50.69 205 SER B C 1
ATOM 3235 O O . SER B 1 205 ? 2.406 -10.344 -27.844 1 50.69 205 SER B O 1
#

Nearest PDB structures (foldseek):
  1tw9-assembly2_D  TM=9.460E-01  e=2.844E-14  Heligmosomoides polygyrus
  1tw9-assembly2_C  TM=9.420E-01  e=3.653E-14  Heligmosomoides polygyrus
  4oft-assembly1_B  TM=9.253E-01  e=3.840E-14  Necator americanus
  1tw9-assembly3_F  TM=9.184E-01  e=8.557E-14  Heligmosomoides polygyrus
  1m0u-assembly1_B  TM=9.101E-01  e=7.004E-14  Drosophila melanogaster